Protein AF-A0A9E4J3Q4-F1 (afdb_monomer_lite)

Radius of gyration: 33.51 Å; chains: 1; bounding box: 93×78×122 Å

Sequence (489 aa):
MAERPPRVDRIAFGVSAGLIALVCIPLALSPQTGGALVVRAYESLTERFGLLYQWATLLVTVFLLWLAFSRHGAKRLGDDDSRPDFNIFSWMAMLFCAGIGAGLLYWSTIEWVTYLDAPPFGLAPSSTEAVEWAATYGIFHWGISAWALYCFPAVAIAIPYYRQHAPALRLSTGLHALIGREGYDRAPARIVDVLFILALVGGTGTSLGLGTPMVAACVSEVFGVEQTFGLQVGILVVCVTLFAISVYLGLERGIKPLSDGSVIAAILLLAFVLMVGPTNFLLRTGTNSIGLMIENFIRLNTWTDPVARTGFIEDMTVFYWAWWIAYGPFMGLFVTRISRGRTVRQLIFGMLIRHPRQLQHAPRSVGGPAGTRDRPGGRQRDRDRPNVSRPAAWNRGARGLRARRHRLHRDDLRLCLLLPRRVGDPQPDGRQTSRSLAPPVLGRRRRRAADHPDVHRSGRRQCRPGRRQRSTARDPVRDPGRLPAAPGR

pLDDT: mean 71.36, std 26.32, range [23.41, 96.0]

Foldseek 3Di:
DDADPDDPPCVLVVVLVVVCCVLVVVCVVDVPVSVVVVVVVLVVCLVVCLQVLLVVLVVLLVVLVCCLPDPQLQDALADRPWAFPDDPVVLLVLLVLVLDALVCVLCVVCQLVCLQQQNPPPDDRNDPVSNLRSLLVVCQLSAQSLLSLLLNLLLLQSCCVHPVVASDRASLSSVCVPQPNPNCSPDVVSVRRSLLSVLQCVLVVVRLVSNLLVVLVVCCVVVVDDSDPVSSVVSSVVVVVLVVVLVVCPDPRRVVVVSVVVVVVVVVVVVCCCVVPPVVVVVVSNVSSVVVCVVCVVVVSPDDPPDPPSCCSSVPVSVSSSSSNSCSNVSSSVLSVSRHGHGSSCSSCSRRPVDPPVPPDDDPPDDDDDDDDDDDDDDDDDDDDDDDDDDDDDDDDPDDDDDDDDDDDPPVVVPPDPDDDDPDDDDDDDDDDDDDDDDDDDDDDDDDDDDDDDDDDDDDDDDDDDDDDDDDDDDDDDDDDDDDDDDDD

Structure (mmCIF, N/CA/C/O backbone):
data_AF-A0A9E4J3Q4-F1
#
_entry.id   AF-A0A9E4J3Q4-F1
#
loop_
_atom_site.group_PDB
_atom_site.id
_atom_site.type_symbol
_atom_site.label_atom_id
_atom_site.label_alt_id
_atom_site.label_comp_id
_atom_site.label_asym_id
_atom_site.label_entity_id
_atom_site.label_seq_id
_atom_site.pdbx_PDB_ins_code
_atom_site.Cartn_x
_atom_site.Cartn_y
_atom_site.Cartn_z
_atom_site.occupancy
_atom_site.B_iso_or_equiv
_atom_site.auth_seq_id
_atom_site.auth_comp_id
_atom_site.auth_asym_id
_atom_site.auth_atom_id
_atom_site.pdbx_PDB_model_num
ATOM 1 N N . MET A 1 1 ? 8.286 -1.842 -31.542 1.00 46.19 1 MET A N 1
ATOM 2 C CA . MET A 1 1 ? 8.646 -2.857 -30.527 1.00 46.19 1 MET A CA 1
ATOM 3 C C . MET A 1 1 ? 7.910 -4.129 -30.904 1.00 46.19 1 MET A C 1
ATOM 5 O O . MET A 1 1 ? 6.697 -4.062 -31.024 1.00 46.19 1 MET A O 1
ATOM 9 N N . ALA A 1 2 ? 8.612 -5.232 -31.166 1.00 34.41 2 ALA A N 1
ATOM 10 C CA . ALA A 1 2 ? 7.962 -6.523 -31.377 1.00 34.41 2 ALA A CA 1
ATOM 11 C C . ALA A 1 2 ? 7.795 -7.194 -30.010 1.00 34.41 2 ALA A C 1
ATOM 13 O O . ALA A 1 2 ? 8.763 -7.713 -29.453 1.00 34.41 2 ALA A O 1
ATOM 14 N N . GLU A 1 3 ? 6.596 -7.121 -29.436 1.00 46.19 3 GLU A N 1
ATOM 15 C CA . GLU A 1 3 ? 6.287 -7.882 -28.226 1.00 46.19 3 GLU A CA 1
ATOM 16 C C . GLU A 1 3 ? 6.372 -9.379 -28.557 1.00 46.19 3 GLU A C 1
ATOM 18 O O . GLU A 1 3 ? 5.792 -9.840 -29.543 1.00 46.19 3 GLU A O 1
ATOM 23 N N . ARG A 1 4 ? 7.105 -10.159 -27.749 1.00 52.78 4 ARG A N 1
ATOM 24 C CA . ARG A 1 4 ? 7.006 -11.624 -27.833 1.00 52.78 4 ARG A CA 1
ATOM 25 C C . ARG A 1 4 ? 5.541 -11.994 -27.556 1.00 52.78 4 ARG A C 1
ATOM 27 O O . ARG A 1 4 ? 5.003 -11.496 -26.566 1.00 52.78 4 ARG A O 1
ATOM 34 N N . PRO A 1 5 ? 4.904 -12.865 -28.365 1.00 52.28 5 PRO A N 1
ATOM 35 C CA . PRO A 1 5 ? 3.513 -13.246 -28.139 1.00 52.28 5 PRO A CA 1
ATOM 36 C C . PRO A 1 5 ? 3.362 -13.796 -26.712 1.00 52.28 5 PRO A C 1
ATOM 38 O O . PRO A 1 5 ? 4.263 -14.514 -26.260 1.00 52.28 5 PRO A O 1
ATOM 41 N N . PRO A 1 6 ? 2.276 -13.463 -25.989 1.00 58.12 6 PRO A N 1
ATOM 42 C CA . PRO A 1 6 ? 2.155 -13.715 -24.555 1.00 58.12 6 PRO A CA 1
ATOM 43 C C . PRO A 1 6 ? 2.111 -15.217 -24.243 1.00 58.12 6 PRO A C 1
ATOM 45 O O . PRO A 1 6 ? 1.060 -15.854 -24.216 1.00 58.12 6 PRO A O 1
ATOM 48 N N . ARG A 1 7 ? 3.290 -15.792 -23.993 1.00 66.94 7 ARG A N 1
ATOM 49 C CA . ARG A 1 7 ? 3.467 -17.170 -23.536 1.00 66.94 7 ARG A CA 1
ATOM 50 C C . ARG A 1 7 ? 3.458 -17.191 -22.012 1.00 66.94 7 ARG A C 1
ATOM 52 O O . ARG A 1 7 ? 4.317 -16.581 -21.378 1.00 66.94 7 ARG A O 1
ATOM 59 N N . VAL A 1 8 ? 2.509 -17.928 -21.439 1.00 76.88 8 VAL A N 1
ATOM 60 C CA . VAL A 1 8 ? 2.485 -18.242 -20.004 1.00 76.88 8 VAL A CA 1
ATOM 61 C C . VAL A 1 8 ? 3.742 -19.044 -19.660 1.00 76.88 8 VAL A C 1
ATOM 63 O O . VAL A 1 8 ? 3.978 -20.100 -20.251 1.00 76.88 8 VAL A O 1
ATOM 66 N N . ASP A 1 9 ? 4.540 -18.571 -18.699 1.00 80.94 9 ASP A N 1
ATOM 67 C CA . ASP A 1 9 ? 5.592 -19.397 -18.104 1.00 80.94 9 ASP A CA 1
ATOM 68 C C . ASP A 1 9 ? 4.911 -20.483 -17.261 1.00 80.94 9 ASP A C 1
ATOM 70 O O . ASP A 1 9 ? 4.428 -20.235 -16.156 1.00 80.94 9 ASP A O 1
ATOM 74 N N . ARG A 1 10 ? 4.826 -21.691 -17.830 1.00 85.12 10 ARG A N 1
ATOM 75 C CA . ARG A 1 10 ? 4.159 -22.845 -17.212 1.00 85.12 10 ARG A CA 1
ATOM 76 C C . ARG A 1 10 ? 4.806 -23.261 -15.888 1.00 85.12 10 ARG A C 1
ATOM 78 O O . ARG A 1 10 ? 4.110 -23.814 -15.044 1.00 85.12 10 ARG A O 1
ATOM 85 N N . ILE A 1 11 ? 6.101 -22.991 -15.702 1.00 85.62 11 ILE A N 1
ATOM 86 C CA . ILE A 1 11 ? 6.831 -23.330 -14.476 1.00 85.62 11 ILE A CA 1
ATOM 87 C C . ILE A 1 11 ? 6.439 -22.342 -13.379 1.00 85.62 11 ILE A C 1
ATOM 89 O O . ILE A 1 11 ? 5.995 -22.765 -12.316 1.00 85.62 11 ILE A O 1
ATOM 93 N N . ALA A 1 12 ? 6.522 -21.036 -13.650 1.00 83.94 12 ALA A N 1
ATOM 94 C CA . ALA A 1 12 ? 6.103 -20.013 -12.692 1.00 83.94 12 ALA A CA 1
ATOM 95 C C . ALA A 1 12 ? 4.610 -20.147 -12.340 1.00 83.94 12 ALA A C 1
ATOM 97 O O . ALA A 1 12 ? 4.258 -20.154 -11.164 1.00 83.94 12 ALA A O 1
ATOM 98 N N . PHE A 1 13 ? 3.743 -20.347 -13.340 1.00 88.31 13 PHE A N 1
ATOM 99 C CA . PHE A 1 13 ? 2.309 -20.564 -13.127 1.00 88.31 13 PHE A CA 1
ATOM 100 C C . PHE A 1 13 ? 2.027 -21.818 -12.286 1.00 88.31 13 PHE A C 1
ATOM 102 O O . PHE A 1 13 ? 1.297 -21.733 -11.301 1.00 88.31 13 PHE A O 1
ATOM 109 N N . GLY A 1 14 ? 2.622 -22.965 -12.636 1.00 90.25 14 GLY A N 1
ATOM 110 C CA . GLY A 1 14 ? 2.415 -24.224 -11.916 1.00 90.25 14 GLY A CA 1
ATOM 111 C C . GLY A 1 14 ? 2.922 -24.179 -10.473 1.00 90.25 14 GLY A C 1
ATOM 112 O O . GLY A 1 14 ? 2.225 -24.634 -9.569 1.00 90.25 14 GLY A O 1
ATOM 113 N N . VAL A 1 15 ? 4.091 -23.572 -10.238 1.00 91.06 15 VAL A N 1
ATOM 114 C CA . VAL A 1 15 ? 4.650 -23.398 -8.888 1.00 91.06 15 VAL A CA 1
ATOM 115 C C . VAL A 1 15 ? 3.801 -22.431 -8.061 1.00 91.06 15 VAL A C 1
ATOM 117 O O . VAL A 1 15 ? 3.443 -22.770 -6.936 1.00 91.06 15 VAL A O 1
ATOM 120 N N . SER A 1 16 ? 3.410 -21.269 -8.598 1.00 91.00 16 SER A N 1
ATOM 121 C CA . SER A 1 16 ? 2.525 -20.341 -7.879 1.00 91.00 16 SER A CA 1
ATOM 122 C C . SER A 1 16 ? 1.163 -20.965 -7.567 1.00 91.00 16 SER A C 1
ATOM 124 O O . SER A 1 16 ? 0.715 -20.875 -6.428 1.00 91.00 16 SER A O 1
ATOM 126 N N . ALA A 1 17 ? 0.520 -21.635 -8.528 1.00 92.00 17 ALA A N 1
ATOM 127 C CA . ALA A 1 17 ? -0.767 -22.297 -8.307 1.00 92.00 17 ALA A CA 1
ATOM 128 C C . ALA A 1 17 ? -0.663 -23.428 -7.268 1.00 92.00 17 ALA A C 1
ATOM 130 O O . ALA A 1 17 ? -1.511 -23.522 -6.381 1.00 92.00 17 ALA A O 1
ATOM 131 N N . GLY A 1 18 ? 0.400 -24.238 -7.329 1.00 93.62 18 GLY A N 1
ATOM 132 C CA . GLY A 1 18 ? 0.673 -25.291 -6.350 1.00 93.62 18 GLY A CA 1
ATOM 133 C C . GLY A 1 18 ? 0.916 -24.749 -4.940 1.00 93.62 18 GLY A C 1
ATOM 134 O O . GLY A 1 18 ? 0.365 -25.286 -3.983 1.00 93.62 18 GLY A O 1
ATOM 135 N N . LEU A 1 19 ? 1.672 -23.655 -4.799 1.00 92.00 19 LEU A N 1
ATOM 136 C CA . LEU A 1 19 ? 1.916 -23.005 -3.505 1.00 92.00 19 LEU A CA 1
ATOM 137 C C . LEU A 1 19 ? 0.655 -22.335 -2.936 1.00 92.00 19 LEU A C 1
ATOM 139 O O . LEU A 1 19 ? 0.409 -22.441 -1.736 1.00 92.00 19 LEU A O 1
ATOM 143 N N . ILE A 1 20 ? -0.180 -21.711 -3.775 1.00 92.00 20 ILE A N 1
ATOM 144 C CA . ILE A 1 20 ? -1.485 -21.172 -3.351 1.00 92.00 20 ILE A CA 1
ATOM 145 C C . ILE A 1 20 ? -2.387 -22.312 -2.865 1.00 92.00 20 ILE A C 1
ATOM 147 O O . ILE A 1 20 ? -2.934 -22.227 -1.769 1.00 92.00 20 ILE A O 1
ATOM 151 N N . ALA A 1 21 ? -2.499 -23.407 -3.623 1.00 91.75 21 ALA A N 1
ATOM 152 C CA . ALA A 1 21 ? -3.286 -24.572 -3.219 1.00 91.75 21 ALA A CA 1
ATOM 153 C C . ALA A 1 21 ? -2.770 -25.198 -1.908 1.00 91.75 21 ALA A C 1
ATOM 155 O O . ALA A 1 21 ? -3.568 -25.501 -1.021 1.00 91.75 21 ALA A O 1
ATOM 156 N N . LEU A 1 22 ? -1.447 -25.323 -1.749 1.00 91.25 22 LEU A N 1
ATOM 157 C CA . LEU A 1 22 ? -0.798 -25.852 -0.545 1.00 91.25 22 LEU A CA 1
ATOM 158 C C . LEU A 1 22 ? -1.086 -25.017 0.714 1.00 91.25 22 LEU A C 1
ATOM 160 O O . LEU A 1 22 ? -1.148 -25.581 1.803 1.00 91.25 22 LEU A O 1
ATOM 164 N N . VAL A 1 23 ? -1.282 -23.702 0.584 1.00 87.94 23 VAL A N 1
ATOM 165 C CA . VAL A 1 23 ? -1.664 -22.825 1.705 1.00 87.94 23 VAL A CA 1
ATOM 166 C C . VAL A 1 23 ? -3.183 -22.809 1.908 1.00 87.94 23 VAL A C 1
ATOM 168 O O . VAL A 1 23 ? -3.657 -22.967 3.030 1.00 87.94 23 VAL A O 1
ATOM 171 N N . CYS A 1 24 ? -3.969 -22.651 0.842 1.00 89.38 24 CYS A N 1
ATOM 172 C CA . CYS A 1 24 ? -5.418 -22.480 0.946 1.00 89.38 24 CYS A CA 1
ATOM 173 C C . CYS A 1 24 ? -6.168 -23.767 1.325 1.00 89.38 24 CYS A C 1
ATOM 175 O O . CYS A 1 24 ? -7.149 -23.684 2.062 1.00 89.38 24 CYS A O 1
ATOM 177 N N . ILE A 1 25 ? -5.732 -24.948 0.867 1.00 90.19 25 ILE A N 1
ATOM 178 C CA . ILE A 1 25 ? -6.443 -26.209 1.145 1.00 90.19 25 ILE A CA 1
ATOM 179 C C . ILE A 1 25 ? -6.408 -26.565 2.647 1.00 90.19 25 ILE A C 1
ATOM 181 O O . ILE A 1 25 ? -7.481 -26.790 3.205 1.00 90.19 25 ILE A O 1
ATOM 185 N N . PRO A 1 26 ? -5.261 -26.550 3.360 1.00 88.06 26 PRO A N 1
ATOM 186 C CA . PRO A 1 26 ? -5.244 -26.790 4.806 1.00 88.06 26 PRO A CA 1
ATOM 187 C C . PRO A 1 26 ? -6.052 -25.763 5.611 1.00 88.06 26 PRO A C 1
ATOM 189 O O . PRO A 1 26 ? -6.725 -26.141 6.570 1.00 88.06 26 PRO A O 1
ATOM 192 N N . LEU A 1 27 ? -6.036 -24.486 5.205 1.00 87.94 27 LEU A N 1
ATOM 193 C CA . LEU A 1 27 ? -6.837 -23.431 5.839 1.00 87.94 27 LEU A CA 1
ATOM 194 C C . LEU A 1 27 ? -8.347 -23.651 5.648 1.00 87.94 27 LEU A C 1
ATOM 196 O O . LEU A 1 27 ? -9.116 -23.385 6.567 1.00 87.94 27 LEU A O 1
ATOM 200 N N . ALA A 1 28 ? -8.772 -24.166 4.491 1.00 87.12 28 ALA A N 1
ATOM 201 C CA . ALA A 1 28 ? -10.169 -24.515 4.232 1.00 87.12 28 ALA A CA 1
ATOM 202 C C . ALA A 1 28 ? -10.609 -25.801 4.961 1.00 87.12 28 ALA A C 1
ATOM 204 O O . ALA A 1 28 ? -11.750 -25.884 5.411 1.00 87.12 28 ALA A O 1
ATOM 205 N N . LEU A 1 29 ? -9.717 -26.792 5.094 1.00 90.94 29 LEU A N 1
ATOM 206 C CA . LEU A 1 29 ? -10.008 -28.075 5.752 1.00 90.94 29 LEU A CA 1
ATOM 207 C C . LEU A 1 29 ? -10.012 -27.996 7.287 1.00 90.94 29 LEU A C 1
ATOM 209 O O . LEU A 1 29 ? -10.749 -28.744 7.925 1.00 90.94 29 LEU A O 1
ATOM 213 N N . SER A 1 30 ? -9.215 -27.108 7.893 1.00 91.12 30 SER A N 1
ATOM 214 C CA . SER A 1 30 ? -9.280 -26.820 9.334 1.00 91.12 30 SER A CA 1
ATOM 215 C C . SER A 1 30 ? -9.130 -25.319 9.610 1.00 91.12 30 SER A C 1
ATOM 217 O O . SER A 1 30 ? -8.038 -24.855 9.958 1.00 91.12 30 SER A O 1
ATOM 219 N N . PRO A 1 31 ? -10.219 -24.533 9.496 1.00 86.31 31 PRO A N 1
ATOM 220 C CA . PRO A 1 31 ? -10.178 -23.087 9.712 1.00 86.31 31 PRO A CA 1
ATOM 221 C C . PRO A 1 31 ? -9.710 -22.690 11.118 1.00 86.31 31 PRO A C 1
ATOM 223 O O . PRO A 1 31 ? -9.008 -21.695 11.278 1.00 86.31 31 PRO A O 1
ATOM 226 N N . GLN A 1 32 ? -10.051 -23.475 12.145 1.00 88.44 32 GLN A N 1
ATOM 227 C CA . GLN A 1 32 ? -9.719 -23.168 13.540 1.00 88.44 32 GLN A CA 1
ATOM 228 C C . GLN A 1 32 ? -8.233 -23.414 13.838 1.00 88.44 32 GLN A C 1
ATOM 230 O O . GLN A 1 32 ? -7.573 -22.561 14.432 1.00 88.44 32 GLN A O 1
ATOM 235 N N . THR A 1 33 ? -7.677 -24.554 13.405 1.00 89.12 33 THR A N 1
ATOM 236 C CA . THR A 1 33 ? -6.237 -24.829 13.562 1.00 89.12 33 THR A CA 1
ATOM 237 C C . THR A 1 33 ? -5.408 -23.949 12.629 1.00 89.12 33 THR A C 1
ATOM 239 O O . THR A 1 33 ? -4.375 -23.426 13.042 1.00 89.12 33 THR A O 1
ATOM 242 N N . GLY A 1 34 ? -5.881 -23.746 11.397 1.00 88.00 34 GLY A N 1
ATOM 243 C CA . GLY A 1 34 ? -5.259 -22.885 10.396 1.00 88.00 34 GLY A CA 1
ATOM 244 C C . GLY A 1 34 ? -5.170 -21.429 10.846 1.00 88.00 34 GLY A C 1
ATOM 245 O O . GLY A 1 34 ? -4.080 -20.864 10.859 1.00 88.00 34 GLY A O 1
ATOM 246 N N . GLY A 1 35 ? -6.279 -20.844 11.306 1.00 86.81 35 GLY A N 1
ATOM 247 C CA . GLY A 1 35 ? -6.304 -19.483 11.849 1.00 86.81 35 GLY A CA 1
ATOM 248 C C . GLY A 1 35 ? -5.374 -19.314 13.053 1.00 86.81 35 GLY A C 1
ATOM 249 O O . GLY A 1 35 ? -4.571 -18.385 13.081 1.00 86.81 35 GLY A O 1
ATOM 250 N N . ALA A 1 36 ? -5.391 -20.255 14.004 1.00 89.31 36 ALA A N 1
ATOM 251 C CA . ALA A 1 36 ? -4.489 -20.221 15.159 1.00 89.31 36 ALA A CA 1
ATOM 252 C C . ALA A 1 36 ? -3.000 -20.362 14.777 1.00 89.31 36 ALA A C 1
ATOM 254 O O . ALA A 1 36 ? -2.137 -19.807 15.459 1.00 89.31 36 ALA A O 1
ATOM 255 N N . LEU A 1 37 ? -2.682 -21.085 13.698 1.00 90.88 37 LEU A N 1
ATOM 256 C CA . LEU A 1 37 ? -1.325 -21.173 13.155 1.00 90.88 37 LEU A CA 1
ATOM 257 C C . LEU A 1 37 ? -0.907 -19.870 12.457 1.00 90.88 37 LEU A C 1
ATOM 259 O O . LEU A 1 37 ? 0.211 -19.407 12.671 1.00 90.88 37 LEU A O 1
ATOM 263 N N . VAL A 1 38 ? -1.801 -19.264 11.668 1.00 89.69 38 VAL A N 1
ATOM 264 C CA . VAL A 1 38 ? -1.558 -17.985 10.976 1.00 89.69 38 VAL A CA 1
ATOM 265 C C . VAL A 1 38 ? -1.337 -16.848 11.973 1.00 89.69 38 VAL A C 1
ATOM 267 O O . VAL A 1 38 ? -0.385 -16.095 11.801 1.00 89.69 38 VAL A O 1
ATOM 270 N N . VAL A 1 39 ? -2.138 -16.759 13.041 1.00 89.75 39 VAL A N 1
ATOM 271 C CA . VAL A 1 39 ? -1.956 -15.748 14.101 1.00 89.75 39 VAL A CA 1
ATOM 272 C C . VAL A 1 39 ? -0.594 -15.906 14.785 1.00 89.75 39 VAL A C 1
ATOM 274 O O . VAL A 1 39 ? 0.168 -14.949 14.833 1.00 89.75 39 VAL A O 1
ATOM 277 N N . ARG A 1 40 ? -0.205 -17.122 15.191 1.00 91.62 40 ARG A N 1
ATOM 278 C CA . ARG A 1 40 ? 1.123 -17.369 15.795 1.00 91.62 40 ARG A CA 1
ATOM 279 C C . ARG A 1 40 ? 2.287 -17.078 14.849 1.00 91.62 40 ARG A C 1
ATOM 281 O O . ARG A 1 40 ? 3.347 -16.629 15.286 1.00 91.62 40 ARG A O 1
ATOM 288 N N . ALA A 1 41 ? 2.114 -17.364 13.559 1.00 91.31 41 ALA A N 1
ATOM 289 C CA . ALA A 1 41 ? 3.101 -17.028 12.542 1.00 91.31 41 ALA A CA 1
ATOM 290 C C . ALA A 1 41 ? 3.206 -15.507 12.355 1.00 91.31 41 ALA A C 1
ATOM 292 O O . ALA A 1 41 ? 4.315 -15.000 12.229 1.00 91.31 41 ALA A O 1
ATOM 293 N N . TYR A 1 42 ? 2.081 -14.787 12.390 1.00 89.12 42 TYR A N 1
ATOM 294 C CA . TYR A 1 42 ? 2.037 -13.327 12.358 1.00 89.12 42 TYR A CA 1
ATOM 295 C C . TYR A 1 42 ? 2.746 -12.719 13.577 1.00 89.12 42 TYR A C 1
ATOM 297 O O . TYR A 1 42 ? 3.735 -12.015 13.393 1.00 89.12 42 TYR A O 1
ATOM 305 N N . GLU A 1 43 ? 2.332 -13.077 14.798 1.00 88.88 43 GLU A N 1
ATOM 306 C CA . GLU A 1 43 ? 2.931 -12.637 16.072 1.00 88.88 43 GLU A CA 1
ATOM 307 C C . GLU A 1 43 ? 4.459 -12.852 16.090 1.00 88.88 43 GLU A C 1
ATOM 309 O O . GLU A 1 43 ? 5.235 -11.932 16.349 1.00 88.88 43 GLU A O 1
ATOM 314 N N . SER A 1 44 ? 4.922 -14.057 15.733 1.00 90.25 44 SER A N 1
ATOM 315 C CA . SER A 1 44 ? 6.356 -14.375 15.700 1.00 90.25 44 SER A CA 1
ATOM 316 C C . SER A 1 44 ? 7.122 -13.693 14.555 1.00 90.25 44 SER A C 1
ATOM 318 O O . SER A 1 44 ? 8.358 -13.696 14.583 1.00 90.25 44 SER A O 1
ATOM 320 N N . LEU A 1 45 ? 6.444 -13.156 13.536 1.00 90.75 45 LEU A N 1
ATOM 321 C CA . LEU A 1 45 ? 7.065 -12.375 12.465 1.00 90.75 45 LEU A CA 1
ATOM 322 C C . LEU A 1 45 ? 7.094 -10.882 12.809 1.00 90.75 45 LEU A C 1
ATOM 324 O O . LEU A 1 45 ? 8.112 -10.240 12.550 1.00 90.75 45 LEU A O 1
ATOM 328 N N . THR A 1 46 ? 6.043 -10.330 13.418 1.00 87.38 46 THR A N 1
ATOM 329 C CA . THR A 1 46 ? 6.007 -8.918 13.824 1.00 87.38 46 THR A CA 1
ATOM 330 C C . THR A 1 46 ? 6.957 -8.635 14.984 1.00 87.38 46 THR A C 1
ATOM 332 O O . THR A 1 46 ? 7.761 -7.713 14.862 1.00 87.38 46 THR A O 1
ATOM 335 N N . GLU A 1 47 ? 6.993 -9.479 16.022 1.00 85.31 47 GLU A N 1
ATOM 336 C CA . GLU A 1 47 ? 7.935 -9.338 17.149 1.00 85.31 47 GLU A CA 1
ATOM 337 C C . GLU A 1 47 ? 9.406 -9.342 16.677 1.00 85.31 47 GLU A C 1
ATOM 339 O O . GLU A 1 47 ? 10.241 -8.587 17.172 1.00 85.31 47 GLU A O 1
ATOM 344 N N . ARG A 1 48 ? 9.740 -10.189 15.691 1.00 88.69 48 ARG A N 1
ATOM 345 C CA . ARG A 1 48 ? 11.133 -10.419 15.257 1.00 88.69 48 ARG A CA 1
ATOM 346 C C . ARG A 1 48 ? 11.588 -9.532 14.104 1.00 88.69 48 ARG A C 1
ATOM 348 O O . ARG A 1 48 ? 12.765 -9.187 14.034 1.00 88.69 48 ARG A O 1
ATOM 355 N N . PHE A 1 49 ? 10.683 -9.186 13.189 1.00 89.94 49 PHE A N 1
ATOM 356 C CA . PHE A 1 49 ? 10.997 -8.444 11.964 1.00 89.94 49 PHE A CA 1
ATOM 357 C C . PHE A 1 49 ? 10.275 -7.094 11.862 1.00 89.94 49 PHE A C 1
ATOM 359 O O . PHE A 1 49 ? 10.531 -6.358 10.911 1.00 89.94 49 PHE A O 1
ATOM 366 N N . GLY A 1 50 ? 9.442 -6.696 12.830 1.00 87.44 50 GLY A N 1
ATOM 367 C CA . GLY A 1 50 ? 8.795 -5.376 12.850 1.00 87.44 50 GLY A CA 1
ATOM 368 C C . GLY A 1 50 ? 9.793 -4.216 12.756 1.00 87.44 50 GLY A C 1
ATOM 369 O O . GLY A 1 50 ? 9.600 -3.283 11.976 1.00 87.44 50 GLY A O 1
ATOM 370 N N . LEU A 1 51 ? 10.936 -4.343 13.438 1.00 91.00 51 LEU A N 1
ATOM 371 C CA . LEU A 1 51 ? 12.068 -3.419 13.324 1.00 91.00 51 LEU A CA 1
ATOM 372 C C . LEU A 1 51 ? 12.621 -3.328 11.886 1.00 91.00 51 LEU A C 1
ATOM 374 O O . LEU A 1 51 ? 12.975 -2.240 11.435 1.00 91.00 51 LEU A O 1
ATOM 378 N N . LEU A 1 52 ? 12.667 -4.446 11.151 1.00 92.88 52 LEU A N 1
ATOM 379 C CA . LEU A 1 52 ? 13.104 -4.479 9.751 1.00 92.88 52 LEU A CA 1
ATOM 380 C C . LEU A 1 52 ? 12.089 -3.786 8.835 1.00 92.88 52 LEU A C 1
ATOM 382 O O . LEU A 1 52 ? 12.505 -3.015 7.975 1.00 92.88 52 LEU A O 1
ATOM 386 N N . TYR A 1 53 ? 10.784 -3.998 9.038 1.00 92.12 53 TYR A N 1
ATOM 387 C CA . TYR A 1 53 ? 9.734 -3.275 8.305 1.00 92.12 53 TYR A CA 1
ATOM 388 C C . TYR A 1 53 ? 9.824 -1.760 8.531 1.00 92.12 53 TYR A C 1
ATOM 390 O O . TYR A 1 53 ? 9.805 -0.992 7.571 1.00 92.12 53 TYR A O 1
ATOM 398 N N . GLN A 1 54 ? 9.984 -1.332 9.785 1.00 91.50 54 GLN A N 1
ATOM 399 C CA . GLN A 1 54 ? 10.072 0.080 10.162 1.00 91.50 54 GLN A CA 1
ATOM 400 C C . GLN A 1 54 ? 11.308 0.760 9.533 1.00 91.50 54 GLN A C 1
ATOM 402 O O . GLN A 1 54 ? 11.182 1.785 8.855 1.00 91.50 54 GLN A O 1
ATOM 407 N N . TRP A 1 55 ? 12.496 0.149 9.648 1.00 93.94 55 TRP A N 1
ATOM 408 C CA . TRP A 1 55 ? 13.711 0.669 9.004 1.00 93.94 55 TRP A CA 1
ATOM 409 C C . TRP A 1 55 ? 13.669 0.597 7.476 1.00 93.94 55 TRP A C 1
ATOM 411 O O . TRP A 1 55 ? 14.137 1.532 6.828 1.00 93.94 55 TRP A O 1
ATOM 421 N N . ALA A 1 56 ? 13.104 -0.457 6.878 1.00 94.25 56 ALA A N 1
ATOM 422 C CA . ALA A 1 56 ? 12.974 -0.559 5.425 1.00 94.25 56 ALA A CA 1
ATOM 423 C C . ALA A 1 56 ? 12.117 0.584 4.862 1.00 94.25 56 ALA A C 1
ATOM 425 O O . ALA A 1 56 ? 12.535 1.241 3.909 1.00 94.25 56 ALA A O 1
ATOM 426 N N . THR A 1 57 ? 10.973 0.881 5.485 1.00 94.62 57 THR A N 1
ATOM 427 C CA . THR A 1 57 ? 10.093 1.989 5.085 1.00 94.62 57 THR A CA 1
ATOM 428 C C . THR A 1 57 ? 10.792 3.347 5.195 1.00 94.62 57 THR A C 1
ATOM 430 O O . THR A 1 57 ? 10.746 4.147 4.251 1.00 94.62 57 THR A O 1
ATOM 433 N N . LEU A 1 58 ? 11.509 3.600 6.296 1.00 94.56 58 LEU A N 1
ATOM 434 C CA . LEU A 1 58 ? 12.277 4.835 6.482 1.00 94.56 58 LEU A CA 1
ATOM 435 C C . LEU A 1 58 ? 13.414 4.969 5.452 1.00 94.56 58 LEU A C 1
ATOM 437 O O . LEU A 1 58 ? 13.527 6.001 4.787 1.00 94.56 58 LEU A O 1
ATOM 441 N N . LEU A 1 59 ? 14.222 3.921 5.265 1.00 95.81 59 LEU A N 1
ATOM 442 C CA . LEU A 1 59 ? 15.342 3.911 4.316 1.00 95.81 59 LEU A CA 1
ATOM 443 C C . LEU A 1 59 ? 14.868 4.065 2.866 1.00 95.81 59 LEU A C 1
ATOM 445 O O . LEU A 1 59 ? 15.469 4.832 2.116 1.00 95.81 59 LEU A O 1
ATOM 449 N N . VAL A 1 60 ? 13.771 3.407 2.478 1.00 95.88 60 VAL A N 1
ATOM 450 C CA . VAL A 1 60 ? 13.142 3.573 1.157 1.00 95.88 60 VAL A CA 1
ATOM 451 C C . VAL A 1 60 ? 12.657 5.010 0.954 1.00 95.88 60 VAL A C 1
ATOM 453 O O . VAL A 1 60 ? 12.923 5.601 -0.095 1.00 95.88 60 VAL A O 1
ATOM 456 N N . THR A 1 61 ? 12.009 5.604 1.959 1.00 94.62 61 THR A N 1
ATOM 457 C CA . THR A 1 61 ? 11.528 6.994 1.896 1.00 94.62 61 THR A CA 1
ATOM 458 C C . THR A 1 61 ? 12.690 7.977 1.718 1.00 94.62 61 THR A C 1
ATOM 460 O O . THR A 1 61 ? 12.668 8.805 0.802 1.00 94.62 61 THR A O 1
ATOM 463 N N . VAL A 1 62 ? 13.750 7.849 2.524 1.00 95.06 62 VAL A N 1
ATOM 464 C CA . VAL A 1 62 ? 14.957 8.691 2.428 1.00 95.06 62 VAL A CA 1
ATOM 465 C C . VAL A 1 62 ? 15.682 8.484 1.093 1.00 95.06 62 VAL A C 1
ATOM 467 O O . VAL A 1 62 ? 16.060 9.464 0.446 1.00 95.06 62 VAL A O 1
ATOM 470 N N . PHE A 1 63 ? 15.828 7.238 0.632 1.00 96.00 63 PHE A N 1
ATOM 471 C CA . PHE A 1 63 ? 16.454 6.911 -0.653 1.00 96.00 63 PHE A CA 1
ATOM 472 C C . PHE A 1 63 ? 15.705 7.529 -1.839 1.00 96.00 63 PHE A C 1
ATOM 474 O O . PHE A 1 63 ? 16.336 8.098 -2.732 1.00 96.00 63 PHE A O 1
ATOM 481 N N . LEU A 1 64 ? 14.371 7.466 -1.851 1.00 95.50 64 LEU A N 1
ATOM 482 C CA . LEU A 1 64 ? 13.559 8.061 -2.914 1.00 95.50 64 LEU A CA 1
ATOM 483 C C . LEU A 1 64 ? 13.649 9.591 -2.921 1.00 95.50 64 LEU A C 1
ATOM 485 O O . LEU A 1 64 ? 13.818 10.181 -3.990 1.00 95.50 64 LEU A O 1
ATOM 489 N N . LEU A 1 65 ? 13.604 10.238 -1.753 1.00 93.38 65 LEU A N 1
ATOM 490 C CA . LEU A 1 65 ? 13.794 11.688 -1.651 1.00 93.38 65 LEU A CA 1
ATOM 491 C C . LEU A 1 65 ? 15.190 12.098 -2.153 1.00 93.38 65 LEU A C 1
ATOM 493 O O . LEU A 1 65 ? 15.297 12.962 -3.027 1.00 93.38 65 LEU A O 1
ATOM 497 N N . TRP A 1 66 ? 16.249 11.419 -1.697 1.00 95.56 66 TRP A N 1
ATOM 498 C CA . TRP A 1 66 ? 17.613 11.610 -2.206 1.00 95.56 66 TRP A CA 1
ATOM 499 C C . TRP A 1 66 ? 17.683 11.433 -3.729 1.00 95.56 66 TRP A C 1
ATOM 501 O O . TRP A 1 66 ? 18.235 12.284 -4.431 1.00 95.56 66 TRP A O 1
ATOM 511 N N . LEU A 1 67 ? 17.072 10.373 -4.266 1.00 94.19 67 LEU A N 1
ATOM 512 C CA . LEU A 1 67 ? 17.085 10.069 -5.694 1.00 94.19 67 LEU A CA 1
ATOM 513 C C . LEU A 1 67 ? 16.373 11.154 -6.517 1.00 94.19 67 LEU A C 1
ATOM 515 O O . LEU A 1 67 ? 16.885 11.539 -7.574 1.00 94.19 67 LEU A O 1
ATOM 519 N N . ALA A 1 68 ? 15.254 11.689 -6.019 1.00 91.94 68 ALA A N 1
ATOM 520 C CA . ALA A 1 68 ? 14.517 12.784 -6.644 1.00 91.94 68 ALA A CA 1
ATOM 521 C C . ALA A 1 68 ? 15.338 14.083 -6.701 1.00 91.94 68 ALA A C 1
ATOM 523 O O . ALA A 1 68 ? 15.387 14.722 -7.758 1.00 91.94 68 ALA A O 1
ATOM 524 N N . PHE A 1 69 ? 16.020 14.461 -5.615 1.00 92.12 69 PHE A N 1
ATOM 525 C CA . PHE A 1 69 ? 16.894 15.641 -5.603 1.00 92.12 69 PHE A CA 1
ATOM 526 C C . PHE A 1 69 ? 18.184 15.433 -6.416 1.00 92.12 69 PHE A C 1
ATOM 528 O O . PHE A 1 69 ? 18.652 16.372 -7.062 1.00 92.12 69 PHE A O 1
ATOM 535 N N . SER A 1 70 ? 18.712 14.206 -6.478 1.00 93.38 70 SER A N 1
ATOM 536 C CA . SER A 1 70 ? 19.939 13.870 -7.212 1.00 93.38 70 SER A CA 1
ATOM 537 C C . SER A 1 70 ? 19.884 14.181 -8.719 1.00 93.38 70 SER A C 1
ATOM 539 O O . SER A 1 70 ? 18.816 14.308 -9.331 1.00 93.38 70 SER A O 1
ATOM 541 N N . ARG A 1 71 ? 21.062 14.167 -9.363 1.00 90.31 71 ARG A N 1
ATOM 542 C CA . ARG A 1 71 ? 21.207 14.217 -10.833 1.00 90.31 71 ARG A CA 1
ATOM 543 C C . ARG A 1 71 ? 20.411 13.127 -11.567 1.00 90.31 71 ARG A C 1
ATOM 545 O O . ARG A 1 71 ? 20.042 13.310 -12.723 1.00 90.31 71 ARG A O 1
ATOM 552 N N . HIS A 1 72 ? 20.135 11.994 -10.920 1.00 89.31 72 HIS A N 1
ATOM 553 C CA . HIS A 1 72 ? 19.401 10.885 -11.531 1.00 89.31 72 HIS A CA 1
ATOM 554 C C . HIS A 1 72 ? 17.893 11.167 -11.615 1.00 89.31 72 HIS A C 1
ATOM 556 O O . HIS A 1 72 ? 17.253 10.709 -12.558 1.00 89.31 72 HIS A O 1
ATOM 562 N N . GLY A 1 73 ? 17.350 12.011 -10.727 1.00 87.69 73 GLY A N 1
ATOM 563 C CA . GLY A 1 73 ? 15.967 12.490 -10.786 1.00 87.69 73 GLY A CA 1
ATOM 564 C C . GLY A 1 73 ? 15.625 13.253 -12.077 1.00 87.69 73 GLY A C 1
ATOM 565 O O . GLY A 1 73 ? 14.468 13.281 -12.497 1.00 87.69 73 GLY A O 1
ATOM 566 N N . ALA A 1 74 ? 16.619 13.838 -12.751 1.00 88.62 74 ALA A N 1
ATOM 567 C CA . ALA A 1 74 ? 16.423 14.525 -14.028 1.00 88.62 74 ALA A CA 1
ATOM 568 C C . ALA A 1 74 ? 16.218 13.572 -15.227 1.00 88.62 74 ALA A C 1
ATOM 570 O O . ALA A 1 74 ? 15.684 14.001 -16.248 1.00 88.62 74 ALA A O 1
ATOM 571 N N . LYS A 1 75 ? 16.607 12.291 -15.123 1.00 89.69 75 LYS A N 1
ATOM 572 C CA . LYS A 1 75 ? 16.521 11.323 -16.232 1.00 89.69 75 LYS A CA 1
ATOM 573 C C . LYS A 1 75 ? 15.067 10.989 -16.582 1.00 89.69 75 LYS A C 1
ATOM 575 O O . LYS A 1 75 ? 14.242 10.819 -15.681 1.00 89.69 75 LYS A O 1
ATOM 580 N N . ARG A 1 76 ? 14.766 10.858 -17.880 1.00 91.56 76 ARG A N 1
ATOM 581 C CA . ARG A 1 76 ? 13.451 10.436 -18.397 1.00 91.56 76 ARG A CA 1
ATOM 582 C C . ARG A 1 76 ? 13.249 8.921 -18.339 1.00 91.56 76 ARG A C 1
ATOM 584 O O . ARG A 1 76 ? 14.192 8.144 -18.471 1.00 91.56 76 ARG A O 1
ATOM 591 N N . LEU A 1 77 ? 11.991 8.519 -18.186 1.00 89.62 77 LEU A N 1
ATOM 592 C CA . LEU A 1 77 ? 11.499 7.145 -18.264 1.00 89.62 77 LEU A CA 1
ATOM 593 C C . LEU A 1 77 ? 11.142 6.810 -19.720 1.00 89.62 77 LEU A C 1
ATOM 595 O O . LEU A 1 77 ? 9.974 6.734 -20.104 1.00 89.62 77 LEU A O 1
ATOM 599 N N . GLY A 1 78 ? 12.190 6.683 -20.530 1.00 88.19 78 GLY A N 1
ATOM 600 C CA . GLY A 1 78 ? 12.141 6.480 -21.978 1.00 88.19 78 GLY A CA 1
ATOM 601 C C . GLY A 1 78 ? 13.337 7.145 -22.645 1.00 88.19 78 GLY A C 1
ATOM 602 O O . GLY A 1 78 ? 14.230 7.654 -21.962 1.00 88.19 78 GLY A O 1
ATOM 603 N N . ASP A 1 79 ? 13.332 7.173 -23.970 1.00 85.94 79 ASP A N 1
ATOM 604 C CA . ASP A 1 79 ? 14.309 7.897 -24.790 1.00 85.94 79 ASP A CA 1
ATOM 605 C C . ASP A 1 79 ? 14.334 9.393 -24.410 1.00 85.94 79 ASP A C 1
ATOM 607 O O . ASP A 1 79 ? 13.376 9.907 -23.825 1.00 85.94 79 ASP A O 1
ATOM 611 N N . ASP A 1 80 ? 15.414 10.124 -24.688 1.00 83.19 80 ASP A N 1
ATOM 612 C CA . ASP A 1 80 ? 15.573 11.484 -24.140 1.00 83.19 80 ASP A CA 1
ATOM 613 C C . ASP A 1 80 ? 14.574 12.519 -24.716 1.00 83.19 80 ASP A C 1
ATOM 615 O O . ASP A 1 80 ? 14.218 13.480 -24.027 1.00 83.19 80 ASP A O 1
ATOM 619 N N . ASP A 1 81 ? 13.998 12.242 -25.892 1.00 84.62 81 ASP A N 1
ATOM 620 C CA . ASP A 1 81 ? 12.873 12.982 -26.492 1.00 84.62 81 ASP A CA 1
ATOM 621 C C . ASP A 1 81 ? 11.475 12.474 -26.079 1.00 84.62 81 ASP A C 1
ATOM 623 O O . ASP A 1 81 ? 10.453 13.044 -26.482 1.00 84.62 81 ASP A O 1
ATOM 627 N N . SER A 1 82 ? 11.391 11.406 -25.274 1.00 86.06 82 SER A N 1
ATOM 628 C CA . SER A 1 82 ? 10.109 10.794 -24.903 1.00 86.06 82 SER A CA 1
ATOM 629 C C . SER A 1 82 ? 9.212 11.755 -24.111 1.00 86.06 82 SER A C 1
ATOM 631 O O . SER A 1 82 ? 9.614 12.397 -23.133 1.00 86.06 82 SER A O 1
ATOM 633 N N . ARG A 1 83 ? 7.954 11.854 -24.552 1.00 87.50 83 ARG A N 1
ATOM 634 C CA . ARG A 1 83 ? 6.924 12.717 -23.959 1.00 87.50 83 ARG A CA 1
ATOM 635 C C . ARG A 1 83 ? 5.960 11.891 -23.102 1.00 87.50 83 ARG A C 1
ATOM 637 O O . ARG A 1 83 ? 5.787 10.712 -23.386 1.00 87.50 83 ARG A O 1
ATOM 644 N N . PRO A 1 84 ? 5.332 12.475 -22.065 1.00 90.06 84 PRO A N 1
ATOM 645 C CA . PRO A 1 84 ? 4.352 11.754 -21.260 1.00 90.06 84 PRO A CA 1
ATOM 646 C C . PRO A 1 84 ? 3.106 11.356 -22.060 1.00 90.06 84 PRO A C 1
ATOM 648 O O . PRO A 1 84 ? 2.402 12.233 -22.556 1.00 90.06 84 PRO A O 1
ATOM 651 N N . ASP A 1 85 ? 2.799 10.055 -22.104 1.00 84.31 85 ASP A N 1
ATOM 652 C CA . ASP A 1 85 ? 1.621 9.490 -22.797 1.00 84.31 85 ASP A CA 1
ATOM 653 C C . ASP A 1 85 ? 0.289 10.074 -22.277 1.00 84.31 85 ASP A C 1
ATOM 655 O O . ASP A 1 85 ? -0.691 10.202 -23.005 1.00 84.31 85 ASP A O 1
ATOM 659 N N . PHE A 1 86 ? 0.271 10.473 -21.002 1.00 81.06 86 PHE A N 1
ATOM 660 C CA . PHE A 1 86 ? -0.871 11.081 -20.320 1.00 81.06 86 PHE A CA 1
ATOM 661 C C . PHE A 1 86 ? -0.518 12.480 -19.816 1.00 81.06 86 PHE A C 1
ATOM 663 O O . PHE A 1 86 ? 0.563 12.682 -19.254 1.00 81.06 86 PHE A O 1
ATOM 670 N N . ASN A 1 87 ? -1.460 13.425 -19.905 1.00 86.75 87 ASN A N 1
ATOM 671 C CA . ASN A 1 87 ? -1.321 14.737 -19.265 1.00 86.75 87 ASN A CA 1
ATOM 672 C C . ASN A 1 87 ? -1.208 14.610 -17.726 1.00 86.75 87 ASN A C 1
ATOM 674 O O . ASN A 1 87 ? -1.482 13.556 -17.144 1.00 86.75 87 ASN A O 1
ATOM 678 N N . ILE A 1 88 ? -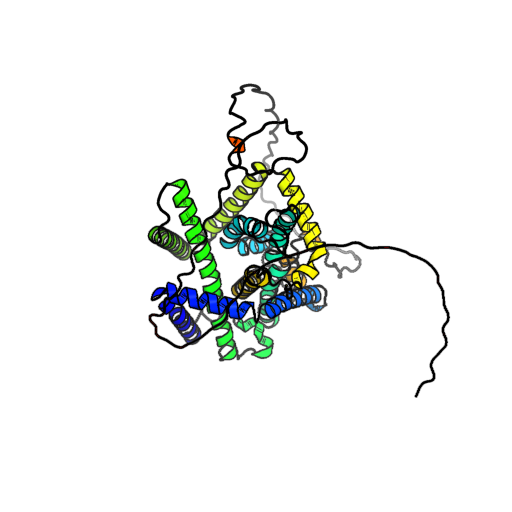0.790 15.685 -17.049 1.00 85.19 88 ILE A N 1
ATOM 679 C CA . ILE A 1 88 ? -0.502 15.625 -15.609 1.00 85.19 88 ILE A CA 1
ATOM 680 C C . ILE A 1 88 ? -1.740 15.354 -14.740 1.00 85.19 88 ILE A C 1
ATOM 682 O O . ILE A 1 88 ? -1.635 14.609 -13.769 1.00 85.19 88 ILE A O 1
ATOM 686 N N . PHE A 1 89 ? -2.905 15.896 -15.102 1.00 79.56 89 PHE A N 1
ATOM 687 C CA . PHE A 1 89 ? -4.144 15.729 -14.341 1.00 79.56 89 PHE A CA 1
ATOM 688 C C . PHE A 1 89 ? -4.687 14.301 -14.462 1.00 79.56 89 PHE A C 1
ATOM 690 O O . PHE A 1 89 ? -4.949 13.659 -13.449 1.00 79.56 89 PHE A O 1
ATOM 697 N N . SER A 1 90 ? -4.765 13.760 -15.681 1.00 78.19 90 SER A N 1
ATOM 698 C CA . SER A 1 90 ? -5.203 12.375 -15.909 1.00 78.19 90 SER A CA 1
ATOM 699 C C . SER A 1 90 ? -4.281 11.357 -15.229 1.00 78.19 90 SER A C 1
ATOM 701 O O . SER A 1 90 ? -4.760 10.367 -14.687 1.00 78.19 90 SER A O 1
ATOM 703 N N . TRP A 1 91 ? -2.970 11.609 -15.184 1.00 85.44 91 TRP A N 1
ATOM 704 C CA . TRP A 1 91 ? -2.028 10.756 -14.452 1.00 85.44 91 TRP A CA 1
ATOM 705 C C . TRP A 1 91 ? -2.190 10.854 -12.927 1.00 85.44 91 TRP A C 1
ATOM 707 O O . TRP A 1 91 ? -2.231 9.824 -12.261 1.00 85.44 91 TRP A O 1
ATOM 717 N N . MET A 1 92 ? -2.371 12.061 -12.375 1.00 82.19 92 MET A N 1
ATOM 718 C CA . MET A 1 92 ? -2.710 12.263 -10.954 1.00 82.19 92 MET A CA 1
ATOM 719 C C . MET A 1 92 ? -4.018 11.564 -10.554 1.00 82.19 92 MET A C 1
ATOM 721 O O . MET A 1 92 ? -4.110 11.012 -9.456 1.00 82.19 92 MET A O 1
ATOM 725 N N . ALA A 1 93 ? -5.017 11.577 -11.442 1.00 78.69 93 ALA A N 1
ATOM 726 C CA . ALA A 1 93 ? -6.277 10.869 -11.254 1.00 78.69 93 ALA A CA 1
ATOM 727 C C . ALA A 1 93 ? -6.067 9.346 -11.264 1.00 78.69 93 ALA A C 1
ATOM 729 O O . ALA A 1 93 ? -6.480 8.683 -10.322 1.00 78.69 93 ALA A O 1
ATOM 730 N N . MET A 1 94 ? -5.345 8.793 -12.246 1.00 82.88 94 MET A N 1
ATOM 731 C CA . MET A 1 94 ? -5.045 7.353 -12.289 1.00 82.88 94 MET A CA 1
ATOM 732 C C . MET A 1 94 ? -4.237 6.869 -11.076 1.00 82.88 94 MET A C 1
ATOM 734 O O . MET A 1 94 ? -4.557 5.818 -10.529 1.00 82.88 94 MET A O 1
ATOM 738 N N . LEU A 1 95 ? -3.239 7.636 -10.616 1.00 83.81 95 LEU A N 1
ATOM 739 C CA . LEU A 1 95 ? -2.506 7.335 -9.376 1.00 83.81 95 LEU A CA 1
ATOM 740 C C . LEU A 1 95 ? -3.429 7.317 -8.149 1.00 83.81 95 LEU A C 1
ATOM 742 O O . LEU A 1 95 ? -3.258 6.483 -7.267 1.00 83.81 95 LEU A O 1
ATOM 746 N N . PHE A 1 96 ? -4.412 8.220 -8.095 1.00 78.06 96 PHE A N 1
ATOM 747 C CA . PHE A 1 96 ? -5.383 8.279 -7.002 1.00 78.06 96 PHE A CA 1
ATOM 748 C C . PHE A 1 96 ? -6.331 7.080 -7.023 1.00 78.06 96 PHE A C 1
ATOM 750 O O . PHE A 1 96 ? -6.435 6.368 -6.030 1.00 78.06 96 PHE A O 1
ATOM 757 N N . CYS A 1 97 ? -6.970 6.817 -8.165 1.00 76.44 97 CYS A N 1
ATOM 758 C CA . CYS A 1 97 ? -7.932 5.727 -8.309 1.00 76.44 97 CYS A CA 1
ATOM 759 C C . CYS A 1 97 ? -7.284 4.350 -8.096 1.00 76.44 97 CYS A C 1
ATOM 761 O O . CYS A 1 97 ? -7.924 3.465 -7.548 1.00 76.44 97 CYS A O 1
ATOM 763 N N . ALA A 1 98 ? -6.006 4.179 -8.454 1.00 76.81 98 ALA A N 1
ATOM 764 C CA . ALA A 1 98 ? -5.261 2.946 -8.189 1.00 76.81 98 ALA A CA 1
ATOM 765 C C . ALA A 1 98 ? -4.949 2.704 -6.697 1.00 76.81 98 ALA A C 1
ATOM 767 O O . ALA A 1 98 ? -4.746 1.557 -6.304 1.00 76.81 98 ALA A O 1
ATOM 768 N N . GLY A 1 99 ? -4.921 3.761 -5.873 1.00 68.81 99 GLY A N 1
ATOM 769 C CA . GLY A 1 99 ? -4.785 3.664 -4.414 1.00 68.81 99 GLY A CA 1
ATOM 770 C C . GLY A 1 99 ? -6.116 3.564 -3.657 1.00 68.81 99 GLY A C 1
ATOM 771 O O . GLY A 1 99 ? -6.123 3.164 -2.496 1.00 68.81 99 GLY A O 1
ATOM 772 N N . ILE A 1 100 ? -7.246 3.900 -4.290 1.00 69.62 100 ILE A N 1
ATOM 773 C CA . ILE A 1 100 ? -8.581 3.769 -3.690 1.00 69.62 100 ILE A CA 1
ATOM 774 C C . ILE A 1 100 ? -9.081 2.337 -3.906 1.00 69.62 100 ILE A C 1
ATOM 776 O O . ILE A 1 100 ? -9.585 1.987 -4.971 1.00 69.62 100 ILE A O 1
ATOM 780 N N . GLY A 1 101 ? -8.954 1.507 -2.872 1.00 70.12 101 GLY A N 1
ATOM 781 C CA . GLY A 1 101 ? -9.529 0.160 -2.820 1.00 70.12 101 GLY A CA 1
ATOM 782 C C . GLY A 1 101 ? -10.595 0.019 -1.732 1.00 70.12 101 GLY A C 1
ATOM 783 O O . GLY A 1 101 ? -10.743 0.888 -0.875 1.00 70.12 101 GLY A O 1
ATOM 784 N N . ALA A 1 102 ? -11.294 -1.121 -1.709 1.00 67.50 102 ALA A N 1
ATOM 785 C CA . ALA A 1 102 ? -12.262 -1.449 -0.653 1.00 67.50 102 ALA A CA 1
ATOM 786 C C . ALA A 1 102 ? -11.646 -1.396 0.761 1.00 67.50 102 ALA A C 1
ATOM 788 O O . ALA A 1 102 ? -12.313 -0.995 1.711 1.00 67.50 102 ALA A O 1
ATOM 789 N N . GLY A 1 103 ? -10.351 -1.717 0.882 1.00 74.06 103 GLY A N 1
ATOM 790 C CA . GLY A 1 103 ? -9.598 -1.578 2.128 1.00 74.06 103 GLY A CA 1
ATOM 791 C C . GLY A 1 103 ? -9.542 -0.143 2.664 1.00 74.06 103 GLY A C 1
ATOM 792 O O . GLY A 1 103 ? -9.632 0.035 3.871 1.00 74.06 103 GLY A O 1
ATOM 793 N N . LEU A 1 104 ? -9.476 0.881 1.801 1.00 80.25 104 LEU A N 1
ATOM 794 C CA . LEU A 1 104 ? -9.503 2.280 2.250 1.00 80.25 104 LEU A CA 1
ATOM 795 C C . LEU A 1 104 ? -10.863 2.634 2.866 1.00 80.25 104 LEU A C 1
ATOM 797 O O . LEU A 1 104 ? -10.900 3.282 3.904 1.00 80.25 104 LEU A O 1
ATOM 801 N N . LEU A 1 105 ? -11.973 2.176 2.271 1.00 80.50 105 LEU A N 1
ATOM 802 C CA . LEU A 1 105 ? -13.309 2.386 2.842 1.00 80.50 105 LEU A CA 1
ATOM 803 C C . LEU A 1 105 ? -13.436 1.703 4.208 1.00 80.50 105 LEU A C 1
ATOM 805 O O . LEU A 1 105 ? -13.809 2.369 5.169 1.00 80.50 105 LEU A O 1
ATOM 809 N N . TYR A 1 106 ? -13.046 0.427 4.306 1.00 84.50 106 TYR A N 1
ATOM 810 C CA . TYR A 1 106 ? -13.035 -0.321 5.566 1.00 84.50 106 TYR A CA 1
ATOM 811 C C . TYR A 1 106 ? -12.227 0.416 6.647 1.00 84.50 106 TYR A C 1
ATOM 813 O O . TYR A 1 106 ? -12.795 0.882 7.637 1.00 84.50 106 TYR A O 1
ATOM 821 N N . TRP A 1 107 ? -10.924 0.615 6.425 1.00 86.50 107 TRP A N 1
ATOM 822 C CA . TRP A 1 107 ? -10.038 1.203 7.431 1.00 86.50 107 TRP A CA 1
ATOM 823 C C . TRP A 1 107 ? -10.397 2.652 7.766 1.00 86.50 107 TRP A C 1
ATOM 825 O O . TRP A 1 107 ? -10.441 2.980 8.946 1.00 86.50 107 TRP A O 1
ATOM 835 N N . SER A 1 108 ? -10.811 3.483 6.800 1.00 83.62 108 SER A N 1
ATOM 836 C CA . SER A 1 108 ? -11.228 4.872 7.079 1.00 83.62 108 SER A CA 1
ATOM 837 C C . SER A 1 108 ? -12.382 5.005 8.084 1.00 83.62 108 SER A C 1
ATOM 839 O O . SER A 1 108 ? -12.527 6.059 8.702 1.00 83.62 108 SER A O 1
ATOM 841 N N . THR A 1 109 ? -13.190 3.952 8.273 1.00 82.50 109 THR A N 1
ATOM 842 C CA . THR A 1 109 ? -14.305 3.952 9.236 1.00 82.50 109 THR A CA 1
ATOM 843 C C . THR A 1 109 ? -13.948 3.376 10.605 1.00 82.50 109 THR A C 1
ATOM 845 O O . THR A 1 109 ? -14.534 3.823 11.589 1.00 82.50 109 THR A O 1
ATOM 848 N N . ILE A 1 110 ? -12.994 2.440 10.687 1.00 86.19 110 ILE A N 1
ATOM 849 C CA . ILE A 1 110 ? -12.658 1.705 11.922 1.00 86.19 110 ILE A CA 1
ATOM 850 C C . ILE A 1 110 ? -11.318 2.123 12.547 1.00 86.19 110 ILE A C 1
ATOM 852 O O . ILE A 1 110 ? -11.211 2.160 13.767 1.00 86.19 110 ILE A O 1
ATOM 856 N N . GLU A 1 111 ? -10.325 2.510 11.741 1.00 86.94 111 GLU A N 1
ATOM 857 C CA . GLU A 1 111 ? -8.952 2.821 12.172 1.00 86.94 111 GLU A CA 1
ATOM 858 C C . GLU A 1 111 ? -8.904 3.884 13.278 1.00 86.94 111 GLU A C 1
ATOM 860 O O . GLU A 1 111 ? -8.281 3.691 14.321 1.00 86.94 111 GLU A O 1
ATOM 865 N N . TRP A 1 112 ? -9.628 4.990 13.089 1.00 86.50 112 TRP A N 1
ATOM 866 C CA . TRP A 1 112 ? -9.689 6.071 14.073 1.00 86.50 112 TRP A CA 1
ATOM 867 C C . TRP A 1 112 ? -10.385 5.652 15.380 1.00 86.50 112 TRP A C 1
ATOM 869 O O . TRP A 1 112 ? -10.053 6.195 16.428 1.00 86.50 112 TRP A O 1
ATOM 879 N N . VAL A 1 113 ? -11.310 4.682 15.342 1.00 88.62 113 VAL A N 1
ATOM 880 C CA . VAL A 1 113 ? -11.948 4.115 16.545 1.00 88.62 113 VAL A CA 1
ATOM 881 C C . VAL A 1 113 ? -10.954 3.216 17.274 1.00 88.62 113 VAL A C 1
ATOM 883 O O . VAL A 1 113 ? -10.740 3.377 18.473 1.00 88.62 113 VAL A O 1
ATOM 886 N N . THR A 1 114 ? -10.252 2.345 16.543 1.00 89.06 114 THR A N 1
ATOM 887 C CA . THR A 1 114 ? -9.181 1.506 17.099 1.00 89.06 114 THR A CA 1
ATOM 888 C C . THR A 1 114 ? -8.102 2.347 17.788 1.00 89.06 114 THR A C 1
ATOM 890 O O . THR A 1 114 ? -7.641 1.972 18.861 1.00 89.06 114 THR A O 1
ATOM 893 N N . TYR A 1 115 ? -7.753 3.517 17.244 1.00 88.88 115 TYR A N 1
ATOM 894 C CA . TYR A 1 115 ? -6.781 4.436 17.856 1.00 88.88 115 TYR A CA 1
ATOM 895 C C . TYR A 1 115 ? -7.345 5.313 18.988 1.00 88.88 115 TYR A C 1
ATOM 897 O O . TYR A 1 115 ? -6.567 5.977 19.672 1.00 88.88 115 TYR A O 1
ATOM 905 N N . LEU A 1 116 ? -8.662 5.314 19.219 1.00 88.56 116 LEU A N 1
ATOM 906 C CA . LEU A 1 116 ? -9.277 5.873 20.429 1.00 88.56 116 LEU A CA 1
ATOM 907 C C . LEU A 1 116 ? -9.332 4.848 21.563 1.00 88.56 116 LEU A C 1
ATOM 909 O O . LEU A 1 116 ? -9.084 5.209 22.714 1.00 88.56 116 LEU A O 1
ATOM 913 N N . ASP A 1 117 ? -9.642 3.591 21.243 1.00 88.44 117 ASP A N 1
ATOM 914 C CA . ASP A 1 117 ? -9.766 2.502 22.218 1.00 88.44 117 ASP A CA 1
ATOM 915 C C . ASP A 1 117 ? -8.400 1.936 22.645 1.00 88.44 117 ASP A C 1
ATOM 917 O O . ASP A 1 117 ? -8.195 1.615 23.816 1.00 88.44 117 ASP A O 1
ATOM 921 N N . ALA A 1 118 ? -7.448 1.860 21.712 1.00 87.50 118 ALA A N 1
ATOM 922 C CA . ALA A 1 118 ? -6.067 1.431 21.926 1.00 87.50 118 ALA A CA 1
ATOM 923 C C . ALA A 1 118 ? -5.090 2.491 21.369 1.00 87.50 118 ALA A C 1
ATOM 925 O O . ALA A 1 118 ? -4.510 2.308 20.295 1.00 87.50 118 ALA A O 1
ATOM 926 N N . PRO A 1 119 ? -4.925 3.637 22.055 1.00 87.50 119 PRO A N 1
ATOM 927 C CA . PRO A 1 119 ? -4.130 4.745 21.543 1.00 87.50 119 PRO A CA 1
ATOM 928 C C . PRO A 1 119 ? -2.612 4.485 21.607 1.00 87.50 119 PRO A C 1
ATOM 930 O O . PRO A 1 119 ? -2.123 3.759 22.480 1.00 87.50 119 PRO A O 1
ATOM 933 N N . PRO A 1 120 ? -1.830 5.130 20.722 1.00 84.06 120 PRO A N 1
ATOM 934 C CA . PRO A 1 120 ? -0.373 5.034 20.711 1.00 84.06 120 PRO A CA 1
ATOM 935 C C . PRO A 1 120 ? 0.262 5.653 21.968 1.00 84.06 120 PRO A C 1
ATOM 937 O O . PRO A 1 120 ? -0.364 6.396 22.723 1.00 84.06 120 PRO A O 1
ATOM 940 N N . PHE A 1 121 ? 1.553 5.374 22.169 1.00 85.06 121 PHE A N 1
ATOM 941 C CA . PHE A 1 121 ? 2.389 5.914 23.253 1.00 85.06 121 PHE A CA 1
ATOM 942 C C . PHE A 1 121 ? 1.918 5.616 24.692 1.00 85.06 121 PHE A C 1
ATOM 944 O O . PHE A 1 121 ? 2.441 6.220 25.627 1.00 85.06 121 PHE A O 1
ATOM 951 N N . GLY A 1 122 ? 0.971 4.690 24.890 1.00 81.31 122 GLY A N 1
ATOM 952 C CA . GLY A 1 122 ? 0.440 4.354 26.217 1.00 81.31 122 GLY A CA 1
ATOM 953 C C . GLY A 1 122 ? -0.481 5.428 26.808 1.00 81.31 122 GLY A C 1
ATOM 954 O O . GLY A 1 122 ? -0.567 5.558 28.029 1.00 81.31 122 GLY A O 1
ATOM 955 N N . LEU A 1 123 ? -1.139 6.220 25.954 1.00 87.50 123 LEU A N 1
ATOM 956 C CA . LEU A 1 123 ? -2.150 7.197 26.365 1.00 87.50 123 LEU A CA 1
ATOM 957 C C . LEU A 1 123 ? -3.393 6.511 26.966 1.00 87.50 123 LEU A C 1
ATOM 959 O O . LEU A 1 123 ? -3.619 5.314 26.794 1.00 87.50 123 LEU A O 1
ATOM 963 N N . ALA A 1 124 ? -4.227 7.281 27.667 1.00 87.50 124 ALA A N 1
ATOM 964 C CA . ALA A 1 124 ? -5.506 6.779 28.160 1.00 87.50 124 ALA A CA 1
ATOM 965 C C . ALA A 1 124 ? -6.520 6.645 27.000 1.00 87.50 124 ALA A C 1
ATOM 967 O O . ALA A 1 124 ? -6.669 7.598 26.228 1.00 87.50 124 ALA A O 1
ATOM 968 N N . PRO A 1 125 ? -7.250 5.519 26.881 1.00 89.94 125 PRO A N 1
ATOM 969 C CA . PRO A 1 125 ? -8.320 5.375 25.897 1.00 89.94 125 PRO A CA 1
ATOM 970 C C . PRO A 1 125 ? -9.355 6.501 25.985 1.00 89.94 125 PRO A C 1
ATOM 972 O O . PRO A 1 125 ? -9.722 6.938 27.078 1.00 89.94 125 PRO A O 1
ATOM 975 N N . SER A 1 126 ? -9.833 6.967 24.829 1.00 88.38 126 SER A N 1
ATOM 976 C CA . SER A 1 126 ? -10.776 8.090 24.692 1.00 88.38 126 SER A CA 1
ATOM 977 C C . SER A 1 126 ? -10.339 9.424 25.339 1.00 88.38 126 SER A C 1
ATOM 979 O O . SER A 1 126 ? -11.189 10.277 25.611 1.00 88.38 126 SER A O 1
ATOM 981 N N . SER A 1 127 ? -9.040 9.655 25.577 1.00 91.44 127 SER A N 1
ATOM 982 C CA . SER A 1 127 ? -8.542 10.975 26.000 1.00 91.44 127 SER A CA 1
ATOM 983 C C . SER A 1 127 ? -8.554 12.003 24.856 1.00 91.44 127 SER A C 1
ATOM 985 O O . SER A 1 127 ? -8.655 11.651 23.679 1.00 91.44 127 SER A O 1
ATOM 987 N N . THR A 1 128 ? -8.415 13.293 25.179 1.00 88.94 128 THR A N 1
ATOM 988 C CA . THR A 1 128 ? -8.309 14.369 24.173 1.00 88.94 128 THR A CA 1
ATOM 989 C C . THR A 1 128 ? -7.127 14.131 23.231 1.00 88.94 128 THR A C 1
ATOM 991 O O . THR A 1 128 ? -7.247 14.264 22.016 1.00 88.94 128 THR A O 1
ATOM 994 N N . GLU A 1 129 ? -5.995 13.715 23.794 1.00 88.69 129 GLU A N 1
ATOM 995 C CA . GLU A 1 129 ? -4.757 13.412 23.082 1.00 88.69 129 GLU A CA 1
ATOM 996 C C . GLU A 1 129 ? -4.932 12.179 22.182 1.00 88.69 129 GLU A C 1
ATOM 998 O O . GLU A 1 129 ? -4.429 12.166 21.060 1.00 88.69 129 GLU A O 1
ATOM 1003 N N . ALA A 1 130 ? -5.692 11.169 22.627 1.00 89.31 130 ALA A N 1
ATOM 1004 C CA . ALA A 1 130 ? -6.043 10.016 21.799 1.00 89.31 130 ALA A CA 1
ATOM 1005 C C . ALA A 1 130 ? -6.837 10.432 20.544 1.00 89.31 130 ALA A C 1
ATOM 1007 O O . ALA A 1 130 ? -6.555 9.921 19.463 1.00 89.31 130 ALA A O 1
ATOM 1008 N N . VAL A 1 131 ? -7.757 11.404 20.639 1.00 88.25 131 VAL A N 1
ATOM 1009 C CA . VAL A 1 131 ? -8.494 11.941 19.470 1.00 88.25 131 VAL A CA 1
ATOM 1010 C C . VAL A 1 131 ? -7.550 12.596 18.458 1.00 88.25 131 VAL A C 1
ATOM 1012 O O . VAL A 1 131 ? -7.682 12.376 17.251 1.00 88.25 131 VAL A O 1
ATOM 1015 N N . GLU A 1 132 ? -6.582 13.385 18.928 1.00 89.94 132 GLU A N 1
ATOM 1016 C CA . GLU A 1 132 ? -5.612 14.047 18.049 1.00 89.94 132 GLU A CA 1
ATOM 1017 C C . GLU A 1 132 ? -4.653 13.043 17.393 1.00 89.94 132 GLU A C 1
ATOM 1019 O O . GLU A 1 132 ? -4.376 13.139 16.192 1.00 89.94 132 GLU A O 1
ATOM 1024 N N . TRP A 1 133 ? -4.196 12.035 18.140 1.00 90.56 133 TRP A N 1
ATOM 1025 C CA . TRP A 1 133 ? -3.337 10.979 17.604 1.00 90.56 133 TRP A CA 1
ATOM 1026 C C . TRP A 1 133 ? -4.067 10.021 16.663 1.00 90.56 133 TRP A C 1
ATOM 1028 O O . TRP A 1 133 ? -3.483 9.650 15.645 1.00 90.56 133 TRP A O 1
ATOM 1038 N N . ALA A 1 134 ? -5.334 9.687 16.920 1.00 89.44 134 ALA A N 1
ATOM 1039 C CA . ALA A 1 134 ? -6.139 8.826 16.055 1.00 89.44 134 ALA A CA 1
ATOM 1040 C C . ALA A 1 134 ? -6.260 9.388 14.630 1.00 89.44 134 ALA A C 1
ATOM 1042 O O . ALA A 1 134 ? -5.981 8.693 13.652 1.00 89.44 134 ALA A O 1
ATOM 1043 N N . ALA A 1 135 ? -6.583 10.678 14.503 1.00 88.25 135 ALA A N 1
ATOM 1044 C CA . ALA A 1 135 ? -6.629 11.348 13.204 1.00 88.25 135 ALA A CA 1
ATOM 1045 C C . ALA A 1 135 ? -5.231 11.520 12.566 1.00 88.25 135 ALA A C 1
ATOM 1047 O O . ALA A 1 135 ? -5.100 11.523 11.342 1.00 88.25 135 ALA A O 1
ATOM 1048 N N . THR A 1 136 ? -4.174 11.625 13.378 1.00 91.31 136 THR A N 1
ATOM 1049 C CA . THR A 1 136 ? -2.787 11.796 12.906 1.00 91.31 136 THR A CA 1
ATOM 1050 C C . THR A 1 136 ? -2.175 10.494 12.380 1.00 91.31 136 THR A C 1
ATOM 1052 O O . THR A 1 136 ? -1.492 10.516 11.354 1.00 91.31 136 THR A O 1
ATOM 1055 N N . TYR A 1 137 ? -2.448 9.350 13.014 1.00 89.81 137 TYR A N 1
ATOM 1056 C CA . TYR A 1 137 ? -1.916 8.054 12.577 1.00 89.81 137 TYR A CA 1
ATOM 1057 C C . TYR A 1 137 ? -2.511 7.574 11.248 1.00 89.81 137 TYR A C 1
ATOM 1059 O O . TYR A 1 137 ? -1.762 7.066 10.417 1.00 89.81 137 TYR A O 1
ATOM 1067 N N . GLY A 1 138 ? -3.791 7.846 10.967 1.00 88.12 138 GLY A N 1
ATOM 1068 C CA . GLY A 1 138 ? -4.359 7.591 9.635 1.00 88.12 138 GLY A CA 1
ATOM 1069 C C . GLY A 1 138 ? -3.627 8.365 8.522 1.00 88.12 138 GLY A C 1
ATOM 1070 O O . GLY A 1 138 ? -3.332 7.820 7.459 1.00 88.12 138 GLY A O 1
ATOM 1071 N N . ILE A 1 139 ? -3.218 9.618 8.773 1.00 89.00 139 ILE A N 1
ATOM 1072 C CA . ILE A 1 139 ? -2.394 10.386 7.814 1.00 89.00 139 ILE A CA 1
ATOM 1073 C C . ILE A 1 139 ? -0.991 9.770 7.660 1.00 89.00 139 ILE A C 1
ATOM 1075 O O . ILE A 1 139 ? -0.404 9.855 6.583 1.00 89.00 139 ILE A O 1
ATOM 1079 N N . PHE A 1 140 ? -0.449 9.130 8.698 1.00 91.06 140 PHE A N 1
ATOM 1080 C CA . PHE A 1 140 ? 0.850 8.454 8.649 1.00 91.06 140 PHE A CA 1
ATOM 1081 C C . PHE A 1 140 ? 0.799 7.135 7.857 1.00 91.06 140 PHE A C 1
ATOM 1083 O O . PHE A 1 140 ? 1.561 6.973 6.897 1.00 91.06 140 PHE A O 1
ATOM 1090 N N . HIS A 1 141 ? -0.119 6.223 8.197 1.00 91.12 141 HIS A N 1
ATOM 1091 C CA . HIS A 1 141 ? -0.229 4.892 7.576 1.00 91.12 141 HIS A CA 1
ATOM 1092 C C . HIS A 1 141 ? -0.725 4.906 6.126 1.00 91.12 141 HIS A C 1
ATOM 1094 O O . HIS A 1 141 ? -0.423 3.975 5.382 1.00 91.12 141 HIS A O 1
ATOM 1100 N N . TRP A 1 142 ? -1.407 5.973 5.696 1.00 89.38 142 TRP A N 1
ATOM 1101 C CA . TRP A 1 142 ? -1.840 6.182 4.303 1.00 89.38 142 TRP A CA 1
ATOM 1102 C C . TRP A 1 142 ? -1.055 7.301 3.580 1.00 89.38 142 TRP A C 1
ATOM 1104 O O . TRP A 1 142 ? -1.396 7.688 2.456 1.00 89.38 142 TRP A O 1
ATOM 1114 N N . GLY A 1 143 ? -0.003 7.829 4.219 1.00 89.31 143 GLY A N 1
ATOM 1115 C CA . GLY A 1 143 ? 0.774 8.994 3.781 1.00 89.31 143 GLY A CA 1
ATOM 1116 C C . GLY A 1 143 ? 2.122 8.686 3.122 1.00 89.31 143 GLY A C 1
ATOM 1117 O O . GLY A 1 143 ? 2.308 7.671 2.456 1.00 89.31 143 GLY A O 1
ATOM 1118 N N . ILE A 1 144 ? 3.084 9.603 3.279 1.00 90.81 144 ILE A N 1
ATOM 1119 C CA . ILE A 1 144 ? 4.348 9.623 2.514 1.00 90.81 144 ILE A CA 1
ATOM 1120 C C . ILE A 1 144 ? 5.111 8.290 2.611 1.00 90.81 144 ILE A C 1
ATOM 1122 O O . ILE A 1 144 ? 5.560 7.775 1.587 1.00 90.81 144 ILE A O 1
ATOM 1126 N N . SER A 1 145 ? 5.212 7.715 3.813 1.00 91.56 145 SER A N 1
ATOM 1127 C CA . SER A 1 145 ? 5.899 6.442 4.072 1.00 91.56 145 SER A CA 1
ATOM 1128 C C . SER A 1 145 ? 5.251 5.259 3.335 1.00 91.56 145 SER A C 1
ATOM 1130 O O . SER A 1 145 ? 5.948 4.453 2.722 1.00 91.56 145 SER A O 1
ATOM 1132 N N . ALA A 1 146 ? 3.917 5.201 3.293 1.00 90.50 146 ALA A N 1
ATOM 1133 C CA . ALA A 1 146 ? 3.162 4.216 2.519 1.00 90.50 146 ALA A CA 1
ATOM 1134 C C . ALA A 1 146 ? 3.378 4.363 1.003 1.00 90.50 146 ALA A C 1
ATOM 1136 O O . ALA A 1 146 ? 3.748 3.410 0.311 1.00 90.50 146 ALA A O 1
ATOM 1137 N N . TRP A 1 147 ? 3.220 5.578 0.470 1.00 92.12 147 TRP A N 1
ATOM 1138 C CA . TRP A 1 147 ? 3.399 5.833 -0.964 1.00 92.12 147 TRP A CA 1
ATOM 1139 C C . TRP A 1 147 ? 4.855 5.662 -1.429 1.00 92.12 147 TRP A C 1
ATOM 1141 O O . TRP A 1 147 ? 5.087 5.348 -2.600 1.00 92.12 147 TRP A O 1
ATOM 1151 N N . ALA A 1 148 ? 5.838 5.777 -0.530 1.00 94.19 148 ALA A N 1
ATOM 1152 C CA . ALA A 1 148 ? 7.230 5.419 -0.797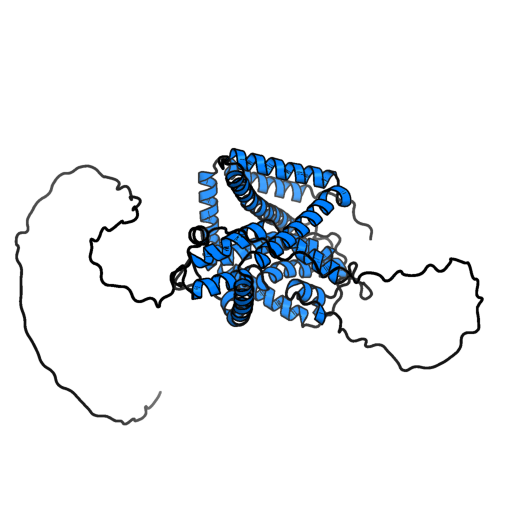 1.00 94.19 148 ALA A CA 1
ATOM 1153 C C . ALA A 1 148 ? 7.408 3.915 -1.089 1.00 94.19 148 ALA A C 1
ATOM 1155 O O . ALA A 1 148 ? 8.108 3.564 -2.044 1.00 94.19 148 ALA A O 1
ATOM 1156 N N . LEU A 1 149 ? 6.717 3.033 -0.356 1.00 93.69 149 LEU A N 1
ATOM 1157 C CA . LEU A 1 149 ? 6.747 1.578 -0.579 1.00 93.69 149 LEU A CA 1
ATOM 1158 C C . LEU A 1 149 ? 6.150 1.171 -1.940 1.00 93.69 149 LEU A C 1
ATOM 1160 O O . LEU A 1 149 ? 6.620 0.212 -2.549 1.00 93.69 149 LEU A O 1
ATOM 1164 N N . TYR A 1 150 ? 5.180 1.926 -2.470 1.00 92.44 150 TYR A N 1
ATOM 1165 C CA . TYR A 1 150 ? 4.681 1.758 -3.847 1.00 92.44 150 TYR A CA 1
ATOM 1166 C C . TYR A 1 150 ? 5.594 2.410 -4.900 1.00 92.44 150 TYR A C 1
ATOM 1168 O O . TYR A 1 150 ? 5.745 1.896 -6.012 1.00 92.44 150 TYR A O 1
ATOM 1176 N N . CYS A 1 151 ? 6.222 3.541 -4.575 1.00 93.81 151 CYS A N 1
ATOM 1177 C CA . CYS A 1 151 ? 7.086 4.271 -5.500 1.00 93.81 151 CYS A CA 1
ATOM 1178 C C . CYS A 1 151 ? 8.431 3.565 -5.746 1.00 93.81 151 CYS A C 1
ATOM 1180 O O . CYS A 1 151 ? 8.971 3.642 -6.851 1.00 93.81 151 CYS A O 1
ATOM 1182 N N . PHE A 1 152 ? 8.973 2.856 -4.756 1.00 95.00 152 PHE A N 1
ATOM 1183 C CA . PHE A 1 152 ? 10.233 2.120 -4.887 1.00 95.00 152 PHE A CA 1
ATOM 1184 C C . PHE A 1 152 ? 10.220 1.054 -6.002 1.00 95.00 152 PHE A C 1
ATOM 1186 O O . PHE A 1 152 ? 11.039 1.171 -6.920 1.00 95.00 152 PHE A O 1
ATOM 1193 N N . PRO A 1 153 ? 9.289 0.075 -6.028 1.00 92.94 153 PRO A N 1
ATOM 1194 C CA . PRO A 1 153 ? 9.195 -0.880 -7.129 1.00 92.94 153 PRO A CA 1
ATOM 1195 C C . PRO A 1 153 ? 8.821 -0.201 -8.454 1.00 92.94 153 PRO A C 1
ATOM 1197 O O . PRO A 1 153 ? 9.301 -0.634 -9.499 1.00 92.94 153 PRO A O 1
ATOM 1200 N N . ALA A 1 154 ? 8.045 0.893 -8.442 1.00 93.12 154 ALA A N 1
ATOM 1201 C CA . ALA A 1 154 ? 7.762 1.661 -9.658 1.00 93.12 154 ALA A CA 1
ATOM 1202 C C . ALA A 1 154 ? 9.044 2.226 -10.294 1.00 93.12 154 ALA A C 1
ATOM 1204 O O . ALA A 1 154 ? 9.274 2.042 -11.488 1.00 93.12 154 ALA A O 1
ATOM 1205 N N . VAL A 1 155 ? 9.915 2.866 -9.507 1.00 93.31 155 VAL A N 1
ATOM 1206 C CA . VAL A 1 155 ? 11.207 3.387 -9.988 1.00 93.31 155 VAL A CA 1
ATOM 1207 C C . VAL A 1 155 ? 12.144 2.246 -10.403 1.00 93.31 155 VAL A C 1
ATOM 1209 O O . VAL A 1 155 ? 12.768 2.326 -11.465 1.00 93.31 155 VAL A O 1
ATOM 1212 N N . ALA A 1 156 ? 12.215 1.179 -9.600 1.00 92.12 156 ALA A N 1
ATOM 1213 C CA . ALA A 1 156 ? 13.084 0.032 -9.853 1.00 92.12 156 ALA A CA 1
ATOM 1214 C C . ALA A 1 156 ? 12.727 -0.712 -11.151 1.00 92.12 156 ALA A C 1
ATOM 1216 O O . ALA A 1 156 ? 13.631 -1.111 -11.877 1.00 92.12 156 ALA A O 1
ATOM 1217 N N . ILE A 1 157 ? 11.438 -0.865 -11.476 1.00 91.81 157 ILE A N 1
ATOM 1218 C CA . ILE A 1 157 ? 10.975 -1.520 -12.711 1.00 91.81 157 ILE A CA 1
ATOM 1219 C C . ILE A 1 157 ? 11.051 -0.560 -13.910 1.00 91.81 157 ILE A C 1
ATOM 1221 O O . ILE A 1 157 ? 11.498 -0.957 -14.990 1.00 91.81 157 ILE A O 1
ATOM 1225 N N . ALA A 1 158 ? 10.648 0.706 -13.747 1.00 91.50 158 ALA A N 1
ATOM 1226 C CA . ALA A 1 158 ? 10.552 1.650 -14.860 1.00 91.50 158 ALA A CA 1
ATOM 1227 C C . ALA A 1 158 ? 11.908 2.007 -15.490 1.00 91.50 158 ALA A C 1
ATOM 1229 O O . ALA A 1 158 ? 11.970 2.220 -16.703 1.00 91.50 158 ALA A O 1
ATOM 1230 N N . ILE A 1 159 ? 12.996 2.059 -14.711 1.00 89.88 159 ILE A N 1
ATOM 1231 C CA . ILE A 1 159 ? 14.322 2.402 -15.250 1.00 89.88 159 ILE A CA 1
ATOM 1232 C C . ILE A 1 159 ? 14.840 1.311 -16.217 1.00 89.88 159 ILE A C 1
ATOM 1234 O O . ILE A 1 159 ? 15.110 1.655 -17.371 1.00 89.88 159 ILE A O 1
ATOM 1238 N N . PRO A 1 160 ? 14.931 0.015 -15.852 1.00 89.19 160 PRO A N 1
ATOM 1239 C CA . PRO A 1 160 ? 15.312 -1.037 -16.794 1.00 89.19 160 PRO A CA 1
ATOM 1240 C C . PRO A 1 160 ? 14.320 -1.221 -17.944 1.00 89.19 160 PRO A C 1
ATOM 1242 O O . PRO A 1 160 ? 14.735 -1.392 -19.092 1.00 89.19 160 PRO A O 1
ATOM 1245 N N . TYR A 1 161 ? 13.014 -1.132 -17.669 1.00 89.88 161 TYR A N 1
ATOM 1246 C CA . TYR A 1 161 ? 11.991 -1.293 -18.701 1.00 89.88 161 TYR A CA 1
ATOM 1247 C C . TYR A 1 161 ? 12.125 -0.240 -19.811 1.00 89.88 161 TYR A C 1
ATOM 1249 O O . TYR A 1 161 ? 12.224 -0.596 -20.986 1.00 89.88 161 TYR A O 1
ATOM 1257 N N . TYR A 1 162 ? 12.226 1.044 -19.450 1.00 89.62 162 TYR A N 1
ATOM 1258 C CA . TYR A 1 162 ? 12.247 2.127 -20.435 1.00 89.62 162 TYR A CA 1
ATOM 1259 C C . TYR A 1 162 ? 13.640 2.560 -20.923 1.00 89.62 162 TYR A C 1
ATOM 1261 O O . TYR A 1 162 ? 13.729 3.036 -22.051 1.00 89.62 162 TYR A O 1
ATOM 1269 N N . ARG A 1 163 ? 14.721 2.422 -20.132 1.00 86.00 163 ARG A N 1
ATOM 1270 C CA . ARG A 1 163 ? 16.090 2.838 -20.539 1.00 86.00 163 ARG A CA 1
ATOM 1271 C C . ARG A 1 163 ? 17.028 1.699 -20.922 1.00 86.00 163 ARG A C 1
ATOM 1273 O O . ARG A 1 163 ? 18.031 1.961 -21.573 1.00 86.00 163 ARG A O 1
ATOM 1280 N N . GLN A 1 164 ? 16.755 0.468 -20.491 1.00 83.31 164 GLN A N 1
ATOM 1281 C CA . GLN A 1 164 ? 17.583 -0.707 -20.818 1.00 83.31 164 GLN A CA 1
ATOM 1282 C C . GLN A 1 164 ? 16.857 -1.653 -21.792 1.00 83.31 164 GLN A C 1
ATOM 1284 O O . GLN A 1 164 ? 17.439 -2.639 -22.252 1.00 83.31 164 GLN A O 1
ATOM 1289 N N . HIS A 1 165 ? 15.611 -1.310 -22.150 1.00 82.31 165 HIS A N 1
ATOM 1290 C CA . HIS A 1 165 ? 14.700 -2.055 -23.019 1.00 82.31 165 HIS A CA 1
ATOM 1291 C C . HIS A 1 165 ? 14.570 -3.521 -22.581 1.00 82.31 165 HIS A C 1
ATOM 1293 O O . HIS A 1 165 ? 14.836 -4.448 -23.349 1.00 82.31 165 HIS A O 1
ATOM 1299 N N . ALA A 1 166 ? 14.212 -3.724 -21.309 1.00 80.62 166 ALA A N 1
ATOM 1300 C CA . ALA A 1 166 ? 13.945 -5.051 -20.769 1.00 80.62 166 ALA A CA 1
ATOM 1301 C C . ALA A 1 166 ? 12.858 -5.787 -21.590 1.00 80.62 166 ALA A C 1
ATOM 1303 O O . ALA A 1 166 ? 11.865 -5.170 -21.978 1.00 80.62 166 ALA A O 1
ATOM 1304 N N . PRO A 1 167 ? 13.006 -7.103 -21.842 1.00 72.31 167 PRO A N 1
ATOM 1305 C CA . PRO A 1 167 ? 12.169 -7.837 -22.797 1.00 72.31 167 PRO A CA 1
ATOM 1306 C C . PRO A 1 167 ? 10.739 -8.126 -22.309 1.00 72.31 167 PRO A C 1
ATOM 1308 O O . PRO A 1 167 ? 9.926 -8.639 -23.076 1.00 72.31 167 PRO A O 1
ATOM 1311 N N . ALA A 1 168 ? 10.434 -7.849 -21.040 1.00 72.94 168 ALA A N 1
ATOM 1312 C CA . ALA A 1 168 ? 9.124 -8.039 -20.432 1.00 72.94 168 ALA A CA 1
ATOM 1313 C C . ALA A 1 168 ? 8.921 -7.043 -19.279 1.00 72.94 168 ALA A C 1
ATOM 1315 O O . ALA A 1 168 ? 9.888 -6.526 -18.722 1.00 72.94 168 ALA A O 1
ATOM 1316 N N . LEU A 1 169 ? 7.661 -6.825 -18.891 1.00 81.38 169 LEU A N 1
ATOM 1317 C CA . LEU A 1 169 ? 7.287 -6.076 -17.691 1.00 81.38 169 LEU A CA 1
ATOM 1318 C C . LEU A 1 169 ? 6.863 -7.060 -16.582 1.00 81.38 169 LEU A C 1
ATOM 1320 O O . LEU A 1 169 ? 5.688 -7.399 -16.456 1.00 81.38 169 LEU A O 1
ATOM 1324 N N . ARG A 1 170 ? 7.846 -7.547 -15.818 1.00 82.62 170 ARG A N 1
ATOM 1325 C CA . ARG A 1 170 ? 7.704 -8.452 -14.648 1.00 82.62 170 ARG A CA 1
ATOM 1326 C C . ARG A 1 170 ? 8.342 -7.831 -13.390 1.00 82.62 170 ARG A C 1
ATOM 1328 O O . ARG A 1 170 ? 9.120 -6.889 -13.550 1.00 82.62 170 ARG A O 1
ATOM 1335 N N . LEU A 1 171 ? 8.117 -8.345 -12.172 1.00 83.06 171 LEU A N 1
ATOM 1336 C CA . LEU A 1 171 ? 8.823 -7.823 -10.980 1.00 83.06 171 LEU A CA 1
ATOM 1337 C C . LEU A 1 171 ? 10.338 -8.064 -11.087 1.00 83.06 171 LEU A C 1
ATOM 1339 O O . LEU A 1 171 ? 11.129 -7.170 -10.780 1.00 83.06 171 LEU A O 1
ATOM 1343 N N . SER A 1 172 ? 10.740 -9.210 -11.639 1.00 83.38 172 SER A N 1
ATOM 1344 C CA . SER A 1 172 ? 12.136 -9.539 -11.966 1.00 83.38 172 SER A CA 1
ATOM 1345 C C . SER A 1 172 ? 12.838 -8.510 -12.874 1.00 83.38 172 SER A C 1
ATOM 1347 O O . SER A 1 172 ? 14.066 -8.470 -12.932 1.00 83.38 172 SER A O 1
ATOM 1349 N N . THR A 1 173 ? 12.094 -7.600 -13.515 1.00 83.12 173 THR A N 1
ATOM 1350 C CA . THR A 1 173 ? 12.641 -6.458 -14.273 1.00 83.12 173 THR A CA 1
ATOM 1351 C C . THR A 1 173 ? 13.399 -5.467 -13.399 1.00 83.12 173 THR A C 1
ATOM 1353 O O . THR A 1 173 ? 14.379 -4.896 -13.871 1.00 83.12 173 THR A O 1
ATOM 1356 N N . GLY A 1 174 ? 13.023 -5.310 -12.124 1.00 82.44 174 GLY A N 1
ATOM 1357 C CA . GLY A 1 174 ? 13.785 -4.491 -11.174 1.00 82.44 174 GLY A CA 1
ATOM 1358 C C . GLY A 1 174 ? 15.194 -5.027 -10.892 1.00 82.44 174 GLY A C 1
ATOM 1359 O O . GLY A 1 174 ? 16.065 -4.279 -10.461 1.00 82.44 174 GLY A O 1
ATOM 1360 N N . LEU A 1 175 ? 15.447 -6.305 -11.196 1.00 85.31 175 LEU A N 1
ATOM 1361 C CA . LEU A 1 175 ? 16.730 -6.981 -10.996 1.00 85.31 175 LEU A CA 1
ATOM 1362 C C . LEU A 1 175 ? 17.578 -7.073 -12.279 1.00 85.31 175 LEU A C 1
ATOM 1364 O O . LEU A 1 175 ? 18.591 -7.771 -12.283 1.00 85.31 175 LEU A O 1
ATOM 1368 N N . HIS A 1 176 ? 17.223 -6.356 -13.356 1.00 83.69 176 HIS A N 1
ATOM 1369 C CA . HIS A 1 176 ? 17.943 -6.395 -14.643 1.00 83.69 176 HIS A CA 1
ATOM 1370 C C . HIS A 1 176 ? 19.460 -6.187 -14.508 1.00 83.69 176 HIS A C 1
ATOM 1372 O O . HIS A 1 176 ? 20.234 -6.848 -15.192 1.00 83.69 176 HIS A O 1
ATOM 1378 N N . ALA A 1 177 ? 19.893 -5.300 -13.606 1.00 82.31 177 ALA A N 1
ATOM 1379 C CA . ALA A 1 177 ? 21.309 -5.004 -13.381 1.00 82.31 177 ALA A CA 1
ATOM 1380 C C . ALA A 1 177 ? 22.106 -6.178 -12.770 1.00 82.31 177 ALA A C 1
ATOM 1382 O O . ALA A 1 177 ? 23.320 -6.226 -12.934 1.00 82.31 177 ALA A O 1
ATOM 1383 N N . LEU A 1 178 ? 21.433 -7.114 -12.091 1.00 83.50 178 LEU A N 1
ATOM 1384 C CA . LEU A 1 178 ? 22.024 -8.320 -11.495 1.00 83.50 178 LEU A CA 1
ATOM 1385 C C . LEU A 1 178 ? 21.832 -9.560 -12.385 1.00 83.50 178 LEU A C 1
ATOM 1387 O O . LEU A 1 178 ? 22.679 -10.446 -12.422 1.00 83.50 178 LEU A O 1
ATOM 1391 N N . ILE A 1 179 ? 20.695 -9.633 -13.082 1.00 81.62 179 ILE A N 1
ATOM 1392 C CA . ILE A 1 179 ? 20.225 -10.820 -13.812 1.00 81.62 179 ILE A CA 1
ATOM 1393 C C . ILE A 1 179 ? 20.570 -10.760 -15.315 1.00 81.62 179 ILE A C 1
ATOM 1395 O O . ILE A 1 179 ? 20.676 -11.797 -15.975 1.00 81.62 179 ILE A O 1
ATOM 1399 N N . GLY A 1 180 ? 20.786 -9.562 -15.864 1.00 78.25 180 GLY A N 1
ATOM 1400 C CA . GLY A 1 180 ? 21.096 -9.333 -17.275 1.00 78.25 180 GLY A CA 1
ATOM 1401 C C . GLY A 1 180 ? 19.923 -9.601 -18.227 1.00 78.25 180 GLY A C 1
ATOM 1402 O O . GLY A 1 180 ? 18.835 -10.023 -17.832 1.00 78.25 180 GLY A O 1
ATOM 1403 N N . ARG A 1 181 ? 20.148 -9.374 -19.528 1.00 75.25 181 ARG A N 1
ATOM 1404 C CA . ARG A 1 181 ? 19.116 -9.527 -20.576 1.00 75.25 181 ARG A CA 1
ATOM 1405 C C . ARG A 1 181 ? 18.612 -10.962 -20.769 1.00 75.25 181 ARG A C 1
ATOM 1407 O O . ARG A 1 181 ? 17.480 -11.138 -21.206 1.00 75.25 181 ARG A O 1
ATOM 1414 N N . GLU A 1 182 ? 19.415 -11.965 -20.426 1.00 74.81 182 GLU A N 1
ATOM 1415 C CA . GLU A 1 182 ? 19.089 -13.388 -20.616 1.00 74.81 182 GLU A CA 1
ATOM 1416 C C . GLU A 1 182 ? 18.591 -14.089 -19.346 1.00 74.81 182 GLU A C 1
ATOM 1418 O O . GLU A 1 182 ? 18.009 -15.171 -19.418 1.00 74.81 182 GLU A O 1
ATOM 1423 N N . GLY A 1 183 ? 18.825 -13.515 -18.163 1.00 79.00 183 GLY A N 1
ATOM 1424 C CA . GLY A 1 183 ? 18.535 -14.196 -16.901 1.00 79.00 183 GLY A CA 1
ATOM 1425 C C . GLY A 1 183 ? 17.052 -14.239 -16.509 1.00 79.00 183 GLY A C 1
ATOM 1426 O O . GLY A 1 183 ? 16.707 -14.908 -15.538 1.00 79.00 183 GLY A O 1
ATOM 1427 N N . TYR A 1 184 ? 16.173 -13.572 -17.264 1.00 76.25 184 TYR A N 1
ATOM 1428 C CA . TYR A 1 184 ? 14.725 -13.492 -17.016 1.00 76.25 184 TYR A CA 1
ATOM 1429 C C . TYR A 1 184 ? 14.005 -14.842 -16.948 1.00 76.25 184 TYR A C 1
ATOM 1431 O O . TYR A 1 184 ? 12.990 -14.956 -16.266 1.00 76.25 184 TYR A O 1
ATOM 1439 N N . ASP A 1 185 ? 14.531 -15.854 -17.638 1.00 76.81 185 ASP A N 1
ATOM 1440 C CA . ASP A 1 185 ? 13.976 -17.209 -17.653 1.00 76.81 185 ASP A CA 1
ATOM 1441 C C . ASP A 1 185 ? 14.830 -18.190 -16.807 1.00 76.81 185 ASP A C 1
ATOM 1443 O O . ASP A 1 185 ? 14.675 -19.410 -16.908 1.00 76.81 185 ASP A O 1
ATOM 1447 N N . ARG A 1 186 ? 15.729 -17.670 -15.948 1.00 82.31 186 ARG A N 1
ATOM 1448 C CA . ARG A 1 186 ? 16.526 -18.429 -14.959 1.00 82.31 186 ARG A CA 1
ATOM 1449 C C . ARG A 1 186 ? 15.855 -18.415 -13.575 1.00 82.31 186 ARG A C 1
ATOM 1451 O O . ARG A 1 186 ? 14.989 -17.589 -13.288 1.00 82.31 186 ARG A O 1
ATOM 1458 N N . ALA A 1 187 ? 16.271 -19.328 -12.694 1.00 83.31 187 ALA A N 1
ATOM 1459 C CA . ALA A 1 187 ? 15.638 -19.539 -11.386 1.00 83.31 187 ALA A CA 1
ATOM 1460 C C . ALA A 1 187 ? 15.506 -18.275 -10.499 1.00 83.31 187 ALA A C 1
ATOM 1462 O O . ALA A 1 187 ? 14.412 -18.079 -9.973 1.00 83.31 187 ALA A O 1
ATOM 1463 N N . PRO A 1 188 ? 16.508 -17.374 -10.365 1.00 84.06 188 PRO A N 1
ATOM 1464 C CA . PRO A 1 188 ? 16.373 -16.189 -9.507 1.00 84.06 188 PRO A CA 1
ATOM 1465 C C . PRO A 1 188 ? 15.246 -15.241 -9.939 1.00 84.06 188 PRO A C 1
ATOM 1467 O O . PRO A 1 188 ? 14.505 -14.740 -9.097 1.00 84.06 188 PRO A O 1
ATOM 1470 N N . ALA A 1 189 ? 15.066 -15.042 -11.251 1.00 83.38 189 ALA A N 1
ATOM 1471 C CA . ALA A 1 189 ? 13.971 -14.239 -11.790 1.00 83.38 189 ALA A CA 1
ATOM 1472 C C . ALA A 1 189 ? 12.609 -14.901 -11.522 1.00 83.38 189 ALA A C 1
ATOM 1474 O O . ALA A 1 189 ? 11.695 -14.245 -11.021 1.00 83.38 189 ALA A O 1
ATOM 1475 N N . ARG A 1 190 ? 12.499 -16.217 -11.773 1.00 85.62 190 ARG A N 1
ATOM 1476 C CA . ARG A 1 190 ? 11.271 -16.984 -11.500 1.00 85.62 190 ARG A CA 1
ATOM 1477 C C . ARG A 1 190 ? 10.881 -16.982 -10.025 1.00 85.62 190 ARG A C 1
ATOM 1479 O O . ARG A 1 190 ? 9.701 -16.843 -9.742 1.00 85.62 190 ARG A O 1
ATOM 1486 N N . ILE A 1 191 ? 11.831 -17.110 -9.096 1.00 88.50 191 ILE A N 1
ATOM 1487 C CA . ILE A 1 191 ? 11.548 -17.078 -7.649 1.00 88.50 191 ILE A CA 1
ATOM 1488 C C . ILE A 1 191 ? 10.904 -15.741 -7.264 1.00 88.50 191 ILE A C 1
ATOM 1490 O O . ILE A 1 191 ? 9.882 -15.726 -6.586 1.00 88.50 191 ILE A O 1
ATOM 1494 N N . VAL A 1 192 ? 11.449 -14.622 -7.749 1.00 87.62 192 VAL A N 1
ATOM 1495 C CA . VAL A 1 192 ? 10.919 -13.278 -7.469 1.00 87.62 192 VAL A CA 1
ATOM 1496 C C . VAL A 1 192 ? 9.543 -13.059 -8.106 1.00 87.62 192 VAL A C 1
ATOM 1498 O O . VAL A 1 192 ? 8.651 -12.521 -7.453 1.00 87.62 192 VAL A O 1
ATOM 1501 N N . ASP A 1 193 ? 9.331 -13.523 -9.340 1.00 87.50 193 ASP A N 1
ATOM 1502 C CA . ASP A 1 193 ? 8.020 -13.427 -9.996 1.00 87.50 193 ASP A CA 1
ATOM 1503 C C . ASP A 1 193 ? 6.967 -14.378 -9.372 1.00 87.50 193 ASP A C 1
ATOM 1505 O O . ASP A 1 193 ? 5.787 -14.030 -9.325 1.00 87.50 193 ASP A O 1
ATOM 1509 N N . VAL A 1 194 ? 7.368 -15.530 -8.816 1.00 89.00 194 VAL A N 1
ATOM 1510 C CA . VAL A 1 194 ? 6.491 -16.432 -8.037 1.00 89.00 194 VAL A CA 1
ATOM 1511 C C . VAL A 1 194 ? 6.115 -15.814 -6.688 1.00 89.00 194 VAL A C 1
ATOM 1513 O O . VAL A 1 194 ? 4.933 -15.802 -6.340 1.00 89.00 194 VAL A O 1
ATOM 1516 N N . LEU A 1 195 ? 7.085 -15.264 -5.946 1.00 89.25 195 LEU A N 1
ATOM 1517 C CA . LEU A 1 195 ? 6.842 -14.565 -4.677 1.00 89.25 195 LEU A CA 1
ATOM 1518 C C . LEU A 1 195 ? 5.923 -13.351 -4.870 1.00 89.25 195 LEU A C 1
ATOM 1520 O O . LEU A 1 195 ? 5.044 -13.114 -4.044 1.00 89.25 195 LEU A O 1
ATOM 1524 N N . PHE A 1 196 ? 6.062 -12.630 -5.988 1.00 88.06 196 PHE A N 1
ATOM 1525 C CA . PHE A 1 196 ? 5.127 -11.575 -6.377 1.00 88.06 196 PHE A CA 1
ATOM 1526 C C . PHE A 1 196 ? 3.691 -12.093 -6.524 1.00 88.06 196 PHE A C 1
ATOM 1528 O O . PHE A 1 196 ? 2.776 -11.492 -5.964 1.00 88.06 196 PHE A O 1
ATOM 1535 N N . ILE A 1 197 ? 3.478 -13.201 -7.240 1.00 89.06 197 ILE A N 1
ATOM 1536 C CA . ILE A 1 197 ? 2.131 -13.765 -7.424 1.00 89.06 197 ILE A CA 1
ATOM 1537 C C . ILE A 1 197 ? 1.517 -14.156 -6.070 1.00 89.06 197 ILE A C 1
ATOM 1539 O O . ILE A 1 197 ? 0.346 -13.863 -5.835 1.00 89.06 197 ILE A O 1
ATOM 1543 N N . LEU A 1 198 ? 2.303 -14.736 -5.154 1.00 88.56 198 LEU A N 1
ATOM 1544 C CA . LEU A 1 198 ? 1.845 -15.049 -3.794 1.00 88.56 198 LEU A CA 1
ATOM 1545 C C . LEU A 1 198 ? 1.467 -13.786 -3.002 1.00 88.56 198 LEU A C 1
ATOM 1547 O O . LEU A 1 198 ? 0.388 -13.734 -2.416 1.00 88.56 198 LEU A O 1
ATOM 1551 N N . ALA A 1 199 ? 2.311 -12.751 -3.027 1.00 87.38 199 ALA A N 1
ATOM 1552 C CA . ALA A 1 199 ? 2.051 -11.483 -2.345 1.00 87.38 199 ALA A CA 1
ATOM 1553 C C . ALA A 1 199 ? 0.812 -10.754 -2.903 1.00 87.38 199 ALA A C 1
ATOM 1555 O O . ALA A 1 199 ? 0.001 -10.228 -2.139 1.00 87.38 199 ALA A O 1
ATOM 1556 N N . LEU A 1 200 ? 0.620 -10.786 -4.226 1.00 87.50 200 LEU A N 1
ATOM 1557 C CA . LEU A 1 200 ? -0.538 -10.199 -4.899 1.00 87.50 200 LEU A CA 1
ATOM 1558 C C . LEU A 1 200 ? -1.838 -10.940 -4.556 1.00 87.50 200 LEU A C 1
ATOM 1560 O O . LEU A 1 200 ? -2.840 -10.296 -4.241 1.00 87.50 200 LEU A O 1
ATOM 1564 N N . VAL A 1 201 ? -1.830 -12.276 -4.584 1.00 87.94 201 VAL A N 1
ATOM 1565 C CA . VAL A 1 201 ? -2.991 -13.097 -4.194 1.00 87.94 201 VAL A CA 1
ATOM 1566 C C . VAL A 1 201 ? -3.303 -12.925 -2.704 1.00 87.94 201 VAL A C 1
ATOM 1568 O O . VAL A 1 201 ? -4.471 -12.801 -2.349 1.00 87.94 201 VAL A O 1
ATOM 1571 N N . GLY A 1 202 ? -2.286 -12.800 -1.846 1.00 85.56 202 GLY A N 1
ATOM 1572 C CA . GLY A 1 202 ? -2.461 -12.444 -0.436 1.00 85.56 202 GLY A CA 1
ATOM 1573 C C . GLY A 1 202 ? -3.131 -11.077 -0.250 1.00 85.56 202 GLY A C 1
ATOM 1574 O O . GLY A 1 202 ? -4.200 -10.993 0.346 1.00 85.56 202 GLY A O 1
ATOM 1575 N N . GLY A 1 203 ? -2.558 -10.004 -0.807 1.00 83.19 203 GLY A N 1
ATOM 1576 C CA . GLY A 1 203 ? -3.076 -8.638 -0.632 1.00 83.19 203 GLY A CA 1
ATOM 1577 C C . GLY A 1 203 ? -4.459 -8.393 -1.258 1.00 83.19 203 GLY A C 1
ATOM 1578 O O . GLY A 1 203 ? -5.283 -7.668 -0.689 1.00 83.19 203 GLY A O 1
ATOM 1579 N N . THR A 1 204 ? -4.754 -9.024 -2.401 1.00 82.44 204 THR A N 1
ATOM 1580 C CA . THR A 1 204 ? -6.110 -9.010 -2.989 1.00 82.44 204 THR A CA 1
ATOM 1581 C C . THR A 1 204 ? -7.084 -9.875 -2.188 1.00 82.44 204 THR A C 1
ATOM 1583 O O . THR A 1 204 ? -8.209 -9.440 -1.942 1.00 82.44 204 THR A O 1
ATOM 1586 N N . GLY A 1 205 ? -6.640 -11.036 -1.697 1.00 85.25 205 GLY A N 1
ATOM 1587 C CA . GLY A 1 205 ? -7.394 -11.901 -0.791 1.00 85.25 205 GLY A CA 1
ATOM 1588 C C . GLY A 1 205 ? -7.812 -11.184 0.494 1.00 85.25 205 GLY A C 1
ATOM 1589 O O . GLY A 1 205 ? -8.996 -11.173 0.814 1.00 85.25 205 GLY A O 1
ATOM 1590 N N . THR A 1 206 ? -6.890 -10.493 1.172 1.00 84.62 206 THR A N 1
ATOM 1591 C CA . THR A 1 206 ? -7.194 -9.658 2.350 1.00 84.62 206 THR A CA 1
ATOM 1592 C C . THR A 1 206 ? -8.206 -8.560 2.020 1.00 84.62 206 THR A C 1
ATOM 1594 O O . THR A 1 206 ? -9.144 -8.338 2.779 1.00 84.62 206 THR A O 1
ATOM 1597 N N . SER A 1 207 ? -8.081 -7.910 0.858 1.00 81.38 207 SER A N 1
ATOM 1598 C CA . SER A 1 207 ? -9.023 -6.860 0.436 1.00 81.38 207 SER A CA 1
ATOM 1599 C C . SER A 1 207 ? -10.454 -7.390 0.252 1.00 81.38 207 SER A C 1
ATOM 1601 O O . SER A 1 207 ? -11.412 -6.720 0.639 1.00 81.38 207 SER A O 1
ATOM 1603 N N . LEU A 1 208 ? -10.612 -8.605 -0.289 1.00 84.12 208 LEU A N 1
ATOM 1604 C CA . LEU A 1 208 ? -11.907 -9.295 -0.385 1.00 84.12 208 LEU A CA 1
ATOM 1605 C C . LEU A 1 208 ? -12.387 -9.824 0.978 1.00 84.12 208 LEU A C 1
ATOM 1607 O O . LEU A 1 208 ? -13.582 -9.760 1.268 1.00 84.12 208 LEU A O 1
ATOM 1611 N N . GLY A 1 209 ? -11.469 -10.306 1.817 1.00 84.88 209 GLY A N 1
ATOM 1612 C CA . GLY A 1 209 ? -11.739 -10.836 3.156 1.00 84.88 209 GLY A CA 1
ATOM 1613 C C . GLY A 1 209 ? -12.189 -9.781 4.170 1.00 84.88 209 GLY A C 1
ATOM 1614 O O . GLY A 1 209 ? -12.990 -10.099 5.039 1.00 84.88 209 GLY A O 1
ATOM 1615 N N . LEU A 1 210 ? -11.748 -8.526 4.028 1.00 83.75 210 LEU A N 1
ATOM 1616 C CA . LEU A 1 210 ? -12.267 -7.383 4.795 1.00 83.75 210 LEU A CA 1
ATOM 1617 C C . LEU A 1 210 ? -13.562 -6.826 4.179 1.00 83.75 210 LEU A C 1
ATOM 1619 O O . LEU A 1 210 ? -14.518 -6.517 4.890 1.00 83.75 210 LEU A O 1
ATOM 1623 N N . GLY A 1 211 ? -13.626 -6.730 2.845 1.00 85.12 211 GLY A N 1
ATOM 1624 C CA . GLY A 1 211 ? -14.786 -6.173 2.144 1.00 85.12 211 GLY A CA 1
ATOM 1625 C C . GLY A 1 211 ? -16.056 -7.026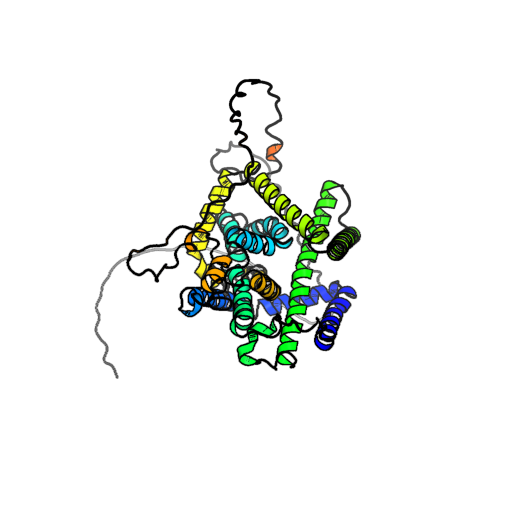 2.250 1.00 85.12 211 GLY A C 1
ATOM 1626 O O . GLY A 1 211 ? -17.148 -6.481 2.392 1.00 85.12 211 GLY A O 1
ATOM 1627 N N . THR A 1 212 ? -15.937 -8.356 2.214 1.00 88.12 212 THR A N 1
ATOM 1628 C CA . THR A 1 212 ? -17.105 -9.258 2.184 1.00 88.12 212 THR A CA 1
ATOM 1629 C C . THR A 1 212 ? -17.907 -9.242 3.496 1.00 88.12 212 THR A C 1
ATOM 1631 O O . THR A 1 212 ? -19.122 -9.039 3.424 1.00 88.12 212 THR A O 1
ATOM 1634 N N . PRO A 1 213 ? -17.301 -9.377 4.698 1.00 88.00 213 PRO A N 1
ATOM 1635 C CA . PRO A 1 213 ? -18.033 -9.264 5.961 1.00 88.00 213 PRO A CA 1
ATOM 1636 C C . PRO A 1 213 ? -18.624 -7.869 6.177 1.00 88.00 213 PRO A C 1
ATOM 1638 O O . PRO A 1 213 ? -19.735 -7.767 6.690 1.00 88.00 213 PRO A O 1
ATOM 1641 N N . MET A 1 214 ? -17.931 -6.811 5.733 1.00 88.19 214 MET A N 1
ATOM 1642 C CA . MET A 1 214 ? -18.429 -5.432 5.785 1.00 88.19 214 MET A CA 1
ATOM 1643 C C . MET A 1 214 ? -19.712 -5.266 4.957 1.00 88.19 214 MET A C 1
ATOM 1645 O O . MET A 1 214 ? -20.715 -4.783 5.476 1.00 88.19 214 MET A O 1
ATOM 1649 N N . VAL A 1 215 ? -19.732 -5.731 3.701 1.00 89.75 215 VAL A N 1
ATOM 1650 C CA . VAL A 1 215 ? -20.951 -5.696 2.870 1.00 89.75 215 VAL A CA 1
ATOM 1651 C C . VAL A 1 215 ? -22.049 -6.585 3.465 1.00 89.75 215 VAL A C 1
ATOM 1653 O O . VAL A 1 215 ? -23.210 -6.181 3.473 1.00 89.75 215 VAL A O 1
ATOM 1656 N N . ALA A 1 216 ? -21.705 -7.746 4.034 1.00 90.81 216 ALA A N 1
ATOM 1657 C CA . ALA A 1 216 ? -22.667 -8.597 4.737 1.00 90.81 216 ALA A CA 1
ATOM 1658 C C . ALA A 1 216 ? -23.273 -7.914 5.977 1.00 90.81 216 ALA A C 1
ATOM 1660 O O . ALA A 1 216 ? -24.464 -8.076 6.223 1.00 90.81 216 ALA A O 1
ATOM 1661 N N . ALA A 1 217 ? -22.496 -7.120 6.722 1.00 89.56 217 ALA A N 1
ATOM 1662 C CA . ALA A 1 217 ? -22.998 -6.314 7.835 1.00 89.56 217 ALA A CA 1
ATOM 1663 C C . ALA A 1 217 ? -23.927 -5.192 7.340 1.00 89.56 217 ALA A C 1
ATOM 1665 O O . ALA A 1 217 ? -25.022 -5.032 7.866 1.00 89.56 217 ALA A O 1
ATOM 1666 N N . CYS A 1 218 ? -23.565 -4.474 6.271 1.00 90.00 218 CYS A N 1
ATOM 1667 C CA . CYS A 1 218 ? -24.452 -3.466 5.679 1.00 90.00 218 CYS A CA 1
ATOM 1668 C C . CYS A 1 218 ? -25.781 -4.068 5.186 1.00 90.00 218 CYS A C 1
ATOM 1670 O O . CYS A 1 218 ? -26.829 -3.452 5.355 1.00 90.00 218 CYS A O 1
ATOM 1672 N N . VAL A 1 219 ? -25.759 -5.270 4.600 1.00 91.50 219 VAL A N 1
ATOM 1673 C CA . VAL A 1 219 ? -26.978 -5.995 4.197 1.00 91.50 219 VAL A CA 1
ATOM 1674 C C . VAL A 1 219 ? -27.780 -6.461 5.421 1.00 91.50 219 VAL A C 1
ATOM 1676 O O . VAL A 1 219 ? -29.001 -6.323 5.424 1.00 91.50 219 VAL A O 1
ATOM 1679 N N . SER A 1 220 ? -27.107 -6.943 6.470 1.00 92.38 220 SER A N 1
ATOM 1680 C CA . SER A 1 220 ? -27.718 -7.327 7.751 1.00 92.38 220 SER A CA 1
ATOM 1681 C C . SER A 1 220 ? -28.491 -6.165 8.384 1.00 92.38 220 SER A C 1
ATOM 1683 O O . SER A 1 220 ? -29.676 -6.306 8.673 1.00 92.38 220 SER A O 1
ATOM 1685 N N . GLU A 1 221 ? -27.860 -4.996 8.520 1.00 92.44 221 GLU A N 1
ATOM 1686 C CA . GLU A 1 221 ? -28.470 -3.794 9.109 1.00 92.44 221 GLU A CA 1
ATOM 1687 C C . GLU A 1 221 ? -29.610 -3.212 8.253 1.00 92.44 221 GLU A C 1
ATOM 1689 O O . GLU A 1 221 ? -30.639 -2.802 8.784 1.00 92.44 221 GLU A O 1
ATOM 1694 N N . VAL A 1 222 ? -29.461 -3.177 6.921 1.00 94.31 222 VAL A N 1
ATOM 1695 C CA . VAL A 1 222 ? -30.458 -2.550 6.025 1.00 94.31 222 VAL A CA 1
ATOM 1696 C C . VAL A 1 222 ? -31.688 -3.433 5.791 1.00 94.31 222 VAL A C 1
ATOM 1698 O O . VAL A 1 222 ? -32.786 -2.902 5.620 1.00 94.31 222 VAL A O 1
ATOM 1701 N N . PHE A 1 223 ? -31.529 -4.760 5.769 1.00 92.56 223 PHE A N 1
ATOM 1702 C CA . PHE A 1 223 ? -32.613 -5.701 5.448 1.00 92.56 223 PHE A CA 1
ATOM 1703 C C . PHE A 1 223 ? -33.070 -6.569 6.633 1.00 92.56 223 PHE A C 1
ATOM 1705 O O . PHE A 1 223 ? -34.008 -7.348 6.474 1.00 92.56 223 PHE A O 1
ATOM 1712 N N . GLY A 1 224 ? -32.440 -6.454 7.807 1.00 89.94 224 GLY A N 1
ATOM 1713 C CA . GLY A 1 224 ? -32.798 -7.222 9.008 1.00 89.94 224 GLY A CA 1
ATOM 1714 C C . GLY A 1 224 ? -32.499 -8.724 8.915 1.00 89.94 224 GLY A C 1
ATOM 1715 O O . GLY A 1 224 ? -33.140 -9.518 9.600 1.00 89.94 224 GLY A O 1
ATOM 1716 N N . VAL A 1 225 ? -31.566 -9.128 8.046 1.00 92.31 225 VAL A N 1
ATOM 1717 C CA . VAL A 1 225 ? -31.177 -10.534 7.829 1.00 92.31 225 VAL A CA 1
ATOM 1718 C C . VAL A 1 225 ? -29.944 -10.896 8.654 1.00 92.31 225 VAL A C 1
ATOM 1720 O O . VAL A 1 225 ? -29.024 -10.097 8.758 1.00 92.31 225 VAL A O 1
ATOM 1723 N N . GLU A 1 226 ? -29.869 -12.104 9.214 1.00 89.38 226 GLU A N 1
ATOM 1724 C CA . GLU A 1 226 ? -28.711 -12.494 10.032 1.00 89.38 226 GLU A CA 1
ATOM 1725 C C . GLU A 1 226 ? -27.401 -12.570 9.221 1.00 89.38 226 GLU A C 1
ATOM 1727 O O . GLU A 1 226 ? -27.344 -13.175 8.143 1.00 89.38 226 GLU A O 1
ATOM 1732 N N . GLN A 1 227 ? -26.313 -12.022 9.780 1.00 88.88 227 GLN A N 1
ATOM 1733 C CA . GLN A 1 227 ? -24.969 -12.029 9.186 1.00 88.88 227 GLN A CA 1
ATOM 1734 C C . GLN A 1 227 ? -24.293 -13.419 9.250 1.00 88.88 227 GLN A C 1
ATOM 1736 O O . GLN A 1 227 ? -23.257 -13.619 9.884 1.00 88.88 227 GLN A O 1
ATOM 1741 N N . THR A 1 228 ? -24.874 -14.408 8.576 1.00 92.25 228 THR A N 1
ATOM 1742 C CA . THR A 1 228 ? -24.337 -15.776 8.522 1.00 92.25 228 THR A CA 1
ATOM 1743 C C . THR A 1 228 ? -23.118 -15.898 7.596 1.00 92.25 228 THR A C 1
ATOM 1745 O O . THR A 1 228 ? -22.939 -15.129 6.648 1.00 92.25 228 THR A O 1
ATOM 1748 N N . PHE A 1 229 ? -22.305 -16.942 7.795 1.00 87.81 229 PHE A N 1
ATOM 1749 C CA . PHE A 1 229 ? -21.239 -17.309 6.850 1.00 87.81 229 PHE A CA 1
ATOM 1750 C C . PHE A 1 229 ? -21.787 -17.586 5.435 1.00 87.81 229 PHE A C 1
ATOM 1752 O O . PHE A 1 229 ? -21.149 -17.238 4.444 1.00 87.81 229 PHE A O 1
ATOM 1759 N N . GLY A 1 230 ? -23.005 -18.132 5.328 1.00 90.50 230 GLY A N 1
ATOM 1760 C CA . GLY A 1 230 ? -23.695 -18.321 4.048 1.00 90.50 230 GLY A CA 1
ATOM 1761 C C . GLY A 1 230 ? -23.973 -17.003 3.316 1.00 90.50 230 GLY A C 1
ATOM 1762 O O . GLY A 1 230 ? -23.737 -16.921 2.112 1.00 90.50 230 GLY A O 1
ATOM 1763 N N . LEU A 1 231 ? -24.385 -15.952 4.038 1.00 90.69 231 LEU A N 1
ATOM 1764 C CA . LEU A 1 231 ? -24.565 -14.610 3.471 1.00 90.69 231 LEU A CA 1
ATOM 1765 C C . LEU A 1 231 ? -23.236 -14.034 2.957 1.00 90.69 231 LEU A C 1
ATOM 1767 O O . LEU A 1 231 ? -23.184 -13.508 1.846 1.00 90.69 231 LEU A O 1
ATOM 1771 N N . GLN A 1 232 ? -22.150 -14.186 3.724 1.00 90.31 232 GLN A N 1
ATOM 1772 C CA . GLN A 1 232 ? -20.812 -13.746 3.309 1.00 90.31 232 GLN A CA 1
ATOM 1773 C C . GLN A 1 232 ? -20.346 -14.470 2.033 1.00 90.31 232 GLN A C 1
ATOM 1775 O O . GLN A 1 232 ? -19.938 -13.819 1.071 1.00 90.31 232 GLN A O 1
ATOM 1780 N N . VAL A 1 233 ? -20.464 -15.802 1.974 1.00 91.06 233 VAL A N 1
ATOM 1781 C CA . VAL A 1 233 ? -20.107 -16.585 0.776 1.00 91.06 233 VAL A CA 1
ATOM 1782 C C . VAL A 1 233 ? -20.986 -16.208 -0.423 1.00 91.06 233 VAL A C 1
ATOM 1784 O O . VAL A 1 233 ? -20.464 -16.045 -1.525 1.00 91.06 233 VAL A O 1
ATOM 1787 N N . GLY A 1 234 ? -22.291 -15.997 -0.225 1.00 91.81 234 GLY A N 1
ATOM 1788 C CA . GLY A 1 234 ? -23.201 -15.541 -1.280 1.00 91.81 234 GLY A CA 1
ATOM 1789 C C . GLY A 1 234 ? -22.794 -14.185 -1.869 1.00 91.81 234 GLY A C 1
ATOM 1790 O O . GLY A 1 234 ? -22.702 -14.043 -3.089 1.00 91.81 234 GLY A O 1
ATOM 1791 N N . ILE A 1 235 ? -22.468 -13.212 -1.013 1.00 91.50 235 ILE A N 1
ATOM 1792 C CA . ILE A 1 235 ? -21.977 -11.888 -1.429 1.00 91.50 235 ILE A CA 1
ATOM 1793 C C . ILE A 1 235 ? -20.646 -12.009 -2.182 1.00 91.50 235 ILE A C 1
ATOM 1795 O O . ILE A 1 235 ? -20.500 -11.407 -3.247 1.00 91.50 235 ILE A O 1
ATOM 1799 N N . LEU A 1 236 ? -19.707 -12.833 -1.702 1.00 91.12 236 LEU A N 1
ATOM 1800 C CA . LEU A 1 236 ? -18.439 -13.081 -2.396 1.00 91.12 236 LEU A CA 1
ATOM 1801 C C . LEU A 1 236 ? -18.663 -13.668 -3.799 1.00 91.12 236 LEU A C 1
ATOM 1803 O O . LEU A 1 236 ? -18.064 -13.187 -4.761 1.00 91.12 236 LEU A O 1
ATOM 1807 N N . VAL A 1 237 ? -19.549 -14.660 -3.938 1.00 92.25 237 VAL A N 1
ATOM 1808 C CA . VAL A 1 237 ? -19.896 -15.265 -5.237 1.00 92.25 237 VAL A CA 1
ATOM 1809 C C . VAL A 1 237 ? -20.521 -14.234 -6.180 1.00 92.25 237 VAL A C 1
ATOM 1811 O O . VAL A 1 237 ? -20.137 -14.182 -7.350 1.00 92.25 237 VAL A O 1
ATOM 1814 N N . VAL A 1 238 ? -21.416 -13.367 -5.694 1.00 92.00 238 VAL A N 1
ATOM 1815 C CA . VAL A 1 238 ? -21.988 -12.269 -6.495 1.00 92.00 238 VAL A CA 1
ATOM 1816 C C . VAL A 1 238 ? -20.899 -11.287 -6.942 1.00 92.00 238 VAL A C 1
ATOM 1818 O O . VAL A 1 238 ? -20.803 -10.991 -8.133 1.00 92.00 238 VAL A O 1
ATOM 1821 N N . CYS A 1 239 ? -20.028 -10.833 -6.037 1.00 88.94 239 CYS A N 1
ATOM 1822 C CA . CYS A 1 239 ? -18.928 -9.921 -6.366 1.00 88.94 239 CYS A CA 1
ATOM 1823 C C . CYS A 1 239 ? -17.939 -10.523 -7.381 1.00 88.94 239 CYS A C 1
ATOM 1825 O O . CYS A 1 239 ? -17.562 -9.849 -8.342 1.00 88.94 239 CYS A O 1
ATOM 1827 N N . VAL A 1 240 ? -17.558 -11.794 -7.218 1.00 89.75 240 VAL A N 1
ATOM 1828 C CA . VAL A 1 240 ? -16.681 -12.514 -8.160 1.00 89.75 240 VAL A CA 1
ATOM 1829 C C . VAL A 1 240 ? -17.367 -12.713 -9.515 1.00 89.75 240 VAL A C 1
ATOM 1831 O O . VAL A 1 240 ? -16.723 -12.544 -10.548 1.00 89.75 240 VAL A O 1
ATOM 1834 N N . THR A 1 241 ? -18.673 -12.991 -9.539 1.00 90.69 241 THR A N 1
ATOM 1835 C CA . THR A 1 241 ? -19.449 -13.134 -10.785 1.00 90.69 241 THR A CA 1
ATOM 1836 C C . THR A 1 241 ? -19.541 -11.807 -11.542 1.00 90.69 241 THR A C 1
ATOM 1838 O O . THR A 1 241 ? -19.274 -11.764 -12.742 1.00 90.69 241 THR A O 1
ATOM 1841 N N . LEU A 1 242 ? -19.831 -10.700 -10.848 1.00 89.25 242 LEU A N 1
ATOM 1842 C CA . LEU A 1 242 ? -19.832 -9.353 -11.434 1.00 89.25 242 LEU A CA 1
ATOM 1843 C C . LEU A 1 242 ? -18.447 -8.967 -11.977 1.00 89.25 242 LEU A C 1
ATOM 1845 O O . LEU A 1 242 ? -18.349 -8.401 -13.067 1.00 89.25 242 LEU A O 1
ATOM 1849 N N . PHE A 1 243 ? -17.372 -9.317 -11.265 1.00 86.00 243 PHE A N 1
ATOM 1850 C CA . PHE A 1 243 ? -16.003 -9.120 -11.745 1.00 86.00 243 PHE A CA 1
ATOM 1851 C C . PHE A 1 243 ? -15.688 -9.976 -12.984 1.00 86.00 243 PHE A C 1
ATOM 1853 O O . PHE A 1 243 ? -15.139 -9.458 -13.954 1.00 86.00 243 PHE A O 1
ATOM 1860 N N . ALA A 1 244 ? -16.081 -11.252 -13.005 1.00 89.25 244 ALA A N 1
ATOM 1861 C CA . ALA A 1 244 ? -15.874 -12.137 -14.152 1.00 89.25 244 ALA A CA 1
ATOM 1862 C C . ALA A 1 244 ? -16.626 -11.648 -15.405 1.00 89.25 244 ALA A C 1
ATOM 1864 O O . ALA A 1 244 ? -16.043 -11.593 -16.489 1.00 89.25 244 ALA A O 1
ATOM 1865 N N . ILE A 1 245 ? -17.882 -11.211 -15.251 1.00 89.94 245 ILE A N 1
ATOM 1866 C CA . ILE A 1 245 ? -18.673 -10.589 -16.326 1.00 89.94 245 ILE A CA 1
ATOM 1867 C C . ILE A 1 245 ? -18.006 -9.289 -16.801 1.00 89.94 245 ILE A C 1
ATOM 1869 O O . ILE A 1 245 ? -17.885 -9.065 -18.003 1.00 89.94 245 ILE A O 1
ATOM 1873 N N . SER A 1 246 ? -17.513 -8.455 -15.882 1.00 85.69 246 SER A N 1
ATOM 1874 C CA . SER A 1 246 ? -16.784 -7.222 -16.206 1.00 85.69 246 SER A CA 1
ATOM 1875 C C . SER A 1 246 ? -15.507 -7.481 -17.019 1.00 85.69 246 SER A C 1
ATOM 1877 O O . SER A 1 246 ? -15.264 -6.810 -18.024 1.00 85.69 246 SER A O 1
ATOM 1879 N N . VAL A 1 247 ? -14.720 -8.495 -16.648 1.00 87.94 247 VAL A N 1
ATOM 1880 C CA . VAL A 1 247 ? -13.526 -8.909 -17.403 1.00 87.94 247 VAL A CA 1
ATOM 1881 C C . VAL A 1 247 ? -13.905 -9.470 -18.779 1.00 87.94 247 VAL A C 1
ATOM 1883 O O . VAL A 1 247 ? -13.252 -9.126 -19.764 1.00 87.94 247 VAL A O 1
ATOM 1886 N N . TYR A 1 248 ? -14.978 -10.262 -18.876 1.00 90.38 248 TYR A N 1
ATOM 1887 C CA . TYR A 1 248 ? -15.482 -10.809 -20.144 1.00 90.38 248 TYR A CA 1
ATOM 1888 C C . TYR A 1 248 ? -15.997 -9.722 -21.107 1.00 90.38 248 TYR A C 1
ATOM 1890 O O . TYR A 1 248 ? -15.717 -9.772 -22.303 1.00 90.38 248 TYR A O 1
ATOM 1898 N N . LEU A 1 249 ? -16.686 -8.698 -20.591 1.00 87.00 249 LEU A N 1
ATOM 1899 C CA . LEU A 1 249 ? -17.119 -7.517 -21.356 1.00 87.00 249 LEU A CA 1
ATOM 1900 C C . LEU A 1 249 ? -15.958 -6.575 -21.737 1.00 87.00 249 LEU A C 1
ATOM 1902 O O . LEU A 1 249 ? -16.147 -5.638 -22.517 1.00 87.00 249 LEU A O 1
ATOM 1906 N N . GLY A 1 250 ? -14.757 -6.818 -21.209 1.00 83.19 250 GLY A N 1
ATOM 1907 C CA . GLY A 1 250 ? -13.542 -6.088 -21.537 1.00 83.19 250 GLY A CA 1
ATOM 1908 C C . GLY A 1 250 ? -13.447 -4.692 -20.916 1.00 83.19 250 GLY A C 1
ATOM 1909 O O . GLY A 1 250 ? -14.312 -4.221 -20.171 1.00 83.19 250 GLY A O 1
ATOM 1910 N N . LEU A 1 251 ? -12.343 -4.010 -21.234 1.00 76.94 251 LEU A N 1
ATOM 1911 C CA . LEU A 1 251 ? -11.945 -2.765 -20.574 1.00 76.94 251 LEU A CA 1
ATOM 1912 C C . LEU A 1 251 ? -12.991 -1.647 -20.702 1.00 76.94 251 LEU A C 1
ATOM 1914 O O . LEU A 1 251 ? -13.294 -0.991 -19.710 1.00 76.94 251 LEU A O 1
ATOM 1918 N N . GLU A 1 252 ? -13.547 -1.431 -21.897 1.00 77.25 252 GLU A N 1
ATOM 1919 C CA . GLU A 1 252 ? -14.443 -0.294 -22.159 1.00 77.25 252 GLU A CA 1
ATOM 1920 C C . GLU A 1 252 ? -15.872 -0.489 -21.642 1.00 77.25 252 GLU A C 1
ATOM 1922 O O . GLU A 1 252 ? -16.492 0.487 -21.222 1.00 77.25 252 GLU A O 1
ATOM 1927 N N . ARG A 1 253 ? -16.405 -1.720 -21.685 1.00 80.06 253 ARG A N 1
ATOM 1928 C CA . ARG A 1 253 ? -17.817 -2.009 -21.366 1.00 80.06 253 ARG A CA 1
ATOM 1929 C C . ARG A 1 253 ? -18.034 -2.634 -19.988 1.00 80.06 253 ARG A C 1
ATOM 1931 O O . ARG A 1 253 ? -19.135 -2.516 -19.465 1.00 80.06 253 ARG A O 1
ATOM 1938 N N . GLY A 1 254 ? -17.018 -3.270 -19.403 1.00 81.69 254 GLY A N 1
ATOM 1939 C CA . GLY A 1 254 ? -17.076 -3.826 -18.049 1.00 81.69 254 GLY A CA 1
ATOM 1940 C C . GLY A 1 254 ? -16.274 -3.006 -17.042 1.00 81.69 254 GLY A C 1
ATOM 1941 O O . GLY A 1 254 ? -16.840 -2.338 -16.176 1.00 81.69 254 GLY A O 1
ATOM 1942 N N . ILE A 1 255 ? -14.944 -3.040 -17.163 1.00 79.56 255 ILE A N 1
ATOM 1943 C CA . ILE A 1 255 ? -14.037 -2.537 -16.115 1.00 79.56 255 ILE A CA 1
ATOM 1944 C C . ILE A 1 255 ? -14.172 -1.020 -15.929 1.00 79.56 255 ILE A C 1
ATOM 1946 O O . ILE A 1 255 ? -14.310 -0.545 -14.800 1.00 79.56 255 ILE A O 1
ATOM 1950 N N . LYS A 1 256 ? -14.156 -0.254 -17.027 1.00 76.69 256 LYS A N 1
ATOM 1951 C CA . LYS A 1 256 ? -14.220 1.211 -16.988 1.00 76.69 256 LYS A CA 1
ATOM 1952 C C . LYS A 1 256 ? -15.487 1.754 -16.303 1.00 76.69 256 LYS A C 1
ATOM 1954 O O . LYS A 1 256 ? -15.315 2.482 -15.331 1.00 76.69 256 LYS A O 1
ATOM 1959 N N . PRO A 1 257 ? -16.730 1.434 -16.724 1.00 81.56 257 PRO A N 1
ATOM 1960 C CA . PRO A 1 257 ? -17.923 2.029 -16.111 1.00 81.56 257 PRO A CA 1
ATOM 1961 C C . PRO A 1 257 ? -18.078 1.682 -14.623 1.00 81.56 257 PRO A C 1
ATOM 1963 O O . PRO A 1 257 ? -18.529 2.528 -13.853 1.00 81.56 257 PRO A O 1
ATOM 1966 N N . LEU A 1 258 ? -17.649 0.489 -14.192 1.00 82.31 258 LEU A N 1
ATOM 1967 C CA . LEU A 1 258 ? -17.627 0.127 -12.770 1.00 82.31 258 LEU A CA 1
ATOM 1968 C C . LEU A 1 258 ? -16.587 0.940 -11.980 1.00 82.31 258 LEU A C 1
ATOM 1970 O O . LEU A 1 258 ? -16.874 1.375 -10.866 1.00 82.31 258 LEU A O 1
ATOM 1974 N N . SER A 1 259 ? -15.405 1.184 -12.557 1.00 80.44 259 SER A N 1
ATOM 1975 C CA . SER A 1 259 ? -14.361 2.011 -11.936 1.00 80.44 259 SER A CA 1
ATOM 1976 C C . SER A 1 259 ? -14.721 3.500 -11.904 1.00 80.44 259 SER A C 1
ATOM 1978 O O . SER A 1 259 ? -14.466 4.165 -10.904 1.00 80.44 259 SER A O 1
ATOM 1980 N N . ASP A 1 260 ? -15.305 4.036 -12.976 1.00 82.06 260 ASP A N 1
ATOM 1981 C CA . ASP A 1 260 ? -15.756 5.431 -13.028 1.00 82.06 260 ASP A CA 1
ATOM 1982 C C . ASP A 1 260 ? -16.901 5.643 -12.014 1.00 82.06 260 ASP A C 1
ATOM 1984 O O . ASP A 1 260 ? -16.897 6.612 -11.251 1.00 82.06 260 ASP A O 1
ATOM 1988 N N . GLY A 1 261 ? -17.838 4.688 -11.930 1.00 85.12 261 GLY A N 1
ATOM 1989 C CA . GLY A 1 261 ? -18.938 4.696 -10.965 1.00 85.12 261 GLY A CA 1
ATOM 1990 C C . GLY A 1 261 ? -18.488 4.613 -9.502 1.00 85.12 261 GLY A C 1
ATOM 1991 O O . GLY A 1 261 ? -18.998 5.368 -8.672 1.00 85.12 261 GLY A O 1
ATOM 1992 N N . SER A 1 262 ? -17.515 3.757 -9.167 1.00 83.81 262 SER A N 1
ATOM 1993 C CA . SER A 1 262 ? -17.017 3.633 -7.787 1.00 83.81 262 SER A CA 1
ATOM 1994 C C . SER A 1 262 ? -16.266 4.884 -7.317 1.00 83.81 262 SER A C 1
ATOM 1996 O O . SER A 1 262 ? -16.442 5.311 -6.175 1.00 83.81 262 SER A O 1
ATOM 1998 N N . VAL A 1 263 ? -15.501 5.530 -8.204 1.00 82.38 263 VAL A N 1
ATOM 1999 C CA . VAL A 1 263 ? -14.823 6.806 -7.918 1.00 82.38 263 VAL A CA 1
ATOM 2000 C C . VAL A 1 263 ? -15.838 7.931 -7.695 1.00 82.38 263 VAL A C 1
ATOM 2002 O O . VAL A 1 263 ? -15.696 8.697 -6.741 1.00 82.38 263 VAL A O 1
ATOM 2005 N N . ILE A 1 264 ? -16.894 8.009 -8.513 1.00 87.06 264 ILE A N 1
ATOM 2006 C CA . ILE A 1 264 ? -17.989 8.974 -8.313 1.00 87.06 264 ILE A CA 1
ATOM 2007 C C . ILE A 1 264 ? -18.697 8.717 -6.975 1.00 87.06 264 ILE A C 1
ATOM 2009 O O . ILE A 1 264 ? -18.893 9.658 -6.205 1.00 87.06 264 ILE A O 1
ATOM 2013 N N . ALA A 1 265 ? -19.024 7.461 -6.654 1.00 88.94 265 ALA A N 1
ATOM 2014 C CA . ALA A 1 265 ? -19.665 7.098 -5.390 1.00 88.94 265 ALA A CA 1
ATOM 2015 C C . ALA A 1 265 ? -18.803 7.462 -4.166 1.00 88.94 265 ALA A C 1
ATOM 2017 O O . ALA A 1 265 ? -19.319 8.040 -3.211 1.00 88.94 265 ALA A O 1
ATOM 2018 N N . ALA A 1 266 ? -17.491 7.207 -4.210 1.00 85.56 266 ALA A N 1
ATOM 2019 C CA . ALA A 1 266 ? -16.565 7.578 -3.138 1.00 85.56 266 ALA A CA 1
ATOM 2020 C C . ALA A 1 266 ? -16.462 9.105 -2.944 1.00 85.56 266 ALA A C 1
ATOM 2022 O O . ALA A 1 266 ? -16.452 9.586 -1.810 1.00 85.56 266 ALA A O 1
ATOM 2023 N N . ILE A 1 267 ? -16.443 9.882 -4.035 1.00 86.88 267 ILE A N 1
ATOM 2024 C CA . ILE A 1 267 ? -16.438 11.354 -3.977 1.00 86.88 267 ILE A CA 1
ATOM 2025 C C . ILE A 1 267 ? -17.760 11.887 -3.405 1.00 86.88 267 ILE A C 1
ATOM 2027 O O . ILE A 1 267 ? -17.740 12.791 -2.568 1.00 86.88 267 ILE A O 1
ATOM 2031 N N . LEU A 1 268 ? -18.902 11.322 -3.812 1.00 92.12 268 LEU A N 1
ATOM 2032 C CA . LEU A 1 268 ? -20.218 11.696 -3.282 1.00 92.12 268 LEU A CA 1
ATOM 2033 C C . LEU A 1 268 ? -20.360 11.345 -1.795 1.00 92.12 268 LEU A C 1
ATOM 2035 O O . LEU A 1 268 ? -20.872 12.166 -1.036 1.00 92.12 268 LEU A O 1
ATOM 2039 N N . LEU A 1 269 ? -19.860 10.183 -1.362 1.00 90.44 269 LEU A N 1
ATOM 2040 C CA . LEU A 1 269 ? -19.842 9.777 0.046 1.00 90.44 269 LEU A CA 1
ATOM 2041 C C . LEU A 1 269 ? -18.982 10.725 0.896 1.00 90.44 269 LEU A C 1
ATOM 2043 O O . LEU A 1 269 ? -19.440 11.207 1.930 1.00 90.44 269 LEU A O 1
ATOM 2047 N N . LEU A 1 270 ? -17.770 11.058 0.438 1.00 89.19 270 LEU A N 1
ATOM 2048 C CA . LEU A 1 270 ? -16.896 12.015 1.122 1.00 89.19 270 LEU A CA 1
ATOM 2049 C C . LEU A 1 270 ? -17.540 13.410 1.215 1.00 89.19 270 LEU A C 1
ATOM 2051 O O . LEU A 1 270 ? -17.492 14.046 2.269 1.00 89.19 270 LEU A O 1
ATOM 2055 N N . ALA A 1 271 ? -18.180 13.875 0.139 1.00 92.50 271 ALA A N 1
ATOM 2056 C CA . ALA A 1 271 ? -18.900 15.145 0.131 1.00 92.50 271 ALA A CA 1
ATOM 2057 C C . ALA A 1 271 ? -20.111 15.127 1.085 1.00 92.50 271 ALA A C 1
ATOM 2059 O O . ALA A 1 271 ? -20.324 16.092 1.817 1.00 92.50 271 ALA A O 1
ATOM 2060 N N . PHE A 1 272 ? -20.868 14.027 1.128 1.00 94.19 272 PHE A N 1
ATOM 2061 C CA . PHE A 1 272 ? -21.978 13.829 2.063 1.00 94.19 272 PHE A CA 1
ATOM 2062 C C . PHE A 1 272 ? -21.504 13.884 3.522 1.00 94.19 272 PHE A C 1
ATOM 2064 O O . PHE A 1 272 ? -22.030 14.682 4.298 1.00 94.19 272 PHE A O 1
ATOM 2071 N N . VAL A 1 273 ? -20.463 13.123 3.882 1.00 92.00 273 VAL A N 1
ATOM 2072 C CA . VAL A 1 273 ? -19.886 13.124 5.240 1.00 92.00 273 VAL A CA 1
ATOM 2073 C C . VAL A 1 273 ? -19.370 14.514 5.627 1.00 92.00 273 VAL A C 1
ATOM 2075 O O . VAL A 1 273 ? -19.601 14.959 6.750 1.00 92.00 273 VAL A O 1
ATOM 2078 N N . LEU A 1 274 ? -18.738 15.243 4.702 1.00 92.31 274 LEU A N 1
ATOM 2079 C CA . LEU A 1 274 ? -18.232 16.594 4.964 1.00 92.31 274 LEU A CA 1
ATOM 2080 C C . LEU A 1 274 ? -19.351 17.639 5.152 1.00 92.31 274 LEU A C 1
ATOM 2082 O O . LEU A 1 274 ? -19.171 18.575 5.933 1.00 92.31 274 LEU A O 1
ATOM 2086 N N . MET A 1 275 ? -20.483 17.502 4.449 1.00 93.88 275 MET A N 1
ATOM 2087 C CA . MET A 1 275 ? -21.610 18.452 4.500 1.00 93.88 275 MET A CA 1
ATOM 2088 C C . MET A 1 275 ? -22.634 18.155 5.605 1.00 93.88 275 MET A C 1
ATOM 2090 O O . MET A 1 275 ? -23.243 19.089 6.122 1.00 93.88 275 MET A O 1
ATOM 2094 N N . VAL A 1 276 ? -22.857 16.879 5.936 1.00 95.00 276 VAL A N 1
ATOM 2095 C CA . VAL A 1 276 ? -23.836 16.439 6.953 1.00 95.00 276 VAL A CA 1
ATOM 2096 C C . VAL A 1 276 ? -23.171 16.227 8.316 1.00 95.00 276 VAL A C 1
ATOM 2098 O O . VAL A 1 276 ? -23.788 16.477 9.351 1.00 95.00 276 VAL A O 1
ATOM 2101 N N . GLY A 1 277 ? -21.904 15.804 8.330 1.00 91.31 277 GLY A N 1
ATOM 2102 C CA . GLY A 1 277 ? -21.084 15.740 9.536 1.00 91.31 277 GLY A CA 1
ATOM 2103 C C . GLY A 1 277 ? -20.638 17.125 10.033 1.00 91.31 277 GLY A C 1
ATOM 2104 O O . GLY A 1 277 ? -20.924 18.153 9.416 1.00 91.31 277 GLY A O 1
ATOM 2105 N N . PRO A 1 278 ? -19.907 17.189 11.160 1.00 92.75 278 PRO A N 1
ATOM 2106 C CA . PRO A 1 278 ? -19.492 18.448 11.770 1.00 92.75 278 PRO A CA 1
ATOM 2107 C C . PRO A 1 278 ? -18.329 19.091 10.991 1.00 92.75 278 PRO A C 1
ATOM 2109 O O . PRO A 1 278 ? -17.176 19.046 11.420 1.00 92.75 278 PRO A O 1
ATOM 2112 N N . THR A 1 279 ? -18.622 19.728 9.851 1.00 93.38 279 THR A N 1
ATOM 2113 C CA . THR A 1 279 ? -17.640 20.266 8.885 1.00 93.38 279 THR A CA 1
ATOM 2114 C C . THR A 1 279 ? -16.508 21.069 9.534 1.00 93.38 279 THR A C 1
ATOM 2116 O O . THR A 1 279 ? -15.342 20.896 9.189 1.00 93.38 279 THR A O 1
ATOM 2119 N N . ASN A 1 280 ? -16.822 21.939 10.504 1.00 93.44 280 ASN A N 1
ATOM 2120 C CA . ASN A 1 280 ? -15.810 22.770 11.164 1.00 93.44 280 ASN A CA 1
ATOM 2121 C C . ASN A 1 280 ? -14.879 21.967 12.089 1.00 93.44 280 ASN A C 1
ATOM 2123 O O . ASN A 1 280 ? -13.713 22.328 12.211 1.00 93.44 280 ASN A O 1
ATOM 2127 N N . PHE A 1 281 ? -15.362 20.878 12.697 1.00 90.75 281 PHE A N 1
ATOM 2128 C CA . PHE A 1 281 ? -14.518 19.944 13.445 1.00 90.75 281 PHE A CA 1
ATOM 2129 C C . PHE A 1 281 ? -13.618 19.167 12.483 1.00 90.75 281 PHE A C 1
ATOM 2131 O O . PHE A 1 281 ? -12.405 19.233 12.625 1.00 90.75 281 PHE A O 1
ATOM 2138 N N . LEU A 1 282 ? -14.187 18.546 11.441 1.00 91.62 282 LEU A N 1
ATOM 2139 C CA . LEU A 1 282 ? -13.429 17.771 10.446 1.00 91.62 282 LEU A CA 1
ATOM 2140 C C . LEU A 1 282 ? -12.275 18.583 9.826 1.00 91.62 282 LEU A C 1
ATOM 2142 O O . LEU A 1 282 ? -11.147 18.099 9.747 1.00 91.62 282 LEU A O 1
ATOM 2146 N N . LEU A 1 283 ? -12.530 19.843 9.452 1.00 93.19 283 LEU A N 1
ATOM 2147 C CA . LEU A 1 283 ? -11.505 20.739 8.904 1.00 93.19 283 LEU A CA 1
ATOM 2148 C C . LEU A 1 283 ? -10.452 21.167 9.943 1.00 93.19 283 LEU A C 1
ATOM 2150 O O . LEU A 1 283 ? -9.275 21.274 9.596 1.00 93.19 283 LEU A O 1
ATOM 2154 N N . ARG A 1 284 ? -10.837 21.395 11.208 1.00 93.62 284 ARG A N 1
ATOM 2155 C CA . ARG A 1 284 ? -9.886 21.716 12.290 1.00 93.62 284 ARG A CA 1
ATOM 2156 C C . ARG A 1 284 ? -8.993 20.526 12.614 1.00 93.62 284 ARG A C 1
ATOM 2158 O O . ARG A 1 284 ? -7.777 20.680 12.588 1.00 93.62 284 ARG A O 1
ATOM 2165 N N . THR A 1 285 ? -9.583 19.357 12.853 1.00 91.56 285 THR A N 1
ATOM 2166 C CA . THR A 1 285 ? -8.867 18.120 13.180 1.00 91.56 285 THR A CA 1
ATOM 2167 C C . THR A 1 285 ? -7.918 17.733 12.050 1.00 91.56 285 THR A C 1
ATOM 2169 O O . THR A 1 285 ? -6.732 17.554 12.301 1.00 91.56 285 THR A O 1
ATOM 2172 N N . GLY A 1 286 ? -8.378 17.743 10.792 1.00 91.31 286 GLY A N 1
ATOM 2173 C CA . GLY A 1 286 ? -7.507 17.487 9.639 1.00 91.31 286 GLY A CA 1
ATOM 2174 C C . GLY A 1 286 ? -6.345 18.482 9.513 1.00 91.31 286 GLY A C 1
ATOM 2175 O O . GLY A 1 286 ? -5.234 18.082 9.179 1.00 91.31 286 GLY A O 1
ATOM 2176 N N . THR A 1 287 ? -6.558 19.763 9.836 1.00 93.44 287 THR A N 1
ATOM 2177 C CA . THR A 1 287 ? -5.476 20.766 9.854 1.00 93.44 287 THR A CA 1
ATOM 2178 C C . THR A 1 287 ? -4.483 20.510 10.996 1.00 93.44 287 THR A C 1
ATOM 2180 O O . THR A 1 287 ? -3.275 20.579 10.772 1.00 93.44 287 THR A O 1
ATOM 2183 N N . ASN A 1 288 ? -4.972 20.172 12.196 1.00 93.25 288 ASN A N 1
ATOM 2184 C CA . ASN A 1 288 ? -4.138 19.868 13.364 1.00 93.25 288 ASN A CA 1
ATOM 2185 C C . ASN A 1 288 ? -3.268 18.625 13.122 1.00 93.25 288 ASN A C 1
ATOM 2187 O O . ASN A 1 288 ? -2.051 18.670 13.283 1.00 93.25 288 ASN A O 1
ATOM 2191 N N . SER A 1 289 ? -3.876 17.544 12.628 1.00 92.62 289 SER A N 1
ATOM 2192 C CA . SER A 1 289 ? -3.193 16.284 12.331 1.00 92.62 289 SER A CA 1
ATOM 2193 C C . SER A 1 289 ? -2.150 16.397 11.216 1.00 92.62 289 SER A C 1
ATOM 2195 O O . SER A 1 289 ? -1.153 15.683 11.254 1.00 92.62 289 SER A O 1
ATOM 2197 N N . ILE A 1 290 ? -2.305 17.320 10.256 1.00 92.44 290 ILE A N 1
ATOM 2198 C CA . ILE A 1 290 ? -1.232 17.638 9.296 1.00 92.44 290 ILE A CA 1
ATOM 2199 C C . ILE A 1 290 ? -0.030 18.273 10.015 1.00 92.44 290 ILE A C 1
ATOM 2201 O O . ILE A 1 290 ? 1.105 17.894 9.732 1.00 92.44 290 ILE A O 1
ATOM 2205 N N . GLY A 1 291 ? -0.264 19.196 10.954 1.00 92.69 291 GLY A N 1
ATOM 2206 C CA . GLY A 1 291 ? 0.792 19.800 11.774 1.00 92.69 291 GLY A CA 1
ATOM 2207 C C . GLY A 1 291 ? 1.527 18.764 12.627 1.00 92.69 291 GLY A C 1
ATOM 2208 O O . GLY A 1 291 ? 2.742 18.609 12.489 1.00 92.69 291 GLY A O 1
ATOM 2209 N N . LEU A 1 292 ? 0.777 17.991 13.421 1.00 92.88 292 LEU A N 1
ATOM 2210 C CA . LEU A 1 292 ? 1.311 16.924 14.277 1.00 92.88 292 LEU A CA 1
ATOM 2211 C C . LEU A 1 292 ? 2.090 15.870 13.476 1.00 92.88 292 LEU A C 1
ATOM 2213 O O . LEU A 1 292 ? 3.165 15.452 13.908 1.00 92.88 292 LEU A O 1
ATOM 2217 N N . MET A 1 293 ? 1.591 15.471 12.298 1.00 92.38 293 MET A N 1
ATOM 2218 C CA . MET A 1 293 ? 2.270 14.515 11.415 1.00 92.38 293 MET A CA 1
ATOM 2219 C C . MET A 1 293 ? 3.595 15.070 10.882 1.00 92.38 293 MET A C 1
ATOM 2221 O O . MET A 1 293 ? 4.582 14.340 10.888 1.00 92.38 293 MET A O 1
ATOM 2225 N N . ILE A 1 294 ? 3.651 16.344 10.471 1.00 91.25 294 ILE A N 1
ATOM 2226 C CA . ILE A 1 294 ? 4.891 16.977 9.988 1.00 91.25 294 ILE A CA 1
ATOM 2227 C C . ILE A 1 294 ? 5.930 17.071 11.113 1.00 91.25 294 ILE A C 1
ATOM 2229 O O . ILE A 1 294 ? 7.083 16.697 10.903 1.00 91.25 294 ILE A O 1
ATOM 2233 N N . GLU A 1 295 ? 5.525 17.526 12.300 1.00 94.25 295 GLU A N 1
ATOM 2234 C CA . GLU A 1 295 ? 6.402 17.635 13.474 1.00 94.25 295 GLU A CA 1
ATOM 2235 C C . GLU A 1 295 ? 6.948 16.264 13.904 1.00 94.25 295 GLU A C 1
ATOM 2237 O O . GLU A 1 295 ? 8.148 16.093 14.120 1.00 94.25 295 GLU A O 1
ATOM 2242 N N . ASN A 1 296 ? 6.075 15.257 13.980 1.00 92.62 296 ASN A N 1
ATOM 2243 C CA . ASN A 1 296 ? 6.420 13.944 14.517 1.00 92.62 296 ASN A CA 1
ATOM 2244 C C . ASN A 1 296 ? 6.847 12.928 13.448 1.00 92.62 296 ASN A C 1
ATOM 2246 O O . ASN A 1 296 ? 7.109 11.782 13.806 1.00 92.62 296 ASN A O 1
ATOM 2250 N N . PHE A 1 297 ? 6.970 13.294 12.166 1.00 90.62 297 PHE A N 1
ATOM 2251 C CA . PHE A 1 297 ? 7.215 12.340 11.071 1.00 90.62 297 PHE A CA 1
ATOM 2252 C C . PHE A 1 297 ? 8.410 11.410 11.335 1.00 90.62 297 PHE A C 1
ATOM 2254 O O . PHE A 1 297 ? 8.308 10.193 11.174 1.00 90.62 297 PHE A O 1
ATOM 2261 N N . ILE A 1 298 ? 9.539 11.955 11.800 1.00 91.56 298 ILE A N 1
ATOM 2262 C CA . ILE A 1 298 ? 10.733 11.158 12.126 1.00 91.56 298 ILE A CA 1
ATOM 2263 C C . ILE A 1 298 ? 10.476 10.245 13.334 1.00 91.56 298 ILE A C 1
ATOM 2265 O O . ILE A 1 298 ? 10.876 9.082 13.316 1.00 91.56 298 ILE A O 1
ATOM 2269 N N . ARG A 1 299 ? 9.754 10.728 14.354 1.00 91.19 299 ARG A N 1
ATOM 2270 C CA . ARG A 1 299 ? 9.392 9.952 15.551 1.00 91.19 299 ARG A CA 1
ATOM 2271 C C . ARG A 1 299 ? 8.428 8.812 15.209 1.00 91.19 299 ARG A C 1
ATOM 2273 O O . ARG A 1 299 ? 8.621 7.704 15.689 1.00 91.19 299 ARG A O 1
ATOM 2280 N N . LEU A 1 300 ? 7.457 9.038 14.326 1.00 91.31 300 LEU A N 1
ATOM 2281 C CA . LEU A 1 300 ? 6.514 8.019 13.849 1.00 91.31 300 LEU A CA 1
ATOM 2282 C C . LEU A 1 300 ? 7.212 6.916 13.033 1.00 91.31 300 LEU A C 1
ATOM 2284 O O . LEU A 1 300 ? 6.935 5.738 13.241 1.00 91.31 300 LEU A O 1
ATOM 2288 N N . ASN A 1 301 ? 8.179 7.274 12.179 1.00 89.62 301 ASN A N 1
ATOM 2289 C CA . ASN A 1 301 ? 8.998 6.306 11.430 1.00 89.62 301 ASN A CA 1
ATOM 2290 C C . ASN A 1 301 ? 10.094 5.609 12.272 1.00 89.62 301 ASN A C 1
ATOM 2292 O O . ASN A 1 301 ? 10.791 4.748 11.741 1.00 89.62 301 ASN A O 1
ATOM 2296 N N . THR A 1 302 ? 10.301 5.974 13.545 1.00 90.75 302 THR A N 1
ATOM 2297 C CA . THR A 1 302 ? 11.354 5.385 14.408 1.00 90.75 302 THR A CA 1
ATOM 2298 C C . THR A 1 302 ? 10.852 4.848 15.753 1.00 90.75 302 THR A C 1
ATOM 2300 O O . THR A 1 302 ? 11.591 4.145 16.445 1.00 90.75 302 THR A O 1
ATOM 2303 N N . TRP A 1 303 ? 9.595 5.107 16.129 1.00 89.38 303 TRP A N 1
ATOM 2304 C CA . TRP A 1 303 ? 8.981 4.506 17.312 1.00 89.38 303 TRP A CA 1
ATOM 2305 C C . TRP A 1 303 ? 8.768 3.000 17.098 1.00 89.38 303 TRP A C 1
ATOM 2307 O O . TRP A 1 303 ? 8.340 2.556 16.034 1.00 89.38 303 TRP A O 1
ATOM 2317 N N . THR A 1 304 ? 9.141 2.228 18.116 1.00 86.19 304 THR A N 1
ATOM 2318 C CA . THR A 1 304 ? 9.245 0.753 18.124 1.00 86.19 304 THR A CA 1
ATOM 2319 C C . THR A 1 304 ? 8.864 0.164 19.494 1.00 86.19 304 THR A C 1
ATOM 2321 O O . THR A 1 304 ? 9.219 -0.963 19.807 1.00 86.19 304 THR A O 1
ATOM 2324 N N . ASP A 1 305 ? 8.227 0.983 20.341 1.00 86.94 305 ASP A N 1
ATOM 2325 C CA . ASP A 1 305 ? 7.810 0.726 21.731 1.00 86.94 305 ASP A CA 1
ATOM 2326 C C . ASP A 1 305 ? 8.561 -0.359 22.553 1.00 86.94 305 ASP A C 1
ATOM 2328 O O . ASP A 1 305 ? 7.941 -1.258 23.129 1.00 86.94 305 ASP A O 1
ATOM 2332 N N . PRO A 1 306 ? 9.900 -0.282 22.695 1.00 85.38 306 PRO A N 1
ATOM 2333 C CA . PRO A 1 306 ? 10.673 -1.361 23.317 1.00 85.38 306 PRO A CA 1
ATOM 2334 C C . PRO A 1 306 ? 10.434 -1.520 24.831 1.00 85.38 306 PRO A C 1
ATOM 2336 O O . PRO A 1 306 ? 10.809 -2.551 25.403 1.00 85.38 306 PRO A O 1
ATOM 2339 N N . VAL A 1 307 ? 9.842 -0.506 25.481 1.00 83.31 307 VAL A N 1
ATOM 2340 C CA . VAL A 1 307 ? 9.670 -0.413 26.942 1.00 83.31 307 VAL A CA 1
ATOM 2341 C C . VAL A 1 307 ? 8.236 -0.713 27.374 1.00 83.31 307 VAL A C 1
ATOM 2343 O O . VAL A 1 307 ? 8.054 -1.586 28.218 1.00 83.31 307 VAL A O 1
ATOM 2346 N N . ALA A 1 308 ? 7.227 -0.012 26.835 1.00 79.19 308 ALA A N 1
ATOM 2347 C CA . ALA A 1 308 ? 5.840 -0.220 27.259 1.00 79.19 308 ALA A CA 1
ATOM 2348 C C . ALA A 1 308 ? 5.203 -1.435 26.567 1.00 79.19 308 ALA A C 1
ATOM 2350 O O . ALA A 1 308 ? 4.309 -2.049 27.146 1.00 79.19 308 ALA A O 1
ATOM 2351 N N . ARG A 1 309 ? 5.712 -1.818 25.383 1.00 80.69 309 ARG A N 1
ATOM 2352 C CA . ARG A 1 309 ? 5.310 -3.010 24.617 1.00 80.69 309 ARG A CA 1
ATOM 2353 C C . ARG A 1 309 ? 3.793 -3.121 24.458 1.00 80.69 309 ARG A C 1
ATOM 2355 O O . ARG A 1 309 ? 3.198 -4.168 24.701 1.00 80.69 309 ARG A O 1
ATOM 2362 N N . THR A 1 310 ? 3.178 -2.016 24.052 1.00 79.31 310 THR A N 1
ATOM 2363 C CA . THR A 1 310 ? 1.724 -1.879 23.879 1.00 79.31 310 THR A CA 1
ATOM 2364 C C . THR A 1 310 ? 1.135 -2.736 22.752 1.00 79.31 310 THR A C 1
ATOM 2366 O O . THR A 1 310 ? -0.083 -2.819 22.653 1.00 79.31 310 THR A O 1
ATOM 2369 N N . GLY A 1 311 ? 1.962 -3.343 21.890 1.00 83.38 311 GLY A N 1
ATOM 2370 C CA . GLY A 1 311 ? 1.536 -4.108 20.706 1.00 83.38 311 GLY A CA 1
ATOM 2371 C C . GLY A 1 311 ? 1.101 -3.241 19.517 1.00 83.38 311 GLY A C 1
ATOM 2372 O O . GLY A 1 311 ? 0.968 -3.730 18.400 1.00 83.38 311 GLY A O 1
ATOM 2373 N N . PHE A 1 312 ? 0.927 -1.930 19.720 1.00 87.12 312 PHE A N 1
ATOM 2374 C CA . PHE A 1 312 ? 0.421 -1.001 18.705 1.00 87.12 312 PHE A CA 1
ATOM 2375 C C . PHE A 1 312 ? 1.287 -0.963 17.433 1.00 87.12 312 PHE A C 1
ATOM 2377 O O . PHE A 1 312 ? 0.776 -0.831 16.318 1.00 87.12 312 PHE A O 1
ATOM 2384 N N . ILE A 1 313 ? 2.614 -1.052 17.572 1.00 86.94 313 ILE A N 1
ATOM 2385 C CA . ILE A 1 313 ? 3.522 -1.046 16.418 1.00 86.94 313 ILE A CA 1
ATOM 2386 C C . ILE A 1 313 ? 3.342 -2.329 15.605 1.00 86.94 313 ILE A C 1
ATOM 2388 O O . ILE A 1 313 ? 3.228 -2.256 14.382 1.00 86.94 313 ILE A O 1
ATOM 2392 N N . GLU A 1 314 ? 3.274 -3.471 16.276 1.00 86.81 314 GLU A N 1
ATOM 2393 C CA . GLU A 1 314 ? 3.149 -4.808 15.706 1.00 86.81 314 GLU A CA 1
ATOM 2394 C C . GLU A 1 314 ? 1.787 -5.027 15.029 1.00 86.81 314 GLU A C 1
ATOM 2396 O O . GLU A 1 314 ? 1.736 -5.518 13.898 1.00 86.81 314 GLU A O 1
ATOM 2401 N N . ASP A 1 315 ? 0.698 -4.614 15.677 1.00 86.75 315 ASP A N 1
ATOM 2402 C CA . ASP A 1 315 ? -0.672 -4.837 15.200 1.00 86.75 315 ASP A CA 1
ATOM 2403 C C . ASP A 1 315 ? -1.113 -3.837 14.122 1.00 86.75 315 ASP A C 1
ATOM 2405 O O . ASP A 1 315 ? -1.955 -4.172 13.292 1.00 86.75 315 ASP A O 1
ATOM 2409 N N . MET A 1 316 ? -0.543 -2.624 14.101 1.00 90.19 316 MET A N 1
ATOM 2410 C CA . MET A 1 316 ? -0.975 -1.549 13.192 1.00 90.19 316 MET A CA 1
ATOM 2411 C C . MET A 1 316 ? 0.127 -1.143 12.213 1.00 90.19 316 MET A C 1
ATOM 2413 O O . MET A 1 316 ? -0.007 -1.293 11.000 1.00 90.19 316 MET A O 1
ATOM 2417 N N . THR A 1 317 ? 1.261 -0.647 12.711 1.00 91.44 317 THR A N 1
ATOM 2418 C CA . THR A 1 317 ? 2.291 -0.045 11.841 1.00 91.44 317 THR A CA 1
ATOM 2419 C C . THR A 1 317 ? 3.012 -1.094 10.989 1.00 91.44 317 THR A C 1
ATOM 2421 O O . THR A 1 317 ? 3.201 -0.900 9.787 1.00 91.44 317 THR A O 1
ATOM 2424 N N . VAL A 1 318 ? 3.362 -2.237 11.582 1.00 91.62 318 VAL A N 1
ATOM 2425 C CA . VAL A 1 318 ? 3.989 -3.367 10.883 1.00 91.62 318 VAL A CA 1
ATOM 2426 C C . VAL A 1 318 ? 2.976 -4.096 9.995 1.00 91.62 318 VAL A C 1
ATOM 2428 O O . VAL A 1 318 ? 3.336 -4.450 8.871 1.00 91.62 318 VAL A O 1
ATOM 2431 N N . PHE A 1 319 ? 1.713 -4.237 10.430 1.00 90.12 319 PHE A N 1
ATOM 2432 C CA . PHE A 1 319 ? 0.613 -4.728 9.585 1.00 90.12 319 PHE A CA 1
ATOM 2433 C C . PHE A 1 319 ? 0.531 -3.941 8.272 1.00 90.12 319 PHE A C 1
ATOM 2435 O O . PHE A 1 319 ? 0.594 -4.521 7.182 1.00 90.12 319 PHE A O 1
ATOM 2442 N N . TYR A 1 320 ? 0.466 -2.610 8.370 1.00 90.62 320 TYR A N 1
ATOM 2443 C CA . TYR A 1 320 ? 0.425 -1.750 7.197 1.00 90.62 320 TYR A CA 1
ATOM 2444 C C . TYR A 1 320 ? 1.679 -1.893 6.339 1.00 90.62 320 TYR A C 1
ATOM 2446 O O . TYR A 1 320 ? 1.544 -2.135 5.142 1.00 90.62 320 TYR A O 1
ATOM 2454 N N . TRP A 1 321 ? 2.894 -1.800 6.888 1.00 92.94 321 TRP A N 1
ATOM 2455 C CA . TRP A 1 321 ? 4.109 -1.940 6.068 1.00 92.94 321 TRP A CA 1
ATOM 2456 C C . TRP A 1 321 ? 4.198 -3.295 5.356 1.00 92.94 321 TRP A C 1
ATOM 2458 O O . TRP A 1 321 ? 4.578 -3.329 4.184 1.00 92.94 321 TRP A O 1
ATOM 2468 N N . ALA A 1 322 ? 3.774 -4.390 5.990 1.00 90.44 322 ALA A N 1
ATOM 2469 C CA . ALA A 1 322 ? 3.670 -5.691 5.333 1.00 90.44 322 ALA A CA 1
ATOM 2470 C C . ALA A 1 322 ? 2.652 -5.676 4.173 1.00 90.44 322 ALA A C 1
ATOM 2472 O O . ALA A 1 322 ? 2.945 -6.190 3.090 1.00 90.44 322 ALA A O 1
ATOM 2473 N N . TRP A 1 323 ? 1.493 -5.034 4.350 1.00 88.56 323 TRP A N 1
ATOM 2474 C CA . TRP A 1 323 ? 0.463 -4.906 3.312 1.00 88.56 323 TRP A CA 1
ATOM 2475 C C . TRP A 1 323 ? 0.896 -4.001 2.140 1.00 88.56 323 TRP A C 1
ATOM 2477 O O . TRP A 1 323 ? 0.789 -4.412 0.979 1.00 88.56 323 TRP A O 1
ATOM 2487 N N . TRP A 1 324 ? 1.464 -2.820 2.417 1.00 90.25 324 TRP A N 1
ATOM 2488 C CA . TRP A 1 324 ? 2.017 -1.912 1.401 1.00 90.25 324 TRP A CA 1
ATOM 2489 C C . TRP A 1 324 ? 3.184 -2.563 0.633 1.00 90.25 324 TRP A C 1
ATOM 2491 O O . TRP A 1 324 ? 3.305 -2.368 -0.577 1.00 90.25 324 TRP A O 1
ATOM 2501 N N . ILE A 1 325 ? 4.009 -3.398 1.277 1.00 90.25 325 ILE A N 1
ATOM 2502 C CA . ILE A 1 325 ? 5.049 -4.184 0.587 1.00 90.25 325 ILE A CA 1
ATOM 2503 C C . ILE A 1 325 ? 4.436 -5.304 -0.265 1.00 90.25 325 ILE A C 1
ATOM 2505 O O . ILE A 1 325 ? 4.862 -5.485 -1.405 1.00 90.25 325 ILE A O 1
ATOM 2509 N N . ALA A 1 326 ? 3.419 -6.020 0.223 1.00 88.56 326 ALA A N 1
ATOM 2510 C CA . ALA A 1 326 ? 2.774 -7.097 -0.533 1.00 88.56 326 ALA A CA 1
ATOM 2511 C C . ALA A 1 326 ? 2.079 -6.596 -1.816 1.00 88.56 326 ALA A C 1
ATOM 2513 O O . ALA A 1 326 ? 2.153 -7.243 -2.863 1.00 88.56 326 ALA A O 1
ATOM 2514 N N . TYR A 1 327 ? 1.443 -5.421 -1.758 1.00 87.00 327 TYR A N 1
ATOM 2515 C CA . TYR A 1 327 ? 0.764 -4.806 -2.907 1.00 87.00 327 TYR A CA 1
ATOM 2516 C C . TYR A 1 327 ? 1.700 -3.946 -3.785 1.00 87.00 327 TYR A C 1
ATOM 2518 O O . TYR A 1 327 ? 1.425 -3.712 -4.968 1.00 87.00 327 TYR A O 1
ATOM 2526 N N . GLY A 1 328 ? 2.841 -3.519 -3.232 1.00 88.19 328 GLY A N 1
ATOM 2527 C CA . GLY A 1 328 ? 3.827 -2.643 -3.870 1.00 88.19 328 GLY A CA 1
ATOM 2528 C C . GLY A 1 328 ? 4.295 -3.085 -5.260 1.00 88.19 328 GLY A C 1
ATOM 2529 O O . GLY A 1 328 ? 4.284 -2.255 -6.166 1.00 88.19 328 GLY A O 1
ATOM 2530 N N . PRO A 1 329 ? 4.647 -4.360 -5.504 1.00 87.06 329 PRO A N 1
ATOM 2531 C CA . PRO A 1 329 ? 4.977 -4.862 -6.838 1.00 87.06 329 PRO A CA 1
ATOM 2532 C C . PRO A 1 329 ? 3.900 -4.632 -7.909 1.00 87.06 329 PRO A C 1
ATOM 2534 O O . PRO A 1 329 ? 4.223 -4.222 -9.025 1.00 87.06 329 PRO A O 1
ATOM 2537 N N . PHE A 1 330 ? 2.620 -4.845 -7.585 1.00 87.81 330 PHE A N 1
ATOM 2538 C CA . PHE A 1 330 ? 1.511 -4.639 -8.525 1.00 87.81 330 PHE A CA 1
ATOM 2539 C C . PHE A 1 330 ? 1.323 -3.153 -8.844 1.00 87.81 330 PHE A C 1
ATOM 2541 O O . PHE A 1 330 ? 1.218 -2.776 -10.015 1.00 87.81 330 PHE A O 1
ATOM 2548 N N . MET A 1 331 ? 1.397 -2.303 -7.818 1.00 89.12 331 MET A N 1
ATOM 2549 C CA . MET A 1 331 ? 1.438 -0.852 -7.994 1.00 89.12 331 MET A CA 1
ATOM 2550 C C . MET A 1 331 ? 2.660 -0.412 -8.807 1.00 89.12 331 MET A C 1
ATOM 2552 O O . MET A 1 331 ? 2.514 0.383 -9.728 1.00 89.12 331 MET A O 1
ATOM 2556 N N . GLY A 1 332 ? 3.836 -0.995 -8.578 1.00 90.56 332 GLY A N 1
ATOM 2557 C CA . GLY A 1 332 ? 5.049 -0.726 -9.349 1.00 90.56 332 GLY A CA 1
ATOM 2558 C C . GLY A 1 332 ? 4.883 -1.000 -10.846 1.00 90.56 332 GLY A C 1
ATOM 2559 O O . GLY A 1 332 ? 5.260 -0.168 -11.676 1.00 90.56 332 GLY A O 1
ATOM 2560 N N . LEU A 1 333 ? 4.253 -2.123 -11.205 1.00 90.50 333 LEU A N 1
ATOM 2561 C CA . LEU A 1 333 ? 3.942 -2.486 -12.593 1.00 90.50 333 LEU A CA 1
ATOM 2562 C C . LEU A 1 333 ? 2.898 -1.543 -13.221 1.00 90.50 333 LEU A C 1
ATOM 2564 O O . LEU A 1 333 ? 3.092 -1.074 -14.347 1.00 90.50 333 LEU A O 1
ATOM 2568 N N . PHE A 1 334 ? 1.814 -1.232 -12.500 1.00 89.75 334 PHE A N 1
ATOM 2569 C CA . PHE A 1 334 ? 0.776 -0.299 -12.956 1.00 89.75 334 PHE A CA 1
ATOM 2570 C C . PHE A 1 334 ? 1.338 1.112 -13.178 1.00 89.75 334 PHE A C 1
ATOM 2572 O O . PHE A 1 334 ? 1.220 1.675 -14.270 1.00 89.75 334 PHE A O 1
ATOM 2579 N N . VAL A 1 335 ? 2.014 1.655 -12.164 1.00 91.06 335 VAL A N 1
ATOM 2580 C CA . VAL A 1 335 ? 2.621 2.986 -12.191 1.00 91.06 335 VAL A CA 1
ATOM 2581 C C . VAL A 1 335 ? 3.678 3.079 -13.286 1.00 91.06 335 VAL A C 1
ATOM 2583 O O . VAL A 1 335 ? 3.716 4.092 -13.987 1.00 91.06 335 VAL A O 1
ATOM 2586 N N . THR A 1 336 ? 4.482 2.031 -13.504 1.00 92.19 336 THR A N 1
ATOM 2587 C CA . THR A 1 336 ? 5.435 1.987 -14.626 1.00 92.19 336 THR A CA 1
ATOM 2588 C C . THR A 1 336 ? 4.723 2.228 -15.957 1.00 92.19 336 THR A C 1
ATOM 2590 O O . THR A 1 336 ? 5.149 3.104 -16.713 1.00 92.19 336 THR A O 1
ATOM 2593 N N . ARG A 1 337 ? 3.614 1.527 -16.240 1.00 89.19 337 ARG A N 1
ATOM 2594 C CA . ARG A 1 337 ? 2.864 1.685 -17.503 1.00 89.19 337 ARG A CA 1
ATOM 2595 C C . ARG A 1 337 ? 2.366 3.115 -17.717 1.00 89.19 337 ARG A C 1
ATOM 2597 O O . ARG A 1 337 ? 2.589 3.670 -18.786 1.00 89.19 337 ARG A O 1
ATOM 2604 N N . ILE A 1 338 ? 1.759 3.746 -16.710 1.00 88.31 338 ILE A N 1
ATOM 2605 C CA . ILE A 1 338 ? 1.198 5.105 -16.863 1.00 88.31 338 ILE A CA 1
ATOM 2606 C C . ILE A 1 338 ? 2.244 6.238 -16.799 1.00 88.31 338 ILE A C 1
ATOM 2608 O O . ILE A 1 338 ? 1.906 7.402 -17.030 1.00 88.31 338 ILE A O 1
ATOM 2612 N N . SER A 1 339 ? 3.510 5.932 -16.487 1.00 91.56 339 SER A N 1
ATOM 2613 C CA . SER A 1 339 ? 4.552 6.937 -16.201 1.00 91.56 339 SER A CA 1
ATOM 2614 C C . SER A 1 339 ? 5.635 7.097 -17.275 1.00 91.56 339 SER A C 1
ATOM 2616 O O . SER A 1 339 ? 6.622 7.795 -17.029 1.00 91.56 339 SER A O 1
ATOM 2618 N N . ARG A 1 340 ? 5.455 6.519 -18.470 1.00 90.25 340 ARG A N 1
ATOM 2619 C CA . ARG A 1 340 ? 6.343 6.739 -19.629 1.00 90.25 340 ARG A CA 1
ATOM 2620 C C . ARG A 1 340 ? 6.576 8.235 -19.895 1.00 90.25 340 ARG A C 1
ATOM 2622 O O . ARG A 1 340 ? 5.686 9.056 -19.672 1.00 90.25 340 ARG A O 1
ATOM 2629 N N . GLY A 1 341 ? 7.783 8.600 -20.333 1.00 89.56 341 GLY A N 1
ATOM 2630 C CA . GLY A 1 341 ? 8.157 9.958 -20.764 1.00 89.56 341 GLY A CA 1
ATOM 2631 C C . GLY A 1 341 ? 8.274 11.019 -19.658 1.00 89.56 341 GLY A C 1
ATOM 2632 O O . GLY A 1 341 ? 8.724 12.140 -19.916 1.00 89.56 341 GLY A O 1
ATOM 2633 N N . ARG A 1 342 ? 7.905 10.683 -18.415 1.00 92.12 342 ARG A N 1
ATOM 2634 C CA . ARG A 1 342 ? 8.137 11.507 -17.215 1.00 92.12 342 ARG A CA 1
ATOM 2635 C C . ARG A 1 342 ? 9.585 11.385 -16.749 1.00 92.12 342 ARG A C 1
ATOM 2637 O O . ARG A 1 342 ? 10.258 10.416 -17.090 1.00 92.12 342 ARG A O 1
ATOM 2644 N N . THR A 1 343 ? 10.079 12.330 -15.950 1.00 93.38 343 THR A N 1
ATOM 2645 C CA . THR A 1 343 ? 11.365 12.131 -15.256 1.00 93.38 343 THR A CA 1
ATOM 2646 C C . THR A 1 343 ? 11.199 11.327 -13.968 1.00 93.38 343 THR A C 1
ATOM 2648 O O . THR A 1 343 ? 10.120 11.307 -13.373 1.00 93.38 343 THR A O 1
ATOM 2651 N N . VAL A 1 344 ? 12.281 10.706 -13.490 1.00 93.19 344 VAL A N 1
ATOM 2652 C CA . VAL A 1 344 ? 12.314 9.999 -12.195 1.00 93.19 344 VAL A CA 1
ATOM 2653 C C . VAL A 1 344 ? 11.875 10.920 -11.042 1.00 93.19 344 VAL A C 1
ATOM 2655 O O . VAL A 1 344 ? 11.087 10.513 -10.196 1.00 93.19 344 VAL A O 1
ATOM 2658 N N . ARG A 1 345 ? 12.284 12.196 -11.048 1.00 93.38 345 ARG A N 1
ATOM 2659 C CA . ARG A 1 345 ? 11.836 13.225 -10.088 1.00 93.38 345 ARG A CA 1
ATOM 2660 C C . ARG A 1 345 ? 10.334 13.507 -10.184 1.00 93.38 345 ARG A C 1
ATOM 2662 O O . ARG A 1 345 ? 9.689 13.664 -9.153 1.00 93.38 345 ARG A O 1
ATOM 2669 N N . GLN A 1 346 ? 9.778 13.570 -11.397 1.00 91.25 346 GLN A N 1
ATOM 2670 C CA . GLN A 1 346 ? 8.336 13.759 -11.591 1.00 91.25 346 GLN A CA 1
ATOM 2671 C C . GLN A 1 346 ? 7.539 12.556 -11.077 1.00 91.25 346 GLN A C 1
ATOM 2673 O O . GLN A 1 346 ? 6.507 12.763 -10.447 1.00 91.25 346 GLN A O 1
ATOM 2678 N N . LEU A 1 347 ? 8.027 11.329 -11.305 1.00 92.88 347 LEU A N 1
ATOM 2679 C CA . LEU A 1 347 ? 7.445 10.102 -10.754 1.00 92.88 347 LEU A CA 1
ATOM 2680 C C . LEU A 1 347 ? 7.450 10.127 -9.217 1.00 92.88 347 LEU A C 1
ATOM 2682 O O . LEU A 1 347 ? 6.388 10.014 -8.611 1.00 92.88 347 LEU A O 1
ATOM 2686 N N . ILE A 1 348 ? 8.615 10.345 -8.597 1.00 94.25 348 ILE A N 1
ATOM 2687 C CA . ILE A 1 348 ? 8.761 10.280 -7.135 1.00 94.25 348 ILE A CA 1
ATOM 2688 C C . ILE A 1 348 ? 7.917 11.350 -6.441 1.00 94.25 348 ILE A C 1
ATOM 2690 O O . ILE A 1 348 ? 7.103 11.013 -5.583 1.00 94.25 348 ILE A O 1
ATOM 2694 N N . PHE A 1 349 ? 8.028 12.626 -6.831 1.00 91.62 349 PHE A N 1
ATOM 2695 C CA . PHE A 1 349 ? 7.167 13.652 -6.235 1.00 91.62 349 PHE A CA 1
ATOM 2696 C C . PHE A 1 349 ? 5.692 13.411 -6.556 1.00 91.62 349 PHE A C 1
ATOM 2698 O O . PHE A 1 349 ? 4.858 13.598 -5.682 1.00 91.62 349 PHE A O 1
ATOM 2705 N N . GLY A 1 350 ? 5.353 12.919 -7.750 1.00 88.75 350 GLY A N 1
ATOM 2706 C CA . GLY A 1 350 ? 3.967 12.619 -8.099 1.00 88.75 350 GLY A CA 1
ATOM 2707 C C . GLY A 1 350 ? 3.303 11.541 -7.232 1.00 88.75 350 GLY A C 1
ATOM 2708 O O . GLY A 1 350 ? 2.080 11.554 -7.108 1.00 88.75 350 GLY A O 1
ATOM 2709 N N . MET A 1 351 ? 4.084 10.650 -6.613 1.00 89.88 351 MET A N 1
ATOM 2710 C CA . MET A 1 351 ? 3.582 9.649 -5.667 1.00 89.88 351 MET A CA 1
ATOM 2711 C C . MET A 1 351 ? 3.678 10.113 -4.209 1.00 89.88 351 MET A C 1
ATOM 2713 O O . MET A 1 351 ? 2.695 10.011 -3.484 1.00 89.88 351 MET A O 1
ATOM 2717 N N . LEU A 1 352 ? 4.831 10.641 -3.776 1.00 87.50 352 LEU A N 1
ATOM 2718 C CA . LEU A 1 352 ? 5.074 10.991 -2.367 1.00 87.50 352 LEU A CA 1
ATOM 2719 C C . LEU A 1 352 ? 4.485 12.355 -1.972 1.00 87.50 352 LEU A C 1
ATOM 2721 O O . LEU A 1 352 ? 4.009 12.521 -0.854 1.00 87.50 352 LEU A O 1
ATOM 2725 N N . ILE A 1 353 ? 4.548 13.353 -2.859 1.00 72.69 353 ILE A N 1
ATOM 2726 C CA . ILE A 1 353 ? 4.192 14.751 -2.571 1.00 72.69 353 ILE A CA 1
ATOM 2727 C C . ILE A 1 353 ? 3.224 15.238 -3.651 1.00 72.69 353 ILE A C 1
ATOM 2729 O O . ILE A 1 353 ? 3.608 15.903 -4.615 1.00 72.69 353 ILE A O 1
ATOM 2733 N N . ARG A 1 354 ? 1.943 14.892 -3.469 1.00 58.97 354 ARG A N 1
ATOM 2734 C CA . ARG A 1 354 ? 0.794 15.140 -4.365 1.00 58.97 354 ARG A CA 1
ATOM 2735 C C . ARG A 1 354 ? 0.497 16.640 -4.580 1.00 58.97 354 ARG A C 1
ATOM 2737 O O . ARG A 1 354 ? -0.562 17.145 -4.216 1.00 58.97 354 ARG A O 1
ATOM 2744 N N . HIS A 1 355 ? 1.434 17.370 -5.179 1.00 39.91 355 HIS A N 1
ATOM 2745 C CA . HIS A 1 355 ? 1.419 18.823 -5.310 1.00 39.91 355 HIS A CA 1
ATOM 2746 C C . HIS A 1 355 ? 1.581 19.255 -6.783 1.00 39.91 355 HIS A C 1
ATOM 2748 O O . HIS A 1 355 ? 2.702 19.351 -7.291 1.00 39.91 355 HIS A O 1
ATOM 2754 N N . PRO A 1 356 ? 0.479 19.564 -7.498 1.00 31.97 356 PRO A N 1
ATOM 2755 C CA . PRO A 1 356 ? 0.512 19.811 -8.945 1.00 31.97 356 PRO A CA 1
ATOM 2756 C C . PRO A 1 356 ? 1.386 20.989 -9.414 1.00 31.97 356 PRO A C 1
ATOM 2758 O O . PRO A 1 356 ? 1.770 21.033 -10.583 1.00 31.97 356 PRO A O 1
ATOM 2761 N N . ARG A 1 357 ? 1.690 21.964 -8.542 1.00 32.75 357 ARG A N 1
ATOM 2762 C CA . ARG A 1 357 ? 2.279 23.258 -8.945 1.00 32.75 357 ARG A CA 1
ATOM 2763 C C . ARG A 1 357 ? 3.788 23.236 -9.214 1.00 32.75 357 ARG A C 1
ATOM 2765 O O . ARG A 1 357 ? 4.256 24.063 -9.987 1.00 32.75 357 ARG A O 1
ATOM 2772 N N . GLN A 1 358 ? 4.562 22.306 -8.647 1.00 34.84 358 GLN A N 1
ATOM 2773 C CA . GLN A 1 358 ? 6.028 22.290 -8.839 1.00 34.84 358 GLN A CA 1
ATOM 2774 C C . GLN A 1 358 ? 6.489 21.724 -10.199 1.00 34.84 358 GLN A C 1
ATOM 2776 O O . GLN A 1 358 ? 7.676 21.737 -10.509 1.00 34.84 358 GLN A O 1
ATOM 2781 N N . LEU A 1 359 ? 5.567 21.246 -11.039 1.00 43.72 359 LEU A N 1
ATOM 2782 C CA . LEU A 1 359 ? 5.892 20.498 -12.260 1.00 43.72 359 LEU A CA 1
ATOM 2783 C C . LEU A 1 359 ? 6.004 21.359 -13.533 1.00 43.72 359 LEU A C 1
ATOM 2785 O O . LEU A 1 359 ? 6.309 20.823 -14.597 1.00 43.72 359 LEU A O 1
ATOM 2789 N N . GLN A 1 360 ? 5.774 22.674 -13.438 1.00 36.59 360 GLN A N 1
ATOM 2790 C CA . GLN A 1 360 ? 5.834 23.605 -14.578 1.00 36.59 360 GLN A CA 1
ATOM 2791 C C . GLN A 1 360 ? 7.198 24.303 -14.749 1.00 36.59 360 GLN A C 1
ATOM 2793 O O . GLN A 1 360 ? 7.489 24.797 -15.837 1.00 36.59 360 GLN A O 1
ATOM 2798 N N . HIS A 1 361 ? 8.060 24.300 -13.726 1.00 34.97 361 HIS A N 1
ATOM 2799 C CA . HIS A 1 361 ? 9.371 24.959 -13.760 1.00 34.97 361 HIS A CA 1
ATOM 2800 C C . HIS A 1 361 ? 10.527 23.960 -13.910 1.00 34.97 361 HIS A C 1
ATOM 2802 O O . HIS A 1 361 ? 11.284 23.695 -12.979 1.00 34.97 361 HIS A O 1
ATOM 2808 N N . ALA A 1 362 ? 10.687 23.442 -15.128 1.00 30.56 362 ALA A N 1
ATOM 2809 C CA . ALA A 1 362 ? 11.991 23.009 -15.631 1.00 30.56 362 ALA A CA 1
ATOM 2810 C C . ALA A 1 362 ? 12.560 24.134 -16.524 1.00 30.56 362 ALA A C 1
ATOM 2812 O O . ALA A 1 362 ? 11.788 24.741 -17.274 1.00 30.56 362 ALA A O 1
ATOM 2813 N N . PRO A 1 363 ? 13.865 24.454 -16.459 1.00 32.19 363 PRO A N 1
ATOM 2814 C CA . PRO A 1 363 ? 14.425 25.580 -17.201 1.00 32.19 363 PRO A CA 1
ATOM 2815 C C . PRO A 1 363 ? 14.362 25.346 -18.718 1.00 32.19 363 PRO A C 1
ATOM 2817 O O . PRO A 1 363 ? 14.810 24.318 -19.222 1.00 32.19 363 PRO A O 1
ATOM 2820 N N . ARG A 1 364 ? 13.851 26.334 -19.465 1.00 33.81 364 ARG A N 1
ATOM 2821 C CA . ARG A 1 364 ? 13.942 26.383 -20.936 1.00 33.81 364 ARG A CA 1
ATOM 2822 C C . ARG A 1 364 ? 15.328 26.878 -21.364 1.00 33.81 364 ARG A C 1
ATOM 2824 O O . ARG A 1 364 ? 15.466 27.976 -21.889 1.00 33.81 364 ARG A O 1
ATOM 2831 N N . SER A 1 365 ? 16.360 26.079 -21.114 1.00 34.81 365 SER A N 1
ATOM 2832 C CA . SER A 1 365 ? 17.757 26.431 -21.400 1.00 34.81 365 SER A CA 1
ATOM 2833 C C . SER A 1 365 ? 18.225 26.011 -22.803 1.00 34.81 365 SER A C 1
ATOM 2835 O O . SER A 1 365 ? 19.253 25.355 -22.927 1.00 34.81 365 SER A O 1
ATOM 2837 N N . VAL A 1 366 ? 17.482 26.400 -23.848 1.00 38.50 366 VAL A N 1
ATOM 2838 C CA . VAL A 1 366 ? 18.011 26.669 -25.203 1.00 38.50 366 VAL A CA 1
ATOM 2839 C C . VAL A 1 366 ? 17.155 27.785 -25.806 1.00 38.50 366 VAL A C 1
ATOM 2841 O O . VAL A 1 366 ? 15.942 27.636 -25.936 1.00 38.50 366 VAL A O 1
ATOM 2844 N N . GLY A 1 367 ? 17.788 28.899 -26.168 1.00 28.94 367 GLY A N 1
ATOM 2845 C CA . GLY A 1 367 ? 17.128 30.070 -26.743 1.00 28.94 367 GLY A CA 1
ATOM 2846 C C . GLY A 1 367 ? 18.153 31.150 -27.066 1.00 28.94 367 GLY A C 1
ATOM 2847 O O . GLY A 1 367 ? 18.385 32.038 -26.253 1.00 28.94 367 GLY A O 1
ATOM 2848 N N . GLY A 1 368 ? 18.808 31.029 -28.224 1.00 27.70 368 GLY A N 1
ATOM 2849 C CA . GLY A 1 368 ? 19.715 32.061 -28.732 1.00 27.70 368 GLY A CA 1
ATOM 2850 C C . GLY A 1 368 ? 18.967 33.344 -29.134 1.00 27.70 368 GLY A C 1
ATOM 2851 O O . GLY A 1 368 ? 17.747 33.304 -29.317 1.00 27.70 368 GLY A O 1
ATOM 2852 N N . PRO A 1 369 ? 19.673 34.482 -29.264 1.00 33.66 369 PRO A N 1
ATOM 2853 C CA . PRO A 1 369 ? 19.064 35.759 -29.627 1.00 33.66 369 PRO A CA 1
ATOM 2854 C C . PRO A 1 369 ? 18.484 35.751 -31.051 1.00 33.66 369 PRO A C 1
ATOM 2856 O O . PRO A 1 369 ? 18.875 34.956 -31.904 1.00 33.66 369 PRO A O 1
ATOM 2859 N N . ALA A 1 370 ? 17.528 36.648 -31.298 1.00 29.91 370 ALA A N 1
ATOM 2860 C CA . ALA A 1 370 ? 16.798 36.727 -32.559 1.00 29.91 370 ALA A CA 1
ATOM 2861 C C . ALA A 1 370 ? 17.647 37.288 -33.719 1.00 29.91 370 ALA A C 1
ATOM 2863 O O . ALA A 1 370 ? 18.462 38.187 -33.526 1.00 29.91 370 ALA A O 1
ATOM 2864 N N . GLY A 1 371 ? 17.381 36.805 -34.937 1.00 26.97 371 GLY A N 1
ATOM 2865 C CA . GLY A 1 371 ? 17.984 37.287 -36.183 1.00 26.97 371 GLY A CA 1
ATOM 2866 C C . GLY A 1 371 ? 17.023 37.093 -37.358 1.00 26.97 371 GLY A C 1
ATOM 2867 O O . GLY A 1 371 ? 16.655 35.971 -37.695 1.00 26.97 371 GLY A O 1
ATOM 2868 N N . THR A 1 372 ? 16.562 38.196 -37.937 1.00 28.61 372 THR A N 1
ATOM 2869 C CA . THR A 1 372 ? 15.560 38.268 -39.010 1.00 28.61 372 THR A CA 1
ATOM 2870 C C . THR A 1 372 ? 16.043 37.691 -40.349 1.00 28.61 372 THR A C 1
ATOM 2872 O O . THR A 1 372 ? 17.145 38.019 -40.778 1.00 28.61 372 THR A O 1
ATOM 2875 N N . ARG A 1 373 ? 15.173 36.956 -41.073 1.00 28.98 373 ARG A N 1
ATOM 2876 C CA . ARG A 1 373 ? 14.643 37.369 -42.401 1.00 28.98 373 ARG A CA 1
ATOM 2877 C C . ARG A 1 373 ? 13.712 36.349 -43.092 1.00 28.98 373 ARG A C 1
ATOM 2879 O O . ARG A 1 373 ? 13.835 35.144 -42.923 1.00 28.98 373 ARG A O 1
ATOM 2886 N N . ASP A 1 374 ? 12.787 36.928 -43.857 1.00 29.50 374 ASP A N 1
ATOM 2887 C CA . ASP A 1 374 ? 12.204 36.540 -45.153 1.00 29.50 374 ASP A CA 1
ATOM 2888 C C . ASP A 1 374 ? 11.661 35.116 -45.425 1.00 29.50 374 ASP A C 1
ATOM 2890 O O . ASP A 1 374 ? 12.369 34.111 -45.451 1.00 29.50 374 ASP A O 1
ATOM 2894 N N . ARG A 1 375 ? 10.377 35.077 -45.821 1.00 28.06 375 ARG A N 1
ATOM 2895 C CA . ARG A 1 375 ? 9.771 34.045 -46.683 1.00 28.06 375 ARG A CA 1
ATOM 2896 C C . ARG A 1 375 ? 8.813 34.711 -47.690 1.00 28.06 375 ARG A C 1
ATOM 2898 O O . ARG A 1 375 ? 7.900 35.403 -47.241 1.00 28.06 375 ARG A O 1
ATOM 2905 N N . PRO A 1 376 ? 8.965 34.505 -49.013 1.00 34.22 376 PRO A N 1
ATOM 2906 C CA . PRO A 1 376 ? 8.002 34.983 -50.008 1.00 34.22 376 PRO A CA 1
ATOM 2907 C C . PRO A 1 376 ? 6.713 34.131 -50.036 1.00 34.22 376 PRO A C 1
ATOM 2909 O O . PRO A 1 376 ? 6.657 33.037 -49.474 1.00 34.22 376 PRO A O 1
ATOM 2912 N N . GLY A 1 377 ? 5.655 34.669 -50.655 1.00 26.36 377 GLY A N 1
ATOM 2913 C CA . GLY A 1 377 ? 4.271 34.187 -50.518 1.00 26.36 377 GLY A CA 1
ATOM 2914 C C . GLY A 1 377 ? 3.923 32.843 -51.183 1.00 26.36 377 GLY A C 1
ATOM 2915 O O . GLY A 1 377 ? 4.614 32.366 -52.078 1.00 26.36 377 GLY A O 1
ATOM 2916 N N . GLY A 1 378 ? 2.793 32.252 -50.760 1.00 26.33 378 GLY A N 1
ATOM 2917 C CA . GLY A 1 378 ? 2.412 30.874 -51.114 1.00 26.33 378 GLY A CA 1
ATOM 2918 C C . GLY A 1 378 ? 0.913 30.533 -51.044 1.00 26.33 378 GLY A C 1
ATOM 2919 O O . GLY A 1 378 ? 0.561 29.526 -50.447 1.00 26.33 378 GLY A O 1
ATOM 2920 N N . ARG A 1 379 ? 0.058 31.344 -51.689 1.00 28.53 379 ARG A N 1
ATOM 2921 C CA . ARG A 1 379 ? -1.359 31.076 -52.064 1.00 28.53 379 ARG A CA 1
ATOM 2922 C C . ARG A 1 379 ? -2.372 30.679 -50.965 1.00 28.53 379 ARG A C 1
ATOM 2924 O O . ARG A 1 379 ? -2.444 29.541 -50.516 1.00 28.53 379 ARG A O 1
ATOM 2931 N N . GLN A 1 380 ? -3.297 31.605 -50.712 1.00 27.91 380 GLN A N 1
ATOM 2932 C CA . GLN A 1 380 ? -4.622 31.365 -50.124 1.00 27.91 380 GLN A CA 1
ATOM 2933 C C . GLN A 1 380 ? -5.445 30.352 -50.954 1.00 27.91 380 GLN A C 1
ATOM 2935 O O . GLN A 1 380 ? -5.365 30.350 -52.186 1.00 27.91 380 GLN A O 1
ATOM 2940 N N . ARG A 1 381 ? -6.313 29.568 -50.300 1.00 29.84 381 ARG A N 1
ATOM 2941 C CA . ARG A 1 381 ? -7.542 29.016 -50.902 1.00 29.84 381 ARG A CA 1
ATOM 2942 C C . ARG A 1 381 ? -8.630 28.880 -49.837 1.00 29.84 381 ARG A C 1
ATOM 2944 O O . ARG A 1 381 ? -8.551 27.997 -48.987 1.00 29.84 381 ARG A O 1
ATOM 2951 N N . ASP A 1 382 ? -9.636 29.740 -49.908 1.00 29.84 382 ASP A N 1
ATOM 2952 C CA . ASP A 1 382 ? -10.807 29.687 -49.036 1.00 29.84 382 ASP A CA 1
ATOM 2953 C C . ASP A 1 382 ? -11.723 28.502 -49.376 1.00 29.84 382 ASP A C 1
ATOM 2955 O O . ASP A 1 382 ? -11.872 28.133 -50.546 1.00 29.84 382 ASP A O 1
ATOM 2959 N N . ARG A 1 383 ? -12.371 27.939 -48.348 1.00 32.59 383 ARG A N 1
ATOM 2960 C CA . ARG A 1 383 ? -13.666 27.251 -48.463 1.00 32.59 383 ARG A CA 1
ATOM 2961 C C . ARG A 1 383 ? -14.500 27.442 -47.198 1.00 32.59 383 ARG A C 1
ATOM 2963 O O . ARG A 1 383 ? -14.150 26.985 -46.114 1.00 32.59 383 ARG A O 1
ATOM 2970 N N . ASP A 1 384 ? -15.619 28.103 -47.424 1.00 31.12 384 ASP A N 1
ATOM 2971 C CA . ASP A 1 384 ? -16.745 28.444 -46.559 1.00 31.12 384 ASP A CA 1
ATOM 2972 C C . ASP A 1 384 ? -17.097 27.440 -45.448 1.00 31.12 384 ASP A C 1
ATOM 2974 O O . ASP A 1 384 ? -17.340 26.263 -45.726 1.00 31.12 384 ASP A O 1
ATOM 2978 N N . ARG A 1 385 ? -17.310 27.952 -44.222 1.00 31.36 385 ARG A N 1
ATOM 2979 C CA . ARG A 1 385 ? -18.444 27.576 -43.347 1.00 31.36 385 ARG A CA 1
ATOM 2980 C C . ARG A 1 385 ? -18.934 28.798 -42.543 1.00 31.36 385 ARG A C 1
ATOM 2982 O O . ARG A 1 385 ? -18.112 29.642 -42.191 1.00 31.36 385 ARG A O 1
ATOM 2989 N N . PRO A 1 386 ? -20.249 28.926 -42.278 1.00 33.47 386 PRO A N 1
ATOM 2990 C CA . PRO A 1 386 ? -20.845 30.176 -41.803 1.00 33.47 386 PRO A CA 1
ATOM 2991 C C . PRO A 1 386 ? -20.710 30.422 -40.292 1.00 33.47 386 PRO A C 1
ATOM 2993 O O . PRO A 1 386 ? -20.603 29.502 -39.483 1.00 33.47 386 PRO A O 1
ATOM 2996 N N . ASN A 1 387 ? -20.795 31.702 -39.930 1.00 26.52 387 ASN A N 1
ATOM 2997 C CA . ASN A 1 387 ? -20.880 32.214 -38.564 1.00 26.52 387 ASN A CA 1
ATOM 2998 C C . ASN A 1 387 ? -22.274 31.961 -37.953 1.00 26.52 387 ASN A C 1
ATOM 3000 O O . ASN A 1 387 ? -23.278 32.324 -38.563 1.00 26.52 387 ASN A O 1
ATOM 3004 N N . VAL A 1 388 ? -22.335 31.424 -36.729 1.00 31.59 388 VAL A N 1
ATOM 3005 C CA . VAL A 1 388 ? -23.541 31.427 -35.879 1.00 31.59 388 VAL A CA 1
ATOM 3006 C C . VAL A 1 388 ? -23.150 31.854 -34.462 1.00 31.59 388 VAL A C 1
ATOM 3008 O O . VAL A 1 388 ? -22.140 31.413 -33.913 1.00 31.59 388 VAL A O 1
ATOM 3011 N N . SER A 1 389 ? -23.939 32.757 -33.884 1.00 28.14 389 SER A N 1
ATOM 3012 C CA . SER A 1 389 ? -23.615 33.519 -32.678 1.00 28.14 389 SER A CA 1
ATOM 3013 C C . SER A 1 389 ? -23.901 32.785 -31.358 1.00 28.14 389 SER A C 1
ATOM 3015 O O . SER A 1 389 ? -24.743 31.895 -31.262 1.00 28.14 389 SER A O 1
ATOM 3017 N N . ARG A 1 390 ? -23.201 33.206 -30.294 1.00 30.05 390 ARG A N 1
ATOM 3018 C CA . ARG A 1 390 ? -23.479 32.796 -28.907 1.00 30.05 390 ARG A CA 1
ATOM 3019 C C . ARG A 1 390 ? -24.745 33.490 -28.376 1.00 30.05 390 ARG A C 1
ATOM 3021 O O . ARG A 1 390 ? -24.794 34.718 -28.435 1.00 30.05 390 ARG A O 1
ATOM 3028 N N . PRO A 1 391 ? -25.677 32.777 -27.719 1.00 30.36 391 PRO A N 1
ATOM 3029 C CA . PRO A 1 391 ? -26.636 33.384 -26.805 1.00 30.36 391 PRO A CA 1
ATOM 3030 C C . PRO A 1 391 ? -26.038 33.500 -25.393 1.00 30.36 391 PRO A C 1
ATOM 3032 O O . PRO A 1 391 ? -25.519 32.528 -24.846 1.00 30.36 391 PRO A O 1
ATOM 3035 N N . ALA A 1 392 ? -26.147 34.678 -24.776 1.00 26.58 392 ALA A N 1
ATOM 3036 C CA . ALA A 1 392 ? -25.800 34.903 -23.372 1.00 26.58 392 ALA A CA 1
ATOM 3037 C C . ALA A 1 392 ? -27.066 35.256 -22.576 1.00 26.58 392 ALA A C 1
ATOM 3039 O O . ALA A 1 392 ? -27.550 36.382 -22.650 1.00 26.58 392 ALA A O 1
ATOM 3040 N N . ALA A 1 393 ? -27.616 34.294 -21.827 1.00 27.83 393 ALA A N 1
ATOM 3041 C CA . ALA A 1 393 ? -28.825 34.502 -21.026 1.00 27.83 393 ALA A CA 1
ATOM 3042 C C . ALA A 1 393 ? -28.930 33.515 -19.846 1.00 27.83 393 ALA A C 1
ATOM 3044 O O . ALA A 1 393 ? -29.612 32.500 -19.936 1.00 27.83 393 ALA A O 1
ATOM 3045 N N . TRP A 1 394 ? -28.300 33.831 -18.710 1.00 25.64 394 TRP A N 1
ATOM 3046 C CA . TRP A 1 394 ? -28.615 33.175 -17.431 1.00 25.64 394 TRP A CA 1
ATOM 3047 C C . TRP A 1 394 ? -28.525 34.159 -16.260 1.00 25.64 394 TRP A C 1
ATOM 3049 O O . TRP A 1 394 ? -27.594 34.128 -15.460 1.00 25.64 394 TRP A O 1
ATOM 3059 N N . ASN A 1 395 ? -29.481 35.092 -16.183 1.00 26.47 395 ASN A N 1
ATOM 3060 C CA . ASN A 1 395 ? -29.619 35.962 -15.014 1.00 26.47 395 ASN A CA 1
ATOM 3061 C C . ASN A 1 395 ? -31.050 36.523 -14.870 1.00 26.47 395 ASN A C 1
ATOM 3063 O O . ASN A 1 395 ? -31.383 37.573 -15.419 1.00 26.47 395 ASN A O 1
ATOM 3067 N N . ARG A 1 396 ? -31.912 35.776 -14.166 1.00 27.42 396 ARG A N 1
ATOM 3068 C CA . ARG A 1 396 ? -33.161 36.196 -13.486 1.00 27.42 396 ARG A CA 1
ATOM 3069 C C . ARG A 1 396 ? -33.749 34.957 -12.792 1.00 27.42 396 ARG A C 1
ATOM 3071 O O . ARG A 1 396 ? -33.784 33.898 -13.402 1.00 27.42 396 ARG A O 1
ATOM 3078 N N . GLY A 1 397 ? -34.179 35.069 -11.530 1.00 26.69 397 GLY A N 1
ATOM 3079 C CA . GLY A 1 397 ? -34.746 33.924 -10.786 1.00 26.69 397 GLY A CA 1
ATOM 3080 C C . GLY A 1 397 ? -34.722 34.013 -9.252 1.00 26.69 397 GLY A C 1
ATOM 3081 O O . GLY A 1 397 ? -35.419 33.260 -8.583 1.00 26.69 397 GLY A O 1
ATOM 3082 N N . ALA A 1 398 ? -33.973 34.949 -8.660 1.00 26.05 398 ALA A N 1
ATOM 3083 C CA . ALA A 1 398 ? -33.885 35.092 -7.204 1.00 26.05 398 ALA A CA 1
ATOM 3084 C C . ALA A 1 398 ? -35.007 35.972 -6.604 1.00 26.05 398 ALA A C 1
ATOM 3086 O O . ALA A 1 398 ? -34.771 37.143 -6.281 1.00 26.05 398 ALA A O 1
ATOM 3087 N N . ARG A 1 399 ? -36.217 35.406 -6.436 1.00 26.56 399 ARG A N 1
ATOM 3088 C CA . ARG A 1 399 ? -37.214 35.814 -5.412 1.00 26.56 399 ARG A CA 1
ATOM 3089 C C . ARG A 1 399 ? -38.456 34.906 -5.409 1.00 26.56 399 ARG A C 1
ATOM 3091 O O . ARG A 1 399 ? -39.239 34.932 -6.348 1.00 26.56 399 ARG A O 1
ATOM 3098 N N . GLY A 1 400 ? -38.670 34.170 -4.317 1.00 25.42 400 GLY A N 1
ATOM 3099 C CA . GLY A 1 400 ? -39.886 33.387 -4.074 1.00 25.42 400 GLY A CA 1
ATOM 3100 C C . GLY A 1 400 ? -39.788 32.537 -2.802 1.00 25.42 400 GLY A C 1
ATOM 3101 O O . GLY A 1 400 ? -38.708 32.064 -2.469 1.00 25.42 400 GLY A O 1
ATOM 3102 N N . LEU A 1 401 ? -40.913 32.369 -2.099 1.00 26.72 401 LEU A N 1
ATOM 3103 C CA . LEU A 1 401 ? -41.140 31.374 -1.035 1.00 26.72 401 LEU A CA 1
ATOM 3104 C C . LEU A 1 401 ? -40.115 31.328 0.122 1.00 26.72 401 LEU A C 1
ATOM 3106 O O . LEU A 1 401 ? -39.373 30.366 0.312 1.00 26.72 401 LEU A O 1
ATOM 3110 N N . ARG A 1 402 ? -40.197 32.324 1.016 1.00 26.48 402 ARG A N 1
ATOM 3111 C CA . ARG A 1 402 ? -39.975 32.056 2.450 1.00 26.48 402 ARG A CA 1
ATOM 3112 C C . ARG A 1 402 ? -41.194 31.317 3.030 1.00 26.48 402 ARG A C 1
ATOM 3114 O O . ARG A 1 402 ? -42.297 31.452 2.519 1.00 26.48 402 ARG A O 1
ATOM 3121 N N . ALA A 1 403 ? -40.973 30.664 4.173 1.00 28.03 403 ALA A N 1
ATOM 3122 C CA . ALA A 1 403 ? -41.974 30.148 5.114 1.00 28.03 403 ALA A CA 1
ATOM 3123 C C . ALA A 1 403 ? -42.820 28.924 4.692 1.00 28.03 403 ALA A C 1
ATOM 3125 O O . ALA A 1 403 ? -43.945 29.047 4.223 1.00 28.03 403 ALA A O 1
ATOM 3126 N N . ARG A 1 404 ? -42.369 27.744 5.140 1.00 26.66 404 ARG A N 1
ATOM 3127 C CA . ARG A 1 404 ? -43.114 26.942 6.132 1.00 26.66 404 ARG A CA 1
ATOM 3128 C C . ARG A 1 404 ? -42.119 26.296 7.104 1.00 26.66 404 ARG A C 1
ATOM 3130 O O . ARG A 1 404 ? -41.139 25.697 6.681 1.00 26.66 404 ARG A O 1
ATOM 3137 N N . ARG A 1 405 ? -42.347 26.458 8.412 1.00 28.53 405 ARG A N 1
ATOM 3138 C CA . ARG A 1 405 ? -41.660 25.685 9.463 1.00 28.53 405 ARG A CA 1
ATOM 3139 C C . ARG A 1 405 ? -42.450 24.401 9.694 1.00 28.53 405 ARG A C 1
ATOM 3141 O O . ARG A 1 405 ? -43.663 24.493 9.831 1.00 28.53 405 ARG A O 1
ATOM 3148 N N . HIS A 1 406 ? -41.770 23.281 9.907 1.00 30.66 406 HIS A N 1
ATOM 3149 C CA . HIS A 1 406 ? -42.262 22.246 10.817 1.00 30.66 406 HIS A CA 1
ATOM 3150 C C . HIS A 1 406 ? -41.189 21.936 11.861 1.00 30.66 406 HIS A C 1
ATOM 3152 O O . HIS A 1 406 ? -39.999 22.139 11.621 1.00 30.66 406 HIS A O 1
ATOM 3158 N N . ARG A 1 407 ? -41.632 21.543 13.058 1.00 30.14 407 ARG A N 1
ATOM 3159 C CA . ARG A 1 407 ? -40.756 21.152 14.166 1.00 30.14 407 ARG A CA 1
ATOM 3160 C C . ARG A 1 407 ? -40.487 19.652 14.062 1.00 30.14 407 ARG A C 1
ATOM 3162 O O . ARG A 1 407 ? -41.430 18.897 13.854 1.00 30.14 407 ARG A O 1
ATOM 3169 N N . LEU A 1 408 ? -39.246 19.250 14.296 1.00 30.94 408 LEU A N 1
ATOM 3170 C CA . LEU A 1 408 ? -38.887 17.915 14.775 1.00 30.94 408 LEU A CA 1
ATOM 3171 C C . LEU A 1 408 ? -38.045 18.099 16.043 1.00 30.94 408 LEU A C 1
ATOM 3173 O O . LEU A 1 408 ? -37.460 19.171 16.239 1.00 30.94 408 LEU A O 1
ATOM 3177 N N . HIS A 1 409 ? -38.092 17.122 16.949 1.00 29.81 409 HIS A N 1
ATOM 3178 C CA . HIS A 1 409 ? -37.580 17.295 18.308 1.00 29.81 409 HIS A CA 1
ATOM 3179 C C . HIS A 1 409 ? -36.053 17.392 18.363 1.00 29.81 409 HIS A C 1
ATOM 3181 O O . HIS A 1 409 ? -35.333 16.950 17.468 1.00 29.81 409 HIS A O 1
ATOM 3187 N N . ARG A 1 410 ? -35.554 18.042 19.420 1.00 30.98 410 ARG A N 1
ATOM 3188 C CA . ARG A 1 410 ? -34.120 18.331 19.597 1.00 30.98 410 ARG A CA 1
ATOM 3189 C C . ARG A 1 410 ? -33.427 17.321 20.515 1.00 30.98 410 ARG A C 1
ATOM 3191 O O . ARG A 1 410 ? -32.260 17.499 20.857 1.00 30.98 410 ARG A O 1
ATOM 3198 N N . ASP A 1 411 ? -34.173 16.297 20.914 1.00 31.12 411 ASP A N 1
ATOM 3199 C CA . ASP A 1 411 ? -33.909 15.473 22.086 1.00 31.12 411 ASP A CA 1
ATOM 3200 C C . ASP A 1 411 ? -33.539 14.039 21.674 1.00 31.12 411 ASP A C 1
ATOM 3202 O O . ASP A 1 411 ? -32.578 13.492 22.209 1.00 31.12 411 ASP A O 1
ATOM 3206 N N . ASP A 1 412 ? -34.169 13.495 20.625 1.00 30.22 412 ASP A N 1
ATOM 3207 C CA . ASP A 1 412 ? -33.823 12.191 20.029 1.00 30.22 412 ASP A CA 1
ATOM 3208 C C . ASP A 1 412 ? -32.375 12.165 19.499 1.00 30.22 412 ASP A C 1
ATOM 3210 O O . ASP A 1 412 ? -31.639 11.192 1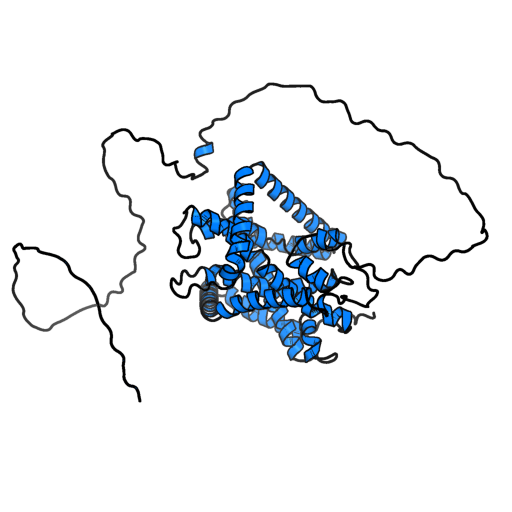9.662 1.00 30.22 412 ASP A O 1
ATOM 3214 N N . LEU A 1 413 ? -31.913 13.300 18.958 1.00 31.72 413 LEU A N 1
ATOM 3215 C CA . LEU A 1 413 ? -30.540 13.516 18.478 1.00 31.72 413 LEU A CA 1
ATOM 3216 C C . LEU A 1 413 ? -29.457 13.415 19.571 1.00 31.72 413 LEU A C 1
ATOM 3218 O O . LEU A 1 413 ? -28.269 13.448 19.248 1.00 31.72 413 LEU A O 1
ATOM 3222 N N . ARG A 1 414 ? -29.831 13.300 20.853 1.00 30.70 414 ARG A N 1
ATOM 3223 C CA . ARG A 1 414 ? -28.887 13.097 21.965 1.00 30.70 414 ARG A CA 1
ATOM 3224 C C . ARG A 1 414 ? -28.615 11.627 22.286 1.00 30.70 414 ARG A C 1
ATOM 3226 O O . ARG A 1 414 ? -27.703 11.370 23.065 1.00 30.70 414 ARG A O 1
ATOM 3233 N N . LEU A 1 415 ? -29.357 10.677 21.707 1.00 29.91 415 LEU A N 1
ATOM 3234 C CA . LEU A 1 415 ? -29.176 9.250 22.002 1.00 29.91 415 LEU A CA 1
ATOM 3235 C C . LEU A 1 415 ? -28.110 8.568 21.124 1.00 29.91 415 LEU A C 1
ATOM 3237 O O . LEU A 1 415 ? -27.503 7.594 21.553 1.00 29.91 415 LEU A O 1
ATOM 3241 N N . CYS A 1 416 ? -27.847 9.091 19.921 1.00 31.11 416 CYS A N 1
ATOM 3242 C CA . CYS A 1 416 ? -26.925 8.485 18.947 1.00 31.11 416 CYS A CA 1
ATOM 3243 C C . CYS A 1 416 ? -25.478 9.015 19.002 1.00 31.11 416 CYS A C 1
ATOM 3245 O O . CYS A 1 416 ? -24.657 8.610 18.185 1.00 31.11 416 CYS A O 1
ATOM 3247 N N . LEU A 1 417 ? -25.152 9.935 19.918 1.00 31.98 417 LEU A N 1
ATOM 3248 C CA . LEU A 1 417 ? -23.809 10.511 20.048 1.00 31.98 417 LEU A CA 1
ATOM 3249 C C . LEU A 1 417 ? -23.386 10.565 21.519 1.00 31.98 417 LEU A C 1
ATOM 3251 O O . LEU A 1 417 ? -23.844 11.422 22.275 1.00 31.98 417 LEU A O 1
ATOM 3255 N N . LEU A 1 418 ? -22.464 9.674 21.900 1.00 39.97 418 LEU A N 1
ATOM 3256 C CA . LEU A 1 418 ? -21.828 9.615 23.223 1.00 39.97 418 LEU A CA 1
ATOM 3257 C C . LEU A 1 418 ? -20.829 10.771 23.420 1.00 39.97 418 LEU A C 1
ATOM 3259 O O . LEU A 1 418 ? -19.625 10.576 23.556 1.00 39.97 418 LEU A O 1
ATOM 3263 N N . LEU A 1 419 ? -21.336 12.004 23.423 1.00 37.28 419 LEU A N 1
ATOM 3264 C CA . LEU A 1 419 ? -20.551 13.188 23.756 1.00 37.28 419 LEU A CA 1
ATOM 3265 C C . LEU A 1 419 ? -20.335 13.258 25.279 1.00 37.28 419 LEU A C 1
ATOM 3267 O O . LEU A 1 419 ? -21.324 13.268 26.022 1.00 37.28 419 LEU A O 1
ATOM 3271 N N . PRO A 1 420 ? -19.087 13.369 25.775 1.00 32.50 420 PRO A N 1
ATOM 3272 C CA . PRO A 1 420 ? -18.849 13.613 27.192 1.00 32.50 420 PRO A CA 1
ATOM 3273 C C . PRO A 1 420 ? -19.465 14.956 27.609 1.00 32.50 420 PRO A C 1
ATOM 3275 O O . PRO A 1 420 ? -19.412 15.949 26.876 1.00 32.50 420 PRO A O 1
ATOM 3278 N N . ARG A 1 421 ? -20.068 15.000 28.805 1.00 31.55 421 ARG A N 1
ATOM 3279 C CA . ARG A 1 421 ? -20.615 16.247 29.362 1.00 31.55 421 ARG A CA 1
ATOM 3280 C C . ARG A 1 421 ? -19.489 17.262 29.567 1.00 31.55 421 ARG A C 1
ATOM 3282 O O . ARG A 1 421 ? -18.396 16.906 29.998 1.00 31.55 421 ARG A O 1
ATOM 3289 N N . ARG A 1 422 ? -19.777 18.541 29.306 1.00 30.55 422 ARG A N 1
ATOM 3290 C CA . ARG A 1 422 ? -18.846 19.631 29.622 1.00 30.55 422 ARG A CA 1
ATOM 3291 C C . ARG A 1 422 ? -18.624 19.706 31.132 1.00 30.55 422 ARG A C 1
ATOM 3293 O O . ARG A 1 422 ? -19.583 19.706 31.898 1.00 30.55 422 ARG A O 1
ATOM 3300 N N . VAL A 1 423 ? -17.366 19.843 31.536 1.00 33.88 423 VAL A N 1
ATOM 3301 C CA . VAL A 1 423 ? -17.002 20.261 32.893 1.00 33.88 423 VAL A CA 1
ATOM 3302 C C . VAL A 1 423 ? -17.408 21.730 33.055 1.00 33.88 423 VAL A C 1
ATOM 3304 O O . VAL A 1 423 ? -16.970 22.564 32.263 1.00 33.88 423 VAL A O 1
ATOM 3307 N N . GLY A 1 424 ? -18.257 22.047 34.039 1.00 33.53 424 GLY A N 1
ATOM 3308 C CA . GLY A 1 424 ? -18.634 23.436 34.343 1.00 33.53 424 GLY A CA 1
ATOM 3309 C C . GLY A 1 424 ? -19.972 23.648 35.062 1.00 33.53 424 GLY A C 1
ATOM 3310 O O . GLY A 1 424 ? -20.108 24.648 35.758 1.00 33.53 424 GLY A O 1
ATOM 3311 N N . ASP A 1 425 ? -20.941 22.734 34.937 1.00 30.27 425 ASP A N 1
ATOM 3312 C CA . ASP A 1 425 ? -22.253 22.897 35.587 1.00 30.27 425 ASP A CA 1
ATOM 3313 C C . ASP A 1 425 ? -22.188 22.553 37.095 1.00 30.27 425 ASP A C 1
ATOM 3315 O O . ASP A 1 425 ? -21.734 21.458 37.445 1.00 30.27 425 ASP A O 1
ATOM 3319 N N . PRO A 1 426 ? -22.651 23.433 38.009 1.00 29.19 426 PRO A N 1
ATOM 3320 C CA . PRO A 1 426 ? -22.700 23.142 39.441 1.00 29.19 426 PRO A CA 1
ATOM 3321 C C . PRO A 1 426 ? -23.840 22.166 39.772 1.00 29.19 426 PRO A C 1
ATOM 3323 O O . PRO A 1 426 ? -24.982 22.342 39.346 1.00 29.19 426 PRO A O 1
ATOM 3326 N N . GLN A 1 427 ? -23.533 21.138 40.562 1.00 30.83 427 GLN A N 1
ATOM 3327 C CA . GLN A 1 427 ? -24.474 20.074 40.918 1.00 30.83 427 GLN A CA 1
ATOM 3328 C C . GLN A 1 427 ? -25.181 20.376 42.258 1.00 30.83 427 GLN A C 1
ATOM 3330 O O . GLN A 1 427 ? -24.493 20.673 43.234 1.00 30.83 427 GLN A O 1
ATOM 3335 N N . PRO A 1 428 ? -26.525 20.290 42.344 1.00 29.98 428 PRO A N 1
ATOM 3336 C CA . PRO A 1 428 ? -27.256 20.487 43.596 1.00 29.98 428 PRO A CA 1
ATOM 3337 C C . PRO A 1 428 ? -27.167 19.263 44.523 1.00 29.98 428 PRO A C 1
ATOM 3339 O O . PRO A 1 428 ? -27.061 18.123 44.063 1.00 29.98 428 PRO A O 1
ATOM 3342 N N . ASP A 1 429 ? -27.266 19.504 45.833 1.00 26.94 429 ASP A N 1
ATOM 3343 C CA . ASP A 1 429 ? -27.274 18.462 46.864 1.00 26.94 429 ASP A CA 1
ATOM 3344 C C . ASP A 1 429 ? -28.472 17.506 46.737 1.00 26.94 429 ASP A C 1
ATOM 3346 O O . ASP A 1 429 ? -29.626 17.921 46.625 1.00 26.94 429 ASP A O 1
ATOM 3350 N N . GLY A 1 430 ? -28.202 16.200 46.830 1.00 26.22 430 GLY A N 1
ATOM 3351 C CA . GLY A 1 430 ? -29.228 15.159 46.768 1.00 26.22 430 GLY A CA 1
ATOM 3352 C C . GLY A 1 430 ? -28.689 13.782 47.153 1.00 26.22 430 GLY A C 1
ATOM 3353 O O . GLY A 1 430 ? -27.916 13.171 46.419 1.00 26.22 430 GLY A O 1
ATOM 3354 N N . ARG A 1 431 ? -29.104 13.267 48.315 1.00 23.41 431 ARG A N 1
ATOM 3355 C CA . ARG A 1 431 ? -28.755 11.911 48.778 1.00 23.41 431 ARG A CA 1
ATOM 3356 C C . ARG A 1 431 ? -29.541 10.859 47.983 1.00 23.41 431 ARG A C 1
ATOM 3358 O O . ARG A 1 431 ? -30.761 10.962 47.984 1.00 23.41 431 ARG A O 1
ATOM 3365 N N . GLN A 1 432 ? -28.894 9.784 47.506 1.00 26.14 432 GLN A N 1
ATOM 3366 C CA . GLN A 1 432 ? -29.250 8.395 47.886 1.00 26.14 432 GLN A CA 1
ATOM 3367 C C . GLN A 1 432 ? -28.382 7.286 47.244 1.00 26.14 432 GLN A C 1
ATOM 3369 O O . GLN A 1 432 ? -27.955 7.374 46.102 1.00 26.14 432 GLN A O 1
ATOM 3374 N N . THR A 1 433 ? -28.195 6.216 48.030 1.00 25.83 433 THR A N 1
ATOM 3375 C CA . THR A 1 433 ? -27.928 4.804 47.660 1.00 25.83 433 THR A CA 1
ATOM 3376 C C . THR A 1 433 ? -26.909 4.467 46.562 1.00 25.83 433 THR A C 1
ATOM 3378 O O . THR A 1 433 ? -27.184 4.556 45.368 1.00 25.83 433 THR A O 1
ATOM 3381 N N . SER A 1 434 ? -25.796 3.860 46.976 1.00 24.84 434 SER A N 1
ATOM 3382 C CA . SER A 1 434 ? -24.881 3.121 46.103 1.00 24.84 434 SER A CA 1
ATOM 3383 C C . SER A 1 434 ? -25.418 1.728 45.729 1.00 24.84 434 SER A C 1
ATOM 3385 O O . SER A 1 434 ? -25.784 0.925 46.587 1.00 24.84 434 SER A O 1
ATOM 3387 N N . ARG A 1 435 ? -25.377 1.395 44.433 1.00 24.73 435 ARG A N 1
ATOM 3388 C CA . ARG A 1 435 ? -25.374 0.013 43.925 1.00 24.73 435 ARG A CA 1
ATOM 3389 C C . ARG A 1 435 ? -24.248 -0.125 42.905 1.00 24.73 435 ARG A C 1
ATOM 3391 O O . ARG A 1 435 ? -24.277 0.524 41.868 1.00 24.73 435 ARG A O 1
ATOM 3398 N N . SER A 1 436 ? -23.255 -0.953 43.223 1.00 24.31 436 SER A N 1
ATOM 3399 C CA . SER A 1 436 ? -22.161 -1.274 42.304 1.00 24.31 436 SER A CA 1
ATOM 3400 C C . SER A 1 436 ? -22.594 -2.379 41.341 1.00 24.31 436 SER A C 1
ATOM 3402 O O . SER A 1 436 ? -23.119 -3.404 41.778 1.00 24.31 436 SER A O 1
ATOM 3404 N N . LEU A 1 437 ? -22.357 -2.174 40.046 1.00 25.94 437 LEU A N 1
ATOM 3405 C CA . LEU A 1 437 ? -22.495 -3.178 38.993 1.00 25.94 437 LEU A CA 1
ATOM 3406 C C . LEU A 1 437 ? -21.103 -3.435 38.412 1.00 25.94 437 LEU A C 1
ATOM 3408 O O . LEU A 1 437 ? -20.525 -2.565 37.766 1.00 25.94 437 LEU A O 1
ATOM 3412 N N . ALA A 1 438 ? -20.553 -4.618 38.685 1.00 25.06 438 ALA A N 1
ATOM 3413 C CA . ALA A 1 438 ? -19.245 -5.035 38.193 1.00 25.06 438 ALA A CA 1
ATOM 3414 C C . ALA A 1 438 ? -19.377 -5.828 36.875 1.00 25.06 438 ALA A C 1
ATOM 3416 O O . ALA A 1 438 ? -20.323 -6.609 36.739 1.00 25.06 438 ALA A O 1
ATOM 3417 N N . PRO A 1 439 ? -18.439 -5.678 35.919 1.00 27.52 439 PRO A N 1
ATOM 3418 C CA . PRO A 1 439 ? -18.426 -6.470 34.691 1.00 27.52 439 PRO A CA 1
ATOM 3419 C C . PRO A 1 439 ? -18.032 -7.941 34.954 1.00 27.52 439 PRO A C 1
ATOM 3421 O O . PRO A 1 439 ? -17.346 -8.237 35.938 1.00 27.52 439 PRO A O 1
ATOM 3424 N N . PRO A 1 440 ? -18.447 -8.887 34.089 1.00 28.98 440 PRO A N 1
ATOM 3425 C CA . PRO A 1 440 ? -18.265 -10.319 34.324 1.00 28.98 440 PRO A CA 1
ATOM 3426 C C . PRO A 1 440 ? -16.825 -10.795 34.075 1.00 28.98 440 PRO A C 1
ATOM 3428 O O . PRO A 1 440 ? -16.246 -10.570 33.015 1.00 28.98 440 PRO A O 1
ATOM 3431 N N . VAL A 1 441 ? -16.268 -11.546 35.030 1.00 26.84 441 VAL A N 1
ATOM 3432 C CA . VAL A 1 441 ? -14.957 -12.203 34.894 1.00 26.84 441 VAL A CA 1
ATOM 3433 C C . VAL A 1 441 ? -15.127 -13.599 34.289 1.00 26.84 441 VAL A C 1
ATOM 3435 O O . VAL A 1 441 ? -15.695 -14.493 34.919 1.00 26.84 441 VAL A O 1
ATOM 3438 N N . LEU A 1 442 ? -14.584 -13.818 33.088 1.00 28.11 442 LEU A N 1
ATOM 3439 C CA . LEU A 1 442 ? -14.541 -15.141 32.455 1.00 28.11 442 LEU A CA 1
ATOM 3440 C C . LEU A 1 442 ? -13.585 -16.084 33.210 1.00 28.11 442 LEU A C 1
ATOM 3442 O O . LEU A 1 442 ? -12.391 -15.824 33.366 1.00 28.11 442 LEU A O 1
ATOM 3446 N N . GLY A 1 443 ? -14.131 -17.188 33.724 1.00 25.48 443 GLY A N 1
ATOM 3447 C CA . GLY A 1 443 ? -13.456 -18.026 34.716 1.00 25.48 443 GLY A CA 1
ATOM 3448 C C . GLY A 1 443 ? -12.383 -18.966 34.156 1.00 25.48 443 GLY A C 1
ATOM 3449 O O . GLY A 1 443 ? -12.678 -19.882 33.387 1.00 25.48 443 GLY A O 1
ATOM 3450 N N . ARG A 1 444 ? -11.145 -18.849 34.660 1.00 26.05 444 ARG A N 1
ATOM 3451 C CA . ARG A 1 444 ? -10.116 -19.897 34.518 1.00 26.05 444 ARG A CA 1
ATOM 3452 C C . ARG A 1 444 ? -10.578 -21.187 35.215 1.00 26.05 444 ARG A C 1
ATOM 3454 O O . ARG A 1 444 ? -10.557 -21.268 36.444 1.00 26.05 444 ARG A O 1
ATOM 3461 N N . ARG A 1 445 ? -10.941 -22.224 34.449 1.00 26.52 445 ARG A N 1
ATOM 3462 C CA . ARG A 1 445 ? -11.208 -23.569 34.998 1.00 26.52 445 ARG A CA 1
ATOM 3463 C C . ARG A 1 445 ? -9.949 -24.129 35.673 1.00 26.52 445 ARG A C 1
ATOM 3465 O O . ARG A 1 445 ? -8.963 -24.429 35.003 1.00 26.52 445 ARG A O 1
ATOM 3472 N N . ARG A 1 446 ? -9.999 -24.332 36.994 1.00 26.45 446 ARG A N 1
ATOM 3473 C CA . ARG A 1 446 ? -9.006 -25.146 37.715 1.00 26.45 446 ARG A CA 1
ATOM 3474 C C . ARG A 1 446 ? -9.101 -26.599 37.239 1.00 26.45 446 ARG A C 1
ATOM 3476 O O . ARG A 1 446 ? -10.189 -27.171 37.265 1.00 26.45 446 ARG A O 1
ATOM 3483 N N . ARG A 1 447 ? -7.968 -27.228 36.907 1.00 27.09 447 ARG A N 1
ATOM 3484 C CA . ARG A 1 447 ? -7.864 -28.694 36.984 1.00 27.09 447 ARG A CA 1
ATOM 3485 C C . ARG A 1 447 ? -7.885 -29.081 38.467 1.00 27.09 447 ARG A C 1
ATOM 3487 O O . ARG A 1 447 ? -7.159 -28.476 39.254 1.00 27.09 447 ARG A O 1
ATOM 3494 N N . ARG A 1 448 ? -8.707 -30.060 38.852 1.00 24.94 448 ARG A N 1
ATOM 3495 C CA . ARG A 1 448 ? -8.541 -30.774 40.126 1.00 24.94 448 ARG A CA 1
ATOM 3496 C C . ARG A 1 448 ? -7.619 -31.966 39.869 1.00 24.94 448 ARG A C 1
ATOM 3498 O O . ARG A 1 448 ? -7.879 -32.723 38.940 1.00 24.94 448 ARG A O 1
ATOM 3505 N N . ALA A 1 449 ? -6.573 -32.110 40.675 1.00 26.00 449 ALA A N 1
ATOM 3506 C CA . ALA A 1 449 ? -5.995 -33.421 40.959 1.00 26.00 449 ALA A CA 1
ATOM 3507 C C . ALA A 1 449 ? -6.796 -34.056 42.109 1.00 26.00 449 ALA A C 1
ATOM 3509 O O . ALA A 1 449 ? -7.505 -33.337 42.822 1.00 26.00 449 ALA A O 1
ATOM 3510 N N . ALA A 1 450 ? -6.709 -35.375 42.256 1.00 26.89 450 ALA A N 1
ATOM 3511 C CA . ALA A 1 450 ? -7.442 -36.128 43.265 1.00 26.89 450 ALA A CA 1
ATOM 3512 C C . ALA A 1 450 ? -6.509 -36.669 44.361 1.00 26.89 450 ALA A C 1
ATOM 3514 O O . ALA A 1 450 ? -5.353 -36.984 44.093 1.00 26.89 450 ALA A O 1
ATOM 3515 N N . ASP A 1 451 ? -7.102 -36.786 45.546 1.00 26.06 451 ASP A N 1
ATOM 3516 C CA . ASP A 1 451 ? -6.792 -37.699 46.646 1.00 26.06 451 ASP A CA 1
ATOM 3517 C C . ASP A 1 451 ? -5.479 -37.574 47.448 1.00 26.06 451 ASP A C 1
ATOM 3519 O O . ASP A 1 451 ? -4.477 -36.972 47.069 1.00 26.06 451 ASP A O 1
ATOM 3523 N N . HIS A 1 452 ? -5.600 -38.092 48.670 1.00 25.11 452 HIS A N 1
ATOM 3524 C CA . HIS A 1 452 ? -4.690 -38.068 49.823 1.00 25.11 452 HIS A CA 1
ATOM 3525 C C . HIS A 1 452 ? -4.187 -39.529 50.063 1.00 25.11 452 HIS A C 1
ATOM 3527 O O . HIS A 1 452 ? -4.651 -40.403 49.325 1.00 25.11 452 HIS A O 1
ATOM 3533 N N . PRO A 1 453 ? -3.293 -39.867 51.030 1.00 36.53 453 PRO A N 1
ATOM 3534 C CA . PRO A 1 453 ? -3.249 -39.336 52.401 1.00 36.53 453 PRO A CA 1
ATOM 3535 C C . PRO A 1 453 ? -1.847 -39.038 52.994 1.00 36.53 453 PRO A C 1
ATOM 3537 O O . PRO A 1 453 ? -0.825 -39.213 52.346 1.00 36.53 453 PRO A O 1
ATOM 3540 N N . ASP A 1 454 ? -1.874 -38.550 54.242 1.00 25.41 454 ASP A N 1
ATOM 3541 C CA . ASP A 1 454 ? -0.862 -38.608 55.317 1.00 25.41 454 ASP A CA 1
ATOM 3542 C C . ASP A 1 454 ? 0.596 -38.131 55.113 1.00 25.41 454 ASP A C 1
ATOM 3544 O O . ASP A 1 454 ? 1.355 -38.651 54.307 1.00 25.41 454 ASP A O 1
ATOM 3548 N N . VAL A 1 455 ? 1.047 -37.229 56.007 1.00 27.84 455 VAL A N 1
ATOM 3549 C CA . VAL A 1 455 ? 1.954 -37.571 57.137 1.00 27.84 455 VAL A CA 1
ATOM 3550 C C . VAL A 1 455 ? 2.195 -36.358 58.076 1.00 27.84 455 VAL A C 1
ATOM 3552 O O . VAL A 1 455 ? 2.524 -35.258 57.654 1.00 27.84 455 VAL A O 1
ATOM 3555 N N . HIS A 1 456 ? 2.017 -36.605 59.379 1.00 27.45 456 HIS A N 1
ATOM 3556 C CA . HIS A 1 456 ? 2.509 -35.927 60.601 1.00 27.45 456 HIS A CA 1
ATOM 3557 C C . HIS A 1 456 ? 2.839 -34.407 60.749 1.00 27.45 456 HIS A C 1
ATOM 3559 O O . HIS A 1 4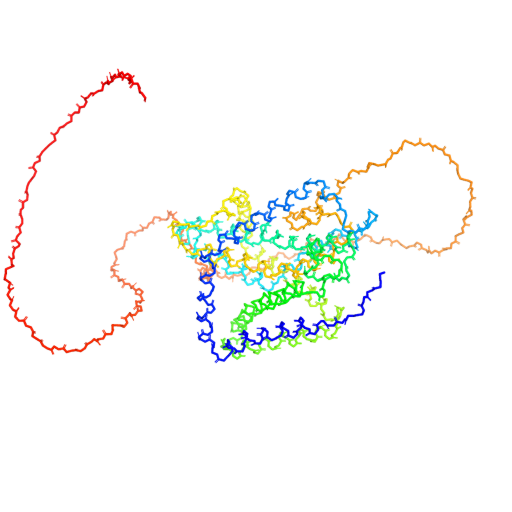56 ? 3.770 -33.861 60.174 1.00 27.45 456 HIS A O 1
ATOM 3565 N N . ARG A 1 457 ? 2.287 -33.888 61.869 1.00 26.28 457 ARG A N 1
ATOM 3566 C CA . ARG A 1 457 ? 2.922 -33.093 62.965 1.00 26.28 457 ARG A CA 1
ATOM 3567 C C . ARG A 1 457 ? 3.167 -31.567 62.846 1.00 26.28 457 ARG A C 1
ATOM 3569 O O . ARG A 1 457 ? 4.238 -31.102 62.486 1.00 26.28 457 ARG A O 1
ATOM 3576 N N . SER A 1 458 ? 2.319 -30.869 63.617 1.00 25.94 458 SER A N 1
ATOM 3577 C CA . SER A 1 458 ? 2.682 -29.927 64.708 1.00 25.94 458 SER A CA 1
ATOM 3578 C C . SER A 1 458 ? 3.047 -28.459 64.402 1.00 25.94 458 SER A C 1
ATOM 3580 O O . SER A 1 458 ? 3.819 -28.150 63.509 1.00 25.94 458 SER A O 1
ATOM 3582 N N . GLY A 1 459 ? 2.511 -27.555 65.240 1.00 26.95 459 GLY A N 1
ATOM 3583 C CA . GLY A 1 459 ? 2.774 -26.106 65.250 1.00 26.95 459 GLY A CA 1
ATOM 3584 C C . GLY A 1 459 ? 1.578 -25.316 65.812 1.00 26.95 459 GLY A C 1
ATOM 3585 O O . GLY A 1 459 ? 0.543 -25.226 65.161 1.00 26.95 459 GLY A O 1
ATOM 3586 N N . ARG A 1 460 ? 1.669 -24.779 67.041 1.00 27.42 460 ARG A N 1
ATOM 3587 C CA . ARG A 1 460 ? 0.582 -24.035 67.735 1.00 27.42 460 ARG A CA 1
ATOM 3588 C C . ARG A 1 460 ? 0.933 -22.545 67.934 1.00 27.42 460 ARG A C 1
ATOM 3590 O O . ARG A 1 460 ? 2.111 -22.218 68.009 1.00 27.42 460 ARG A O 1
ATOM 3597 N N . ARG A 1 461 ? -0.105 -21.741 68.251 1.00 27.58 461 ARG A N 1
ATOM 3598 C CA . ARG A 1 461 ? -0.131 -20.315 68.708 1.00 27.58 461 ARG A CA 1
ATOM 3599 C C . ARG A 1 461 ? -0.062 -19.293 67.549 1.00 27.58 461 ARG A C 1
ATOM 3601 O O . ARG A 1 461 ? 0.747 -19.489 66.658 1.00 27.58 461 ARG A O 1
ATOM 3608 N N . GLN A 1 462 ? -0.903 -18.257 67.374 1.00 26.58 462 GLN A N 1
ATOM 3609 C CA . GLN A 1 462 ? -1.823 -17.398 68.180 1.00 26.58 462 GLN A CA 1
ATOM 3610 C C . GLN A 1 462 ? -1.257 -16.051 68.714 1.00 26.58 462 GLN A C 1
ATOM 3612 O O . GLN A 1 462 ? -0.242 -16.037 69.395 1.00 26.58 462 GLN A O 1
ATOM 3617 N N . CYS A 1 463 ? -2.047 -14.978 68.483 1.00 26.02 463 CYS A N 1
ATOM 3618 C CA . CYS A 1 463 ? -2.107 -13.629 69.119 1.00 26.02 463 CYS A CA 1
ATOM 3619 C C . CYS A 1 463 ? -0.953 -12.606 68.870 1.00 26.02 463 CYS A C 1
ATOM 3621 O O . CYS A 1 463 ? 0.168 -12.858 69.277 1.00 26.02 463 CYS A O 1
ATOM 3623 N N . ARG A 1 464 ? -1.094 -11.468 68.139 1.00 23.42 464 ARG A N 1
ATOM 3624 C CA . ARG A 1 464 ? -1.868 -10.189 68.350 1.00 23.42 464 ARG A CA 1
ATOM 3625 C C . ARG A 1 464 ? -1.551 -9.432 69.684 1.00 23.42 464 ARG A C 1
ATOM 3627 O O . ARG A 1 464 ? -1.523 -10.110 70.700 1.00 23.42 464 ARG A O 1
ATOM 3634 N N . PRO A 1 465 ? -1.597 -8.067 69.768 1.00 46.72 465 PRO A N 1
ATOM 3635 C CA . PRO A 1 465 ? -0.864 -7.018 68.999 1.00 46.72 465 PRO A CA 1
ATOM 3636 C C . PRO A 1 465 ? -0.446 -5.727 69.810 1.00 46.72 465 PRO A C 1
ATOM 3638 O O . PRO A 1 465 ? -0.916 -5.510 70.922 1.00 46.72 465 PRO A O 1
ATOM 3641 N N . GLY A 1 466 ? 0.294 -4.768 69.205 1.00 24.88 466 GLY A N 1
ATOM 3642 C CA . GLY A 1 466 ? 0.421 -3.346 69.663 1.00 24.88 466 GLY A CA 1
ATOM 3643 C C . GLY A 1 466 ? 1.821 -2.887 70.158 1.00 24.88 466 GLY A C 1
ATOM 3644 O O . GLY A 1 466 ? 2.701 -3.727 70.262 1.00 24.88 466 GLY A O 1
ATOM 3645 N N . ARG A 1 467 ? 2.121 -1.602 70.483 1.00 28.52 467 ARG A N 1
ATOM 3646 C CA . ARG A 1 467 ? 1.393 -0.303 70.338 1.00 28.52 467 ARG A CA 1
ATOM 3647 C C . ARG A 1 467 ? 2.318 0.927 70.652 1.00 28.52 467 ARG A C 1
ATOM 3649 O O . ARG A 1 467 ? 2.825 0.984 71.761 1.00 28.52 467 ARG A O 1
ATOM 3656 N N . ARG A 1 468 ? 2.372 1.976 69.791 1.00 29.58 468 ARG A N 1
ATOM 3657 C CA . ARG A 1 468 ? 2.991 3.337 70.028 1.00 29.58 468 ARG A CA 1
ATOM 3658 C C . ARG A 1 468 ? 4.545 3.334 70.227 1.00 29.58 468 ARG A C 1
ATOM 3660 O O . ARG A 1 468 ? 5.112 2.258 70.269 1.00 29.58 468 ARG A O 1
ATOM 3667 N N . GLN A 1 469 ? 5.316 4.443 70.229 1.00 27.64 469 GLN A N 1
ATOM 3668 C CA . GLN A 1 469 ? 5.025 5.890 70.358 1.00 27.64 469 GLN A CA 1
ATOM 3669 C C . GLN A 1 469 ? 6.050 6.809 69.621 1.00 27.64 469 GLN A C 1
ATOM 3671 O O . GLN A 1 469 ? 7.128 6.380 69.235 1.00 27.64 469 GLN A O 1
ATOM 3676 N N . ARG A 1 470 ? 5.657 8.085 69.465 1.00 28.27 470 ARG A N 1
ATOM 3677 C CA . ARG A 1 470 ? 6.416 9.344 69.216 1.00 28.27 470 ARG A CA 1
ATOM 3678 C C . ARG A 1 470 ? 7.750 9.466 69.997 1.00 28.27 470 ARG A C 1
ATOM 3680 O O . ARG A 1 470 ? 7.830 8.863 71.059 1.00 28.27 470 ARG A O 1
ATOM 3687 N N . SER A 1 471 ? 8.744 10.307 69.660 1.00 27.44 471 SER A N 1
ATOM 3688 C CA . SER A 1 471 ? 9.051 11.196 68.497 1.00 27.44 471 SER A CA 1
ATOM 3689 C C . SER A 1 471 ? 10.589 11.517 68.515 1.00 27.44 471 SER A C 1
ATOM 3691 O O . SER A 1 471 ? 11.309 10.641 68.972 1.00 27.44 471 SER A O 1
ATOM 3693 N N . THR A 1 472 ? 11.248 12.611 68.068 1.00 28.73 472 THR A N 1
ATOM 3694 C CA . THR A 1 472 ? 10.928 14.041 67.786 1.00 28.73 472 THR A CA 1
ATOM 3695 C C . THR A 1 472 ? 11.998 14.679 66.855 1.00 28.73 472 THR A C 1
ATOM 3697 O O . THR A 1 472 ? 12.984 14.033 66.527 1.00 28.73 472 THR A O 1
ATOM 3700 N N . ALA A 1 473 ? 11.794 15.927 66.406 1.00 29.27 473 ALA A N 1
ATOM 3701 C CA . ALA A 1 473 ? 12.584 16.656 65.395 1.00 29.27 473 ALA A CA 1
ATOM 3702 C C . ALA A 1 473 ? 13.810 17.452 65.907 1.00 29.27 473 ALA A C 1
ATOM 3704 O O . ALA A 1 473 ? 13.782 17.924 67.045 1.00 29.27 473 ALA A O 1
ATOM 3705 N N . ARG A 1 474 ? 14.777 17.746 65.009 1.00 28.81 474 ARG A N 1
ATOM 3706 C CA . ARG A 1 474 ? 15.304 19.108 64.712 1.00 28.81 474 ARG A CA 1
ATOM 3707 C C . ARG A 1 474 ? 16.279 19.143 63.512 1.00 28.81 474 ARG A C 1
ATOM 3709 O O . ARG A 1 474 ? 16.911 18.148 63.194 1.00 28.81 474 ARG A O 1
ATOM 3716 N N . ASP A 1 475 ? 16.362 20.326 62.908 1.00 30.56 475 ASP A N 1
ATOM 3717 C CA . ASP A 1 475 ? 17.120 20.790 61.721 1.00 30.56 475 ASP A CA 1
ATOM 3718 C C . ASP A 1 475 ? 17.739 22.176 62.107 1.00 30.56 475 ASP A C 1
ATOM 3720 O O . ASP A 1 475 ? 17.404 22.637 63.212 1.00 30.56 475 ASP A O 1
ATOM 3724 N N . PRO A 1 476 ? 18.496 22.952 61.281 1.00 49.03 476 PRO A N 1
ATOM 3725 C CA . PRO A 1 476 ? 19.171 22.681 59.990 1.00 49.03 476 PRO A CA 1
ATOM 3726 C C . PRO A 1 476 ? 20.595 23.352 59.865 1.00 49.03 476 PRO A C 1
ATOM 3728 O O . PRO A 1 476 ? 21.149 23.831 60.849 1.00 49.03 476 PRO A O 1
ATOM 3731 N N . VAL A 1 477 ? 21.126 23.493 58.627 1.00 31.50 477 VAL A N 1
ATOM 3732 C CA . VAL A 1 477 ? 22.151 24.482 58.140 1.00 31.50 477 VAL A CA 1
ATOM 3733 C C . VAL A 1 477 ? 23.643 24.307 58.532 1.00 31.50 477 VAL A C 1
ATOM 3735 O O . VAL A 1 477 ? 24.019 24.622 59.657 1.00 31.50 477 VAL A O 1
ATOM 3738 N N . ARG A 1 478 ? 24.543 24.040 57.550 1.00 30.30 478 ARG A N 1
ATOM 3739 C CA . ARG A 1 478 ? 25.386 25.054 56.831 1.00 30.30 478 ARG A CA 1
ATOM 3740 C C . ARG A 1 478 ? 26.265 24.447 55.706 1.00 30.30 478 ARG A C 1
ATOM 3742 O O . ARG A 1 478 ? 26.573 23.265 55.724 1.00 30.30 478 ARG A O 1
ATOM 3749 N N . ASP A 1 479 ? 26.675 25.301 54.767 1.00 31.44 479 ASP A N 1
ATOM 3750 C CA . ASP A 1 479 ? 27.508 25.096 53.554 1.00 31.44 479 ASP A CA 1
ATOM 3751 C C . ASP A 1 479 ? 28.572 26.248 53.524 1.00 31.44 479 ASP A C 1
ATOM 3753 O O . ASP A 1 479 ? 28.394 27.168 54.338 1.00 31.44 479 ASP A O 1
ATOM 3757 N N . PRO A 1 480 ? 29.620 26.344 52.656 1.00 44.34 480 PRO A N 1
ATOM 3758 C CA . PRO A 1 480 ? 30.210 25.392 51.690 1.00 44.34 480 PRO A CA 1
ATOM 3759 C C . PRO A 1 480 ? 31.748 25.163 51.777 1.00 44.34 480 PRO A C 1
ATOM 3761 O O . PRO A 1 480 ? 32.505 26.007 52.248 1.00 44.34 480 PRO A O 1
ATOM 3764 N N . GLY A 1 481 ? 32.211 24.092 51.111 1.00 28.17 481 GLY A N 1
ATOM 3765 C CA . GLY A 1 481 ? 33.266 24.161 50.073 1.00 28.17 481 GLY A CA 1
ATOM 3766 C C . GLY A 1 481 ? 34.772 24.139 50.420 1.00 28.17 481 GLY A C 1
ATOM 3767 O O . GLY A 1 481 ? 35.295 25.053 51.050 1.00 28.17 481 GLY A O 1
ATOM 3768 N N . ARG A 1 482 ? 35.508 23.189 49.805 1.00 31.00 482 ARG A N 1
ATOM 3769 C CA . ARG A 1 482 ? 36.753 23.415 49.014 1.00 31.00 482 ARG A CA 1
ATOM 3770 C C . ARG A 1 482 ? 37.267 22.124 48.343 1.00 31.00 482 ARG A C 1
ATOM 3772 O O . ARG A 1 482 ? 37.163 21.045 48.911 1.00 31.00 482 ARG A O 1
ATOM 3779 N N . LEU A 1 483 ? 37.853 22.261 47.149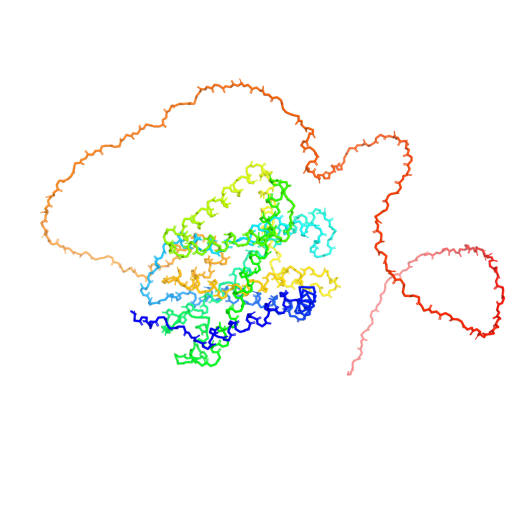 1.00 36.19 483 LEU A N 1
ATOM 3780 C CA . LEU A 1 483 ? 38.679 21.237 46.477 1.00 36.19 483 LEU A CA 1
ATOM 3781 C C . LEU A 1 483 ? 40.085 21.177 47.115 1.00 36.19 483 LEU A C 1
ATOM 3783 O O . LEU A 1 483 ? 40.515 22.167 47.717 1.00 36.19 483 LEU A O 1
ATOM 3787 N N . PRO A 1 484 ? 40.832 20.070 46.936 1.00 45.66 484 PRO A N 1
ATOM 3788 C CA . PRO A 1 484 ? 41.909 20.149 45.939 1.00 45.66 484 PRO A CA 1
ATOM 3789 C C . PRO A 1 484 ? 42.094 18.901 45.046 1.00 45.66 484 PRO A C 1
ATOM 3791 O O . PRO A 1 484 ? 41.462 17.865 45.215 1.00 45.66 484 PRO A O 1
ATOM 3794 N N . ALA A 1 485 ? 42.980 19.080 44.064 1.00 35.19 485 ALA A N 1
ATOM 3795 C CA . ALA A 1 485 ? 43.344 18.200 42.955 1.00 35.19 485 ALA A CA 1
ATOM 3796 C C . ALA A 1 485 ? 43.852 16.781 43.301 1.00 35.19 485 ALA A C 1
ATOM 3798 O O . ALA A 1 485 ? 44.321 16.500 44.400 1.00 35.19 485 ALA A O 1
ATOM 3799 N N . ALA A 1 486 ? 43.849 15.922 42.276 1.00 40.31 486 ALA A N 1
ATOM 3800 C CA . ALA A 1 486 ? 44.549 14.638 42.246 1.00 40.31 486 ALA A CA 1
ATOM 3801 C C . ALA A 1 486 ? 46.048 14.786 41.899 1.00 40.31 486 ALA A C 1
ATOM 3803 O O . ALA A 1 486 ? 46.446 15.782 41.292 1.00 40.31 486 ALA A O 1
ATOM 3804 N N . PRO A 1 487 ? 46.854 13.741 42.143 1.00 49.66 487 PRO A N 1
ATOM 3805 C CA . PRO A 1 487 ? 47.961 13.347 41.278 1.00 49.66 487 PRO A CA 1
ATOM 3806 C C . PRO A 1 487 ? 47.600 12.077 40.479 1.00 49.66 487 PRO A C 1
ATOM 3808 O O . PRO A 1 487 ? 46.913 11.191 40.985 1.00 49.66 487 PRO A O 1
ATOM 3811 N N . GLY A 1 488 ? 48.061 11.981 39.231 1.00 37.47 488 GLY A N 1
ATOM 3812 C CA . GLY A 1 488 ? 47.816 10.822 38.361 1.00 37.47 488 GLY A CA 1
ATOM 3813 C C . GLY A 1 488 ? 49.000 9.855 38.253 1.00 37.47 488 GLY A C 1
ATOM 3814 O O . GLY A 1 488 ? 50.124 10.180 38.644 1.00 37.47 488 GLY A O 1
ATOM 3815 N N . ARG A 1 489 ? 48.730 8.692 37.655 1.00 36.84 489 ARG A N 1
ATOM 3816 C CA . ARG A 1 489 ? 49.670 7.807 36.952 1.00 36.84 489 ARG A CA 1
ATOM 3817 C C . ARG A 1 489 ? 48.925 7.085 35.833 1.00 36.84 489 ARG A C 1
ATOM 3819 O O . ARG A 1 489 ? 47.688 6.967 35.970 1.00 36.84 489 ARG A O 1
#

Secondary structure (DSSP, 8-state):
--PPP----HHHHHHHHHHHHHHHHHHHH-HHHHHHHHHHHHHHHHHHHHHHHHHHHHHHHHHHHHHHHSGGGG-BSSSTTPPPSS-HHHHHHHHHHHH--HHHHHHHHHHHHHHHHS-GGGPPTT-HHHHHHHHHHHHHHTSHHHHHHHHHHHHHHHHHHHHS--SS-SGGGGGHHHHTTTGGGSHHHHHHHHHHHHHHHHHHHHHHHHHHHHHHHHHHHHH-----HHHHHHHHHHHHHHHHHHHHTHIIIIIHHHHHHHHHHHHHHHHHHHHHS-HHHHHHHHHHHHHHHHHHHHHHTT---TTT--SHIIIIIHHHHHHHHHHHHHHHHHHHHHTTTSBHHHHHHHHHS--GGGGS-------PPP------------------PPP------------------SSGGGTS--PPPPTTPPPPP--------PPP-----PPPP----------------------------------------